Protein AF-A0A1G4XIJ0-F1 (afdb_monomer)

Secondary structure (DSSP, 8-state):
-----PPPPPS-EEEEEGGG-SSS-EEEEETTEEEEEEESSTT--EEEE-SB-TTT--BGGG-EEETTEEEPTTT--EE-TTS-EEE-GGG-TTPPPPGGGSPP--SEEEEETTEEEEE-S--S--SPPPP-TT--PPPPPPPPPPSS-EEETT-GGGGGS-EEEEEGGGS-TT-EEEEEETTEEEEEEE-S---SS-TT--EEEES--SEEEEETTEEEEESS---SPPP-PPPSSEEEEPPPEEESS-HHHHHHHH--S-EEEEEETTEEEEEEE-SSEEEEEEEETTTEEEEEEEESSS--EEEEEEEEEEETTEEEEEEEEEE-TT--HHHHHHHHHHHHHHHHHH--TTS---S--EEES-GGG----GGGHHHHHHHHHHHHHHHHHHHHHHHHHHHHHH-

Solvent-accessible surface area (backbone atoms only — not comparable to full-atom values): 22184 Å² total; per-residue (Å²): 134,84,80,80,75,73,75,79,76,78,62,53,29,44,35,44,50,45,88,77,55,40,54,57,34,42,77,28,8,35,93,85,35,53,28,26,36,27,16,49,40,90,94,45,69,69,36,53,31,47,39,45,41,37,51,79,53,44,25,37,50,52,24,44,57,53,97,56,17,48,24,37,67,82,73,54,39,24,23,40,85,80,19,44,46,75,42,50,67,84,66,45,97,84,53,80,68,59,86,73,49,38,43,55,50,49,63,43,64,50,80,53,84,66,24,30,30,35,17,64,54,89,63,90,67,90,63,72,79,83,68,54,97,84,65,60,59,40,70,62,44,80,71,79,80,72,73,70,61,62,46,40,24,53,46,73,39,63,34,28,20,71,37,60,69,45,54,46,83,77,45,42,80,66,31,67,45,79,38,60,48,51,65,38,75,34,39,39,32,24,36,76,64,60,47,102,88,33,84,77,27,48,74,48,57,38,69,82,53,64,43,72,49,77,57,96,66,23,30,30,40,16,59,32,73,63,77,46,41,80,68,82,82,80,66,74,55,59,66,49,73,53,85,73,48,75,37,64,53,23,34,59,44,50,50,48,66,68,54,63,74,24,44,75,69,47,79,52,83,31,26,36,37,32,36,32,71,75,84,56,38,40,36,43,39,37,38,17,39,83,45,38,37,42,33,40,40,37,44,75,73,71,71,39,34,31,40,40,40,38,44,22,28,23,25,58,59,33,16,37,41,45,40,34,33,24,27,40,76,89,65,52,72,68,58,46,50,50,54,43,51,52,52,51,53,53,55,56,72,65,50,58,95,82,46,51,66,68,87,60,64,36,29,63,43,44,65,83,81,36,46,78,55,80,34,40,46,55,53,56,50,48,24,50,38,51,43,51,44,42,52,54,34,54,53,52,54,50,52,53,53,51,52,60,73,73,104

Mean predicted aligned error: 7.63 Å

Radius of gyration: 25.43 Å; Cα contacts (8 Å, |Δi|>4): 908; chains: 1; bounding box: 59×65×79 Å

pLDDT: mean 88.37, std 12.07, range [34.59, 98.5]

Nearest PDB structures (foldseek):
  7szh-assembly1_C  TM=3.862E-01  e=9.127E-14  Microseira wollei
  6wnb-assembly1_B  TM=3.732E-01  e=1.342E-13  Microseira wollei
  4fpw-assembly3_B  TM=5.866E-01  e=5.833E-04  Micromonospora echinospora
  4fpw-assembly3_A  TM=5.731E-01  e=2.442E-03  Micromonospora echinospora
  1z94-assembly1_A  TM=5.502E-01  e=4.235E-03  Chromobacterium violaceum ATCC 12472

InterPro domains:
  IPR017941 Rieske [2Fe-2S] iron-sulphur domain [PF00355] (12-92)
  IPR017941 Rieske [2Fe-2S] iron-sulphur domain [PS51296] (12-118)
  IPR036922 Rieske [2Fe-2S] iron-sulphur domain superfamily [G3DSA:2.102.10.10] (6-136)
  IPR036922 Rieske [2Fe-2S] iron-sulphur domain superfamily [SSF50022] (9-124)
  IPR050584 Cholesterol 7-desaturase [PTHR21266] (11-132)

Organism: NCBI:txid1960309

Sequence (407 aa):
MASSRSLPAPAWFPVARAADVGTTPVQVGAGGRAWVVVRLHPRGEVTAFSPQCPHRRTGLVGAAVVDGALQCPGHGWRFAADGRCTVVPGLGTHAVPPPRADLATPWAVEERDGWVWIAPDRTAQQRPPRATAATTAEPVPAPPAPSGPVLDNVAPGLAHAWHPVAAADQLAPGGWLSVRLLGRTWTLERTLERTLERRDGGIAVQPGTWGVREREGMVWIAPARPLTTDLGSAGAGRAQWLPPMRTATPAAVLLDALLGAGAQVQTSRGGFTSTRDDGDRRTRTEVAAPFQLLRRVEPAQGPAHWELVLLQPEDADSTRVHARVSVEGRATRPELTTAALRLQDQLTRLDPLDRGRSSGGGLPLTPRDEVHVATDAPGVALRAVLADLVVAARTTDQEEDDDVAAA

Foldseek 3Di:
DDPPPDDPPAQKFFWFFPVVAEQQWDWTDDPQAIWIWHFLDGVHDIAIWRQAQQAQRFGQNQWGRDPSWTFGPQQGFTAHSCQATQDDPLVDDPDHADPSRGTDGAPDWDDAPRTIMTRRHDDPPPDHDHDDPPRDTDHGHADDADDADFDFQQQPLQLQAKAFWFFLVVAQEQRWDWTFFNADIKIWHFYNDADPVRNRGDIDMPPDFPDWDDDPRTIITRRYHHQKDDDDDFDDADKDKDDKDKAQAGLLLLQLSVQFQFADWDDDRQWIWTWDDPPQKIKIWIDGPPHWIWMWIDGPDDFIKIKIWGWGSRRRRMIMIIIMMGTDDPDDPVVNVVVSVVVVVSSVVSRPPPGRRHPDSGRRLDCPSHDDDNRSVRSVSNSVSNVVSSVVSVVVVVVVVVVVVVD

Structure (mmCIF, N/CA/C/O backbone):
data_AF-A0A1G4XIJ0-F1
#
_entry.id   AF-A0A1G4XIJ0-F1
#
loop_
_atom_site.group_PDB
_atom_site.id
_atom_site.type_symbol
_atom_site.label_atom_id
_atom_site.label_alt_id
_atom_site.label_comp_id
_atom_site.label_asym_id
_atom_site.label_entity_id
_atom_site.label_seq_id
_atom_site.pdbx_PDB_ins_code
_atom_site.Cartn_x
_atom_site.Cartn_y
_atom_site.Cartn_z
_atom_site.occupancy
_atom_site.B_iso_or_equiv
_atom_site.auth_seq_id
_atom_site.auth_comp_id
_atom_site.auth_asym_id
_atom_site.auth_atom_id
_atom_site.pdbx_PDB_model_num
ATOM 1 N N . MET A 1 1 ? 6.141 -40.398 -39.807 1.00 37.03 1 MET A N 1
ATOM 2 C CA . MET A 1 1 ? 6.158 -39.557 -38.591 1.00 37.03 1 MET A CA 1
ATOM 3 C C . MET A 1 1 ? 6.841 -38.248 -38.952 1.00 37.03 1 MET A C 1
ATOM 5 O O . MET A 1 1 ? 8.052 -38.230 -39.110 1.00 37.03 1 MET A O 1
ATOM 9 N N . ALA A 1 2 ? 6.065 -37.200 -39.229 1.00 34.59 2 ALA A N 1
ATOM 10 C CA . ALA A 1 2 ? 6.615 -35.892 -39.567 1.00 34.59 2 ALA A CA 1
ATOM 11 C C . ALA A 1 2 ? 7.080 -35.209 -38.274 1.00 34.59 2 ALA A C 1
ATOM 13 O O . ALA A 1 2 ? 6.261 -34.925 -37.403 1.00 34.59 2 ALA A O 1
ATOM 14 N N . SER A 1 3 ? 8.387 -34.980 -38.136 1.00 40.62 3 SER A N 1
ATOM 15 C CA . SER A 1 3 ? 8.930 -34.110 -37.093 1.00 40.62 3 SER A CA 1
ATOM 16 C C . SER A 1 3 ? 8.362 -32.708 -37.277 1.00 40.62 3 SER A C 1
ATOM 18 O O . SER A 1 3 ? 8.718 -32.009 -38.227 1.00 40.62 3 SER A O 1
ATOM 20 N N . SER A 1 4 ? 7.503 -32.282 -36.354 1.00 41.59 4 SER A N 1
ATOM 21 C CA . SER A 1 4 ? 7.167 -30.877 -36.171 1.00 41.59 4 SER A CA 1
ATOM 22 C C . SER A 1 4 ? 8.437 -30.141 -35.742 1.00 41.59 4 SER A C 1
ATOM 24 O O . SER A 1 4 ? 8.785 -30.093 -34.563 1.00 41.59 4 SER A O 1
ATOM 26 N N . ARG A 1 5 ? 9.180 -29.601 -36.710 1.00 41.88 5 ARG A N 1
ATOM 27 C CA . ARG A 1 5 ? 10.193 -28.580 -36.442 1.00 41.88 5 ARG A CA 1
ATOM 28 C C . ARG A 1 5 ? 9.444 -27.362 -35.908 1.00 41.88 5 ARG A C 1
ATOM 30 O O . ARG A 1 5 ? 8.812 -26.655 -36.690 1.00 41.88 5 ARG A O 1
ATOM 37 N N . SER A 1 6 ? 9.469 -27.141 -34.593 1.00 42.41 6 SER A N 1
ATOM 38 C CA . SER A 1 6 ? 9.025 -25.859 -34.051 1.00 42.41 6 SER A CA 1
ATOM 39 C C . SER A 1 6 ? 9.912 -24.782 -34.668 1.00 42.41 6 SER A C 1
ATOM 41 O O . SER A 1 6 ? 11.141 -24.914 -34.673 1.00 42.41 6 SER A O 1
ATOM 43 N N . LEU A 1 7 ? 9.305 -23.738 -35.231 1.00 44.59 7 LEU A N 1
ATOM 44 C CA . LEU A 1 7 ? 10.059 -22.552 -35.617 1.00 44.59 7 LEU A CA 1
ATOM 45 C C . LEU A 1 7 ? 10.821 -22.057 -34.374 1.00 44.59 7 LEU A C 1
ATOM 47 O O . LEU A 1 7 ? 10.255 -22.096 -33.276 1.00 44.59 7 LEU A O 1
ATOM 51 N N . PRO A 1 8 ? 12.095 -21.645 -34.499 1.00 57.72 8 PRO A N 1
ATOM 52 C CA . PRO A 1 8 ? 12.786 -21.014 -33.385 1.00 57.72 8 PRO A CA 1
ATOM 53 C C . PRO A 1 8 ? 11.973 -19.792 -32.953 1.00 57.72 8 PRO A C 1
ATOM 55 O O . PRO A 1 8 ? 11.492 -19.041 -33.805 1.00 57.72 8 PRO A O 1
ATOM 58 N N . ALA A 1 9 ? 11.783 -19.630 -31.642 1.00 62.72 9 ALA A N 1
ATOM 59 C CA . ALA A 1 9 ? 11.050 -18.496 -31.093 1.00 62.72 9 ALA A CA 1
ATOM 60 C C . ALA A 1 9 ? 11.606 -17.177 -31.670 1.00 62.72 9 ALA A C 1
ATOM 62 O O . ALA A 1 9 ? 12.828 -17.059 -31.837 1.00 62.72 9 ALA A O 1
ATOM 63 N N . PRO A 1 10 ? 10.746 -16.201 -32.019 1.00 70.88 10 PRO A N 1
ATOM 64 C CA . PRO A 1 10 ? 11.214 -14.923 -32.534 1.00 70.88 10 PRO A CA 1
ATOM 65 C C . PRO A 1 10 ? 12.135 -14.261 -31.508 1.00 70.88 10 PRO A C 1
ATOM 67 O O . PRO A 1 10 ? 11.847 -14.239 -30.316 1.00 70.88 10 PRO A O 1
ATOM 70 N N . ALA A 1 11 ? 13.264 -13.735 -31.977 1.00 87.62 11 ALA A N 1
ATOM 71 C CA . ALA A 1 11 ? 14.249 -13.099 -31.110 1.00 87.62 11 ALA A CA 1
ATOM 72 C C . ALA A 1 11 ? 13.935 -11.628 -30.799 1.00 87.62 11 ALA A C 1
ATOM 74 O O . ALA A 1 11 ? 14.492 -11.076 -29.857 1.00 87.62 11 ALA A O 1
ATOM 75 N N . TRP A 1 12 ? 13.070 -11.005 -31.602 1.00 95.69 12 TRP A N 1
ATOM 76 C CA . TRP A 1 12 ? 12.662 -9.608 -31.502 1.00 95.69 12 TRP A CA 1
ATOM 77 C C . TRP A 1 12 ? 11.141 -9.523 -31.541 1.00 95.69 12 TRP A C 1
ATOM 79 O O . TRP A 1 12 ? 10.513 -10.075 -32.446 1.00 95.69 12 TRP A O 1
ATOM 89 N N . PHE A 1 13 ? 10.569 -8.793 -30.592 1.00 96.88 13 PHE A N 1
ATOM 90 C CA . PHE A 1 13 ? 9.130 -8.607 -30.451 1.00 96.88 13 PHE A CA 1
ATOM 91 C C . PHE A 1 13 ? 8.790 -7.131 -30.660 1.00 96.88 13 PHE A C 1
ATOM 93 O O . PHE A 1 13 ? 9.438 -6.284 -30.042 1.00 96.88 13 PHE A O 1
ATOM 100 N N . PRO A 1 14 ? 7.815 -6.796 -31.516 1.00 97.50 14 PRO A N 1
ATOM 101 C CA . PRO A 1 14 ? 7.294 -5.438 -31.618 1.00 97.50 14 PRO A CA 1
ATOM 102 C C . PRO A 1 14 ? 6.448 -5.142 -30.374 1.00 97.50 14 PRO A C 1
ATOM 104 O O . PRO A 1 14 ? 5.575 -5.931 -30.020 1.00 97.50 14 PRO A O 1
ATOM 107 N N . VAL A 1 15 ? 6.695 -4.021 -29.695 1.00 97.88 15 VAL A N 1
ATOM 108 C CA . VAL A 1 15 ? 6.098 -3.777 -28.366 1.00 97.88 15 VAL A CA 1
ATOM 109 C C . VAL A 1 15 ? 5.224 -2.530 -28.285 1.00 97.88 15 VAL A C 1
ATOM 111 O O . VAL A 1 15 ? 4.276 -2.495 -27.510 1.00 97.88 15 VAL A O 1
ATOM 114 N N . ALA A 1 16 ? 5.519 -1.510 -29.089 1.00 97.81 16 ALA A N 1
ATOM 115 C CA . ALA A 1 16 ? 4.767 -0.258 -29.143 1.00 97.81 16 ALA A CA 1
ATOM 116 C C . ALA A 1 16 ? 5.092 0.504 -30.433 1.00 97.81 16 ALA A C 1
ATOM 118 O O . ALA A 1 16 ? 6.134 0.267 -31.056 1.00 97.81 16 ALA A O 1
ATOM 119 N N . ARG A 1 17 ? 4.248 1.466 -30.822 1.00 97.94 17 ARG A N 1
ATOM 120 C CA . ARG A 1 17 ? 4.648 2.451 -31.834 1.00 97.94 17 ARG A CA 1
ATOM 121 C C . ARG A 1 17 ? 5.688 3.389 -31.235 1.00 97.94 17 ARG A C 1
ATOM 123 O O . ARG A 1 17 ? 5.534 3.861 -30.115 1.00 97.94 17 ARG A O 1
ATOM 130 N N . ALA A 1 18 ? 6.716 3.714 -32.013 1.00 97.50 18 ALA A N 1
ATOM 131 C CA . ALA A 1 18 ? 7.781 4.629 -31.597 1.00 97.50 18 ALA A CA 1
ATOM 132 C C . ALA A 1 18 ? 7.254 6.014 -31.173 1.00 97.50 18 ALA A C 1
ATOM 134 O O . ALA A 1 18 ? 7.789 6.633 -30.253 1.00 97.50 18 ALA A O 1
ATOM 135 N N . ALA A 1 19 ? 6.184 6.475 -31.831 1.00 96.62 19 ALA A N 1
ATOM 136 C CA . ALA A 1 19 ? 5.536 7.756 -31.563 1.00 96.62 19 ALA A CA 1
ATOM 137 C C . ALA A 1 19 ? 4.747 7.790 -30.241 1.00 96.62 19 ALA A C 1
ATOM 139 O O . ALA A 1 19 ? 4.557 8.872 -29.691 1.00 96.62 19 ALA A O 1
ATOM 140 N N . ASP A 1 20 ? 4.337 6.629 -29.720 1.00 96.62 20 ASP A N 1
ATOM 141 C CA . ASP A 1 20 ? 3.559 6.525 -28.477 1.00 96.62 20 ASP A CA 1
ATOM 142 C C . ASP A 1 20 ? 4.466 6.483 -27.234 1.00 96.62 20 ASP A C 1
ATOM 144 O O . ASP A 1 20 ? 3.991 6.570 -26.103 1.00 96.62 20 ASP A O 1
ATOM 148 N N . VAL A 1 21 ? 5.786 6.353 -27.425 1.00 97.81 21 VAL A N 1
ATOM 149 C CA . VAL A 1 21 ? 6.759 6.254 -26.332 1.00 97.81 21 VAL A CA 1
ATOM 150 C C . VAL A 1 21 ? 7.441 7.601 -26.108 1.00 97.81 21 VAL A C 1
ATOM 152 O O . VAL A 1 21 ? 8.293 8.035 -26.889 1.00 97.81 21 VAL A O 1
ATOM 155 N N . GLY A 1 22 ? 7.070 8.253 -25.006 1.00 97.12 22 GLY A N 1
ATOM 156 C CA . GLY A 1 22 ? 7.658 9.502 -24.522 1.00 97.12 22 GLY A CA 1
ATOM 157 C C . GLY A 1 22 ? 8.429 9.325 -23.211 1.00 97.12 22 GLY A C 1
ATOM 158 O O . GLY A 1 22 ? 9.010 8.275 -22.947 1.00 97.12 22 GLY A O 1
ATOM 159 N N . THR A 1 23 ? 8.429 10.365 -22.374 1.00 97.69 23 THR A N 1
ATOM 160 C CA . THR A 1 23 ? 9.015 10.344 -21.018 1.00 97.69 23 THR A CA 1
ATOM 161 C C . THR A 1 23 ? 8.066 9.771 -19.960 1.00 97.69 23 THR A C 1
ATOM 163 O O . THR A 1 23 ? 8.453 9.619 -18.804 1.00 97.69 23 THR A O 1
ATOM 166 N N . THR A 1 24 ? 6.828 9.447 -20.337 1.00 95.88 24 THR A N 1
ATOM 167 C CA . THR A 1 24 ? 5.893 8.696 -19.497 1.00 95.88 24 THR A CA 1
ATOM 168 C C . THR A 1 24 ? 6.088 7.202 -19.757 1.00 95.88 24 THR A C 1
ATOM 170 O O . THR A 1 24 ? 6.055 6.800 -20.923 1.00 95.88 24 THR A O 1
ATOM 173 N N . PRO A 1 25 ? 6.303 6.374 -18.722 1.00 96.00 25 PRO A N 1
ATOM 174 C CA . PRO A 1 25 ? 6.541 4.952 -18.919 1.00 96.00 25 PRO A CA 1
ATOM 175 C C . PRO A 1 25 ? 5.296 4.214 -19.434 1.00 96.00 25 PRO A C 1
ATOM 177 O O . PRO A 1 25 ? 4.188 4.426 -18.944 1.00 96.00 25 PRO A O 1
ATOM 180 N N . VAL A 1 26 ? 5.484 3.309 -20.397 1.00 95.75 26 VAL A N 1
ATOM 181 C CA . VAL A 1 26 ? 4.410 2.501 -21.002 1.00 95.75 26 VAL A CA 1
ATOM 182 C C . VAL A 1 26 ? 4.675 1.021 -20.749 1.00 95.75 26 VAL A C 1
ATOM 184 O O . VAL A 1 26 ? 5.772 0.533 -21.019 1.00 95.75 26 VAL A O 1
ATOM 187 N N . GLN A 1 27 ? 3.678 0.291 -20.240 1.00 95.81 27 GLN A N 1
ATOM 188 C CA . GLN A 1 27 ? 3.793 -1.155 -20.041 1.00 95.81 27 GLN A CA 1
ATOM 189 C C . GLN A 1 27 ? 3.606 -1.909 -21.358 1.00 95.81 27 GLN A C 1
ATOM 191 O O . GLN A 1 27 ? 2.635 -1.672 -22.072 1.00 95.81 27 GLN A O 1
ATOM 196 N N . VAL A 1 28 ? 4.506 -2.848 -21.648 1.00 97.06 28 VAL A N 1
ATOM 197 C CA . VAL A 1 28 ? 4.504 -3.649 -22.879 1.00 97.06 28 VAL A CA 1
ATOM 198 C C . VAL A 1 28 ? 4.861 -5.116 -22.611 1.00 97.06 28 VAL A C 1
ATOM 200 O O . VAL A 1 28 ? 5.399 -5.447 -21.553 1.00 97.06 28 VAL A O 1
ATOM 203 N N . GLY A 1 29 ? 4.549 -6.009 -23.554 1.00 96.12 29 GLY A N 1
ATOM 204 C CA . GLY A 1 29 ? 4.947 -7.420 -23.523 1.00 96.12 29 GLY A CA 1
ATOM 205 C C . GLY A 1 29 ? 6.052 -7.723 -24.535 1.00 96.12 29 GLY A C 1
ATOM 206 O O . GLY A 1 29 ? 6.098 -7.112 -25.594 1.00 96.12 29 GLY A O 1
ATOM 207 N N . ALA A 1 30 ? 6.956 -8.652 -24.219 1.00 96.25 30 ALA A N 1
ATOM 208 C CA . ALA A 1 30 ? 7.904 -9.227 -25.177 1.00 96.25 30 ALA A CA 1
ATOM 209 C C . ALA A 1 30 ? 8.350 -10.617 -24.709 1.00 96.25 30 ALA A C 1
ATOM 211 O O . ALA A 1 30 ? 8.843 -10.760 -23.587 1.00 96.25 30 ALA A O 1
ATOM 212 N N . GLY A 1 31 ? 8.181 -11.642 -25.552 1.00 92.81 31 GLY A N 1
ATOM 213 C CA . GLY A 1 31 ? 8.599 -13.015 -25.244 1.00 92.81 31 GLY A CA 1
ATOM 214 C C . GLY A 1 31 ? 7.972 -13.581 -23.966 1.00 92.81 31 GLY A C 1
ATOM 215 O O . GLY A 1 31 ? 8.663 -14.212 -23.171 1.00 92.81 31 GLY A O 1
ATOM 216 N N . GLY A 1 32 ? 6.689 -13.291 -23.719 1.00 91.56 32 GLY A N 1
ATOM 217 C CA . GLY A 1 32 ? 5.981 -13.732 -22.511 1.00 91.56 32 GLY A CA 1
ATOM 218 C C . GLY A 1 32 ? 6.407 -13.028 -21.215 1.00 91.56 32 GLY A C 1
ATOM 219 O O . GLY A 1 32 ? 5.997 -13.446 -20.134 1.00 91.56 32 GLY A O 1
ATOM 220 N N . ARG A 1 33 ? 7.204 -11.953 -21.295 1.00 93.56 33 ARG A N 1
ATOM 221 C CA . ARG A 1 33 ? 7.626 -11.123 -20.154 1.00 93.56 33 ARG A CA 1
ATOM 222 C C . ARG A 1 33 ? 7.060 -9.712 -20.287 1.00 93.56 33 ARG A C 1
ATOM 224 O O . ARG A 1 33 ? 6.997 -9.169 -21.388 1.00 93.56 33 ARG A O 1
ATOM 231 N N . ALA A 1 34 ? 6.653 -9.123 -19.167 1.00 95.00 34 ALA A N 1
ATOM 232 C CA . ALA A 1 34 ? 6.255 -7.722 -19.115 1.00 95.00 34 ALA A CA 1
ATOM 233 C C . ALA A 1 34 ? 7.489 -6.822 -18.969 1.00 95.00 34 ALA A C 1
ATOM 235 O O . ALA A 1 34 ? 8.458 -7.190 -18.302 1.00 95.00 34 ALA A O 1
ATOM 236 N N . TRP A 1 35 ? 7.414 -5.639 -19.568 1.00 97.19 35 TRP A N 1
ATOM 237 C CA . TRP A 1 35 ? 8.436 -4.597 -19.558 1.00 97.19 35 TRP A CA 1
ATOM 238 C C . TRP A 1 35 ? 7.773 -3.228 -19.432 1.00 97.19 35 TRP A C 1
ATOM 240 O O . TRP A 1 35 ? 6.579 -3.072 -19.686 1.00 97.19 35 TRP A O 1
ATOM 250 N N . VAL A 1 36 ? 8.560 -2.222 -19.077 1.00 97.19 36 VAL A N 1
ATOM 251 C CA . VAL A 1 36 ? 8.185 -0.814 -19.182 1.00 97.19 36 VAL A CA 1
ATOM 252 C C . VAL A 1 36 ? 9.162 -0.130 -20.125 1.00 97.19 36 VAL A C 1
ATOM 254 O O . VAL A 1 36 ? 10.368 -0.201 -19.896 1.00 97.19 36 VAL A O 1
ATOM 257 N N . VAL A 1 37 ? 8.645 0.519 -21.169 1.00 98.44 37 VAL A N 1
ATOM 258 C CA . VAL A 1 37 ? 9.428 1.322 -22.118 1.00 98.44 37 VAL A CA 1
ATOM 259 C C . VAL A 1 37 ? 9.269 2.807 -21.829 1.00 98.44 37 VAL A C 1
ATOM 261 O O . VAL A 1 37 ? 8.179 3.269 -21.494 1.00 98.44 37 VAL A O 1
ATOM 264 N N . VAL A 1 38 ? 10.361 3.560 -21.939 1.00 98.50 38 VAL A N 1
ATOM 265 C CA . VAL A 1 38 ? 10.399 4.997 -21.644 1.00 98.50 38 VAL A CA 1
ATOM 266 C C . VAL A 1 38 ? 11.602 5.649 -22.323 1.00 98.50 38 VAL A C 1
ATOM 268 O O . VAL A 1 38 ? 12.631 5.006 -22.524 1.00 98.50 38 VAL A O 1
ATOM 271 N N . ARG A 1 39 ? 11.507 6.940 -22.645 1.00 98.44 39 ARG A N 1
ATOM 272 C CA . ARG A 1 39 ? 12.667 7.770 -22.994 1.00 98.44 39 ARG A CA 1
ATOM 273 C C . ARG A 1 39 ? 13.127 8.536 -21.760 1.00 98.44 39 ARG A C 1
ATOM 275 O O . ARG A 1 39 ? 12.365 9.321 -21.202 1.00 98.44 39 ARG A O 1
ATOM 282 N N . LEU A 1 40 ? 14.382 8.352 -21.352 1.00 97.94 40 LEU A N 1
ATOM 283 C CA . LEU A 1 40 ? 14.954 9.053 -20.189 1.00 97.94 40 LEU A CA 1
ATOM 284 C C . LEU A 1 40 ? 15.283 10.529 -20.463 1.00 97.94 40 LEU A C 1
ATOM 286 O O . LEU A 1 40 ? 15.548 11.297 -19.543 1.00 97.94 40 LEU A O 1
ATOM 290 N N . HIS A 1 41 ? 15.205 10.946 -21.724 1.00 96.38 41 HIS A N 1
ATOM 291 C CA . HIS A 1 41 ? 15.266 12.339 -22.143 1.00 96.38 41 HIS A CA 1
ATOM 292 C C . HIS A 1 41 ? 14.225 12.585 -23.240 1.00 96.38 41 HIS A C 1
ATOM 294 O O . HIS A 1 41 ? 13.946 11.674 -24.028 1.00 96.38 41 HIS A O 1
ATOM 300 N N . PRO A 1 42 ? 13.666 13.802 -23.362 1.00 94.44 42 PRO A N 1
ATOM 301 C CA . PRO A 1 42 ? 12.833 14.149 -24.506 1.00 94.44 42 PRO A CA 1
ATOM 302 C C . PRO A 1 42 ? 13.579 13.870 -25.816 1.00 94.44 42 PRO A C 1
ATOM 304 O O . PRO A 1 42 ? 14.686 14.365 -26.012 1.00 94.44 42 PRO A O 1
ATOM 307 N N . ARG A 1 43 ? 12.971 13.078 -26.709 1.00 88.94 43 ARG A N 1
ATOM 308 C CA . ARG A 1 43 ? 13.569 12.629 -27.987 1.00 88.94 43 ARG A CA 1
ATOM 309 C C . ARG A 1 43 ? 14.854 11.787 -27.854 1.00 88.94 43 ARG A C 1
ATOM 311 O O . ARG A 1 43 ? 15.531 11.585 -28.856 1.00 88.94 43 ARG A O 1
ATOM 318 N N . GLY A 1 44 ? 15.190 11.306 -26.656 1.00 94.12 44 GLY A N 1
ATOM 319 C CA . GLY A 1 44 ? 16.287 10.358 -26.445 1.00 94.12 44 GLY A CA 1
ATOM 320 C C . GLY A 1 44 ? 15.926 8.944 -26.899 1.00 94.12 44 GLY A C 1
ATOM 321 O O . GLY A 1 44 ? 14.794 8.695 -27.309 1.00 94.12 44 GLY A O 1
ATOM 322 N N . GLU A 1 45 ? 16.869 8.012 -26.802 1.00 95.88 45 GLU A N 1
ATOM 323 C CA . GLU A 1 45 ? 16.637 6.599 -27.128 1.00 95.88 45 GLU A CA 1
ATOM 324 C C . GLU A 1 45 ? 15.571 5.966 -26.218 1.00 95.88 45 GLU A C 1
ATOM 326 O O . GLU A 1 45 ? 15.389 6.371 -25.064 1.00 95.88 45 GLU A O 1
ATOM 331 N N . VAL A 1 46 ? 14.849 4.972 -26.744 1.00 98.12 46 VAL A N 1
ATOM 332 C CA . VAL A 1 46 ? 13.916 4.179 -25.937 1.00 98.12 46 VAL A CA 1
ATOM 333 C C . VAL A 1 46 ? 14.702 3.187 -25.091 1.00 98.12 46 VAL A C 1
ATOM 335 O O . VAL A 1 46 ? 15.466 2.376 -25.606 1.00 98.12 46 VAL A O 1
ATOM 338 N N . THR A 1 47 ? 14.463 3.215 -23.788 1.00 98.00 47 THR A N 1
ATOM 339 C CA . THR A 1 47 ? 14.979 2.241 -22.830 1.00 98.00 47 THR A CA 1
ATOM 340 C C . THR A 1 47 ? 13.843 1.351 -22.341 1.00 98.00 47 THR A C 1
ATOM 342 O O . THR A 1 47 ? 12.690 1.783 -22.288 1.00 98.00 47 THR A O 1
ATOM 345 N N . ALA A 1 48 ? 14.160 0.111 -21.974 1.00 98.31 48 ALA A N 1
ATOM 346 C CA . ALA A 1 48 ? 13.204 -0.831 -21.413 1.00 98.31 48 ALA A CA 1
ATOM 347 C C . ALA A 1 48 ? 13.715 -1.425 -20.097 1.00 98.31 48 ALA A C 1
ATOM 349 O O . ALA A 1 48 ? 14.882 -1.796 -19.986 1.00 98.31 48 ALA A O 1
ATOM 350 N N . PHE A 1 49 ? 12.815 -1.567 -19.128 1.00 98.00 49 PHE A N 1
ATOM 351 C CA . PHE A 1 49 ? 13.105 -2.107 -17.801 1.00 98.00 49 PHE A CA 1
ATOM 352 C C . PHE A 1 49 ? 12.069 -3.146 -17.380 1.00 98.00 49 PHE A C 1
ATOM 354 O O . PHE A 1 49 ? 10.934 -3.137 -17.862 1.00 98.00 49 PHE A O 1
ATOM 361 N N . SER A 1 50 ? 12.419 -4.010 -16.427 1.00 95.44 50 SER A N 1
ATOM 362 C CA . SER A 1 50 ? 11.429 -4.799 -15.691 1.00 95.44 50 SER A CA 1
ATOM 363 C C . SER A 1 50 ? 10.361 -3.881 -15.074 1.00 95.44 50 SER A C 1
ATOM 365 O O . SER A 1 50 ? 10.708 -2.826 -14.546 1.00 95.44 50 SER A O 1
ATOM 367 N N . PRO A 1 51 ? 9.074 -4.267 -15.070 1.00 93.12 51 PRO A N 1
ATOM 368 C CA . PRO A 1 51 ? 7.962 -3.362 -14.769 1.00 93.12 51 PRO A CA 1
ATOM 369 C C . PRO A 1 51 ? 7.773 -3.080 -13.274 1.00 93.12 51 PRO A C 1
ATOM 371 O O . PRO A 1 51 ? 6.895 -2.304 -12.907 1.00 93.12 51 PRO A O 1
ATOM 374 N N . GLN A 1 52 ? 8.551 -3.719 -12.400 1.00 91.00 52 GLN A N 1
ATOM 375 C CA . GLN A 1 52 ? 8.423 -3.624 -10.948 1.00 91.00 52 GLN A CA 1
ATOM 376 C C . GLN A 1 52 ? 9.758 -3.209 -10.334 1.00 91.00 52 GLN A C 1
ATOM 378 O O . GLN A 1 52 ? 10.802 -3.769 -10.662 1.00 91.00 52 GLN A O 1
ATOM 383 N N . CYS A 1 53 ? 9.714 -2.253 -9.409 1.00 92.00 53 CYS A N 1
ATOM 384 C CA . CYS A 1 53 ? 10.868 -1.867 -8.609 1.00 92.00 53 CYS A CA 1
ATOM 385 C C . CYS A 1 53 ? 11.294 -3.037 -7.699 1.00 92.00 53 CYS A C 1
ATOM 387 O O . CYS A 1 53 ? 10.440 -3.537 -6.961 1.00 92.00 53 CYS A O 1
ATOM 389 N N . PRO A 1 54 ? 12.580 -3.437 -7.658 1.00 92.25 54 PRO A N 1
ATOM 390 C CA . PRO A 1 54 ? 13.041 -4.548 -6.823 1.00 92.25 54 PRO A CA 1
ATOM 391 C C . PRO A 1 54 ? 12.876 -4.277 -5.324 1.00 92.25 54 PRO A C 1
ATOM 393 O O . PRO A 1 54 ? 12.859 -5.214 -4.540 1.00 92.25 54 PRO A O 1
ATOM 396 N N . HIS A 1 55 ? 12.704 -3.015 -4.916 1.00 90.31 55 HIS A N 1
ATOM 397 C CA . HIS A 1 55 ? 12.535 -2.627 -3.515 1.00 90.31 55 HIS A CA 1
ATOM 398 C C . HIS A 1 55 ? 11.311 -3.273 -2.851 1.00 90.31 55 HIS A C 1
ATOM 400 O O . HIS A 1 55 ? 11.478 -4.101 -1.969 1.00 90.31 55 HIS A O 1
ATOM 406 N N . ARG A 1 56 ? 10.092 -2.908 -3.275 1.00 85.38 56 ARG A N 1
ATOM 407 C CA . ARG A 1 56 ? 8.815 -3.448 -2.750 1.00 85.38 56 ARG A CA 1
ATOM 408 C C . ARG A 1 56 ? 7.818 -3.795 -3.858 1.00 85.38 56 ARG A C 1
ATOM 410 O O . ARG A 1 56 ? 6.605 -3.645 -3.701 1.00 85.38 56 ARG A O 1
ATOM 417 N N . ARG A 1 57 ? 8.346 -4.156 -5.032 1.00 86.12 57 ARG A N 1
ATOM 418 C CA . ARG A 1 57 ? 7.595 -4.562 -6.235 1.00 86.12 57 ARG A CA 1
ATOM 419 C C . ARG A 1 57 ? 6.577 -3.538 -6.751 1.00 86.12 57 ARG A C 1
ATOM 421 O O . ARG A 1 57 ? 5.659 -3.886 -7.492 1.00 86.12 57 ARG A O 1
ATOM 428 N N . THR A 1 58 ? 6.747 -2.264 -6.391 1.00 84.88 58 THR A N 1
ATOM 429 C CA . THR A 1 58 ? 5.937 -1.150 -6.906 1.00 84.88 58 THR A CA 1
ATOM 430 C C . THR A 1 58 ? 6.036 -1.095 -8.427 1.00 84.88 58 THR A C 1
ATOM 432 O O . THR A 1 58 ? 7.146 -1.111 -8.961 1.00 84.88 58 THR A O 1
ATOM 435 N N . GLY A 1 59 ? 4.896 -1.021 -9.117 1.00 87.00 59 GLY A N 1
ATOM 436 C CA . GLY A 1 59 ? 4.876 -0.924 -10.573 1.00 87.00 59 GLY A CA 1
ATOM 437 C C . GLY A 1 59 ? 5.462 0.398 -11.068 1.00 87.00 59 GLY A C 1
ATOM 438 O O . GLY A 1 59 ? 5.227 1.461 -10.491 1.00 87.00 59 GLY A O 1
ATOM 439 N N . LEU A 1 60 ? 6.248 0.323 -12.139 1.00 92.25 60 LEU A N 1
ATOM 440 C CA . LEU A 1 60 ? 6.988 1.449 -12.710 1.00 92.25 60 LEU A CA 1
ATOM 441 C C . LEU A 1 60 ? 6.232 2.172 -13.830 1.00 92.25 60 LEU A C 1
ATOM 443 O O . LEU A 1 60 ? 6.745 3.139 -14.376 1.00 92.25 60 LEU A O 1
ATOM 447 N N . VAL A 1 61 ? 4.995 1.773 -14.129 1.00 90.19 61 VAL A N 1
ATOM 448 C CA . VAL A 1 61 ? 4.108 2.539 -15.025 1.00 90.19 61 VAL A CA 1
ATOM 449 C C . VAL A 1 61 ? 3.823 3.932 -14.454 1.00 90.19 61 VAL A C 1
ATOM 451 O O . VAL A 1 61 ? 3.785 4.907 -15.190 1.00 90.19 61 VAL A O 1
ATOM 454 N N . GLY A 1 62 ? 3.699 4.044 -13.128 1.00 86.62 62 GLY A N 1
ATOM 455 C CA . GLY A 1 62 ? 3.549 5.328 -12.436 1.00 86.62 62 GLY A CA 1
ATOM 456 C C . GLY A 1 62 ? 4.869 6.054 -12.148 1.00 86.62 62 GLY A C 1
ATOM 457 O O . GLY A 1 62 ? 4.867 6.989 -11.350 1.00 86.62 62 GLY A O 1
ATOM 458 N N . ALA A 1 63 ? 6.002 5.598 -12.693 1.00 92.56 63 ALA A N 1
ATOM 459 C CA . ALA A 1 63 ? 7.299 6.236 -12.478 1.00 92.56 63 ALA A CA 1
ATOM 460 C C . ALA A 1 63 ? 7.432 7.549 -13.261 1.00 92.56 63 ALA A C 1
ATOM 462 O O . ALA A 1 63 ? 6.747 7.783 -14.254 1.00 92.56 63 ALA A O 1
ATOM 463 N N . ALA A 1 64 ? 8.353 8.399 -12.813 1.00 95.31 64 ALA A N 1
ATOM 464 C CA . ALA A 1 64 ? 8.677 9.661 -13.468 1.00 95.31 64 ALA A CA 1
ATOM 465 C C . ALA A 1 64 ? 10.133 9.662 -13.938 1.00 95.31 64 ALA A C 1
ATOM 467 O O . ALA A 1 64 ? 10.989 9.034 -13.320 1.00 95.31 64 ALA A O 1
ATOM 468 N N . VAL A 1 65 ? 10.429 10.395 -15.008 1.00 97.75 65 VAL A N 1
ATOM 469 C CA . VAL A 1 65 ? 11.808 10.650 -15.437 1.00 97.75 65 VAL A CA 1
ATOM 470 C C . VAL A 1 65 ? 12.322 11.894 -14.718 1.00 97.75 65 VAL A C 1
ATOM 472 O O . VAL A 1 65 ? 11.752 12.974 -14.865 1.00 97.75 65 VAL A O 1
ATOM 475 N N . VAL A 1 66 ? 13.396 11.744 -13.943 1.00 96.31 66 VAL A N 1
ATOM 476 C CA . VAL A 1 66 ? 14.010 12.818 -13.152 1.00 96.31 66 VAL A CA 1
ATOM 477 C C . VAL A 1 66 ? 15.517 12.783 -13.351 1.00 96.31 66 VAL A C 1
ATOM 479 O O . VAL A 1 66 ? 16.147 11.753 -13.124 1.00 96.31 66 VAL A O 1
ATOM 482 N N . ASP A 1 67 ? 16.089 13.904 -13.791 1.00 94.19 67 ASP A N 1
ATOM 483 C CA . ASP A 1 67 ? 17.530 14.064 -14.034 1.00 94.19 67 ASP A CA 1
ATOM 484 C C . ASP A 1 67 ? 18.129 12.976 -14.953 1.00 94.19 67 ASP A C 1
ATOM 486 O O . ASP A 1 67 ? 19.243 12.506 -14.738 1.00 94.19 67 ASP A O 1
ATOM 490 N N . GLY A 1 68 ? 17.378 12.533 -15.970 1.00 95.75 68 GLY A N 1
ATOM 491 C CA . GLY A 1 68 ? 17.820 11.468 -16.881 1.00 95.75 68 GLY A CA 1
ATOM 492 C C . GLY A 1 68 ? 17.738 10.049 -16.310 1.00 95.75 68 GLY A C 1
ATOM 493 O O . GLY A 1 68 ? 18.296 9.127 -16.897 1.00 95.75 68 GLY A O 1
ATOM 494 N N . ALA A 1 69 ? 17.056 9.853 -15.179 1.00 97.44 69 ALA A N 1
ATOM 495 C CA . ALA A 1 69 ? 16.863 8.553 -14.542 1.00 97.44 69 ALA A CA 1
ATOM 496 C C . ALA A 1 69 ? 15.375 8.239 -14.338 1.00 97.44 69 ALA A C 1
ATOM 498 O O . ALA A 1 69 ? 14.553 9.137 -14.147 1.00 97.44 69 ALA A O 1
ATOM 499 N N . LEU A 1 70 ? 15.023 6.952 -14.333 1.00 97.81 70 LEU A N 1
ATOM 500 C CA . LEU A 1 70 ? 13.675 6.505 -13.991 1.00 97.81 70 LEU A CA 1
ATOM 501 C C . LEU A 1 70 ? 13.518 6.494 -12.467 1.00 97.81 70 LEU A C 1
ATOM 503 O O . LEU A 1 70 ? 14.232 5.763 -11.787 1.00 97.81 70 LEU A O 1
ATOM 507 N N . GLN A 1 71 ? 12.591 7.279 -11.923 1.00 96.75 71 GLN A N 1
ATOM 508 C CA . GLN A 1 71 ? 12.314 7.366 -10.492 1.00 96.75 71 GLN A CA 1
ATOM 509 C C . GLN A 1 71 ? 11.040 6.598 -10.120 1.00 96.75 71 GLN A C 1
ATOM 511 O O . GLN A 1 71 ? 9.937 6.940 -10.546 1.00 96.75 71 GLN A O 1
ATOM 516 N N . CYS A 1 72 ? 11.189 5.585 -9.265 1.00 93.12 72 CYS A N 1
ATOM 517 C CA . CYS A 1 72 ? 10.078 4.802 -8.729 1.00 93.12 72 CYS A CA 1
ATOM 518 C C . CYS A 1 72 ? 9.130 5.673 -7.877 1.00 93.12 72 CYS A C 1
ATOM 520 O O . CYS A 1 72 ? 9.605 6.373 -6.976 1.00 93.12 72 CYS A O 1
ATOM 522 N N . PRO A 1 73 ? 7.797 5.574 -8.062 1.00 86.12 73 PRO A N 1
ATOM 523 C CA . PRO A 1 73 ? 6.831 6.408 -7.342 1.00 86.12 73 PRO A CA 1
ATOM 524 C C . PRO A 1 73 ? 6.631 5.999 -5.878 1.00 86.12 73 PRO A C 1
ATOM 526 O O . PRO A 1 73 ? 5.988 6.726 -5.128 1.00 86.12 73 PRO A O 1
ATOM 529 N N . GLY A 1 74 ? 7.139 4.830 -5.471 1.00 81.38 74 GLY A N 1
ATOM 530 C CA . GLY A 1 74 ? 7.013 4.336 -4.099 1.00 81.38 74 GLY A CA 1
ATOM 531 C C . GLY A 1 74 ? 7.942 5.072 -3.136 1.00 81.38 74 GLY A C 1
ATOM 532 O O . GLY A 1 74 ? 7.495 5.823 -2.280 1.00 81.38 74 GLY A O 1
ATOM 533 N N . HIS A 1 75 ? 9.250 4.864 -3.293 1.00 84.88 75 HIS A N 1
ATOM 534 C CA . HIS A 1 75 ? 10.265 5.384 -2.365 1.00 84.88 75 HIS A CA 1
ATOM 535 C C . HIS A 1 75 ? 11.359 6.191 -3.071 1.00 84.88 75 HIS A C 1
ATOM 537 O O . HIS A 1 75 ? 12.419 6.441 -2.501 1.00 84.88 75 HIS A O 1
ATOM 543 N N . GLY A 1 76 ? 11.130 6.565 -4.333 1.00 90.06 76 GLY A N 1
ATOM 544 C CA . GLY A 1 76 ? 12.015 7.457 -5.070 1.00 90.06 76 GLY A CA 1
ATOM 545 C C . GLY A 1 76 ? 13.343 6.846 -5.510 1.00 90.06 76 GLY A C 1
ATOM 546 O O . GLY A 1 76 ? 14.236 7.617 -5.855 1.00 90.06 76 GLY A O 1
ATOM 547 N N . TRP A 1 77 ? 13.485 5.513 -5.504 1.00 93.62 77 TRP A N 1
ATOM 548 C CA . TRP A 1 77 ? 14.666 4.841 -6.061 1.00 93.62 77 TRP A CA 1
ATOM 549 C C . TRP A 1 77 ? 14.837 5.234 -7.528 1.00 93.62 77 TRP A C 1
ATOM 551 O O . TRP A 1 77 ? 13.846 5.246 -8.265 1.00 93.62 77 TRP A O 1
ATOM 561 N N . ARG A 1 78 ? 16.066 5.573 -7.930 1.00 96.12 78 ARG A N 1
ATOM 562 C CA . ARG A 1 78 ? 16.375 6.020 -9.297 1.00 96.12 78 ARG A CA 1
ATOM 563 C C . ARG A 1 78 ? 17.228 5.000 -10.038 1.00 96.12 78 ARG A C 1
ATOM 565 O O . ARG A 1 78 ? 18.144 4.426 -9.448 1.00 96.12 78 ARG A O 1
ATOM 572 N N . PHE A 1 79 ? 16.939 4.825 -11.324 1.00 97.44 79 PHE A N 1
ATOM 573 C CA . PHE A 1 79 ? 17.598 3.854 -12.195 1.00 97.44 79 PHE A CA 1
ATOM 574 C C . PHE A 1 79 ? 18.126 4.523 -13.464 1.00 97.44 79 PHE A C 1
ATOM 576 O O . PHE A 1 79 ? 17.415 5.303 -14.103 1.00 97.44 79 PHE A O 1
ATOM 583 N N . ALA A 1 80 ? 19.377 4.228 -13.815 1.00 96.81 80 ALA A N 1
ATOM 584 C CA . ALA A 1 80 ? 20.006 4.685 -15.052 1.00 96.81 80 ALA A CA 1
ATOM 585 C C . ALA A 1 80 ? 19.525 3.877 -16.272 1.00 96.81 80 ALA A C 1
ATOM 587 O O . ALA A 1 80 ? 18.821 2.878 -16.132 1.00 96.81 80 ALA A O 1
ATOM 588 N N . ALA A 1 81 ? 19.935 4.292 -17.476 1.00 96.50 81 ALA A N 1
ATOM 589 C CA . ALA A 1 81 ? 19.557 3.656 -18.745 1.00 96.50 81 ALA A CA 1
ATOM 590 C C . ALA A 1 81 ? 19.923 2.162 -18.840 1.00 96.50 81 ALA A C 1
ATOM 592 O O . ALA A 1 81 ? 19.247 1.395 -19.515 1.00 96.50 81 ALA A O 1
ATOM 593 N N . ASP A 1 82 ? 20.972 1.734 -18.142 1.00 95.50 82 ASP A N 1
ATOM 594 C CA . ASP A 1 82 ? 21.414 0.336 -18.086 1.00 95.50 82 ASP A CA 1
ATOM 595 C C . ASP A 1 82 ? 20.705 -0.493 -17.001 1.00 95.50 82 ASP A C 1
ATOM 597 O O . ASP A 1 82 ? 21.016 -1.667 -16.820 1.00 95.50 82 ASP A O 1
ATOM 601 N N . GLY A 1 83 ? 19.747 0.104 -16.289 1.00 96.19 83 GLY A N 1
ATOM 602 C CA . GLY A 1 83 ? 19.002 -0.523 -15.200 1.00 96.19 83 GLY A CA 1
ATOM 603 C C . GLY A 1 83 ? 19.656 -0.363 -13.832 1.00 96.19 83 GLY A C 1
ATOM 604 O O . GLY A 1 83 ? 19.003 -0.642 -12.826 1.00 96.19 83 GLY A O 1
ATOM 605 N N . ARG A 1 84 ? 20.898 0.135 -13.756 1.00 96.06 84 ARG A N 1
ATOM 606 C CA . ARG A 1 84 ? 21.606 0.262 -12.480 1.00 96.06 84 ARG A CA 1
ATOM 607 C C . ARG A 1 84 ? 20.874 1.206 -11.537 1.00 96.06 84 ARG A C 1
ATOM 609 O O . ARG A 1 84 ? 20.541 2.332 -11.922 1.00 96.06 84 ARG A O 1
ATOM 616 N N . CYS A 1 85 ? 20.689 0.796 -10.288 1.00 95.94 85 CYS A N 1
ATOM 617 C CA . CYS A 1 85 ? 20.192 1.683 -9.249 1.00 95.94 85 CYS A CA 1
ATOM 618 C C . CYS A 1 85 ? 21.271 2.710 -8.886 1.00 95.94 85 CYS A C 1
ATOM 620 O O . CYS A 1 85 ? 22.378 2.354 -8.486 1.00 95.94 85 CYS A O 1
ATOM 622 N N . THR A 1 86 ? 20.959 3.995 -9.041 1.00 93.38 86 THR A N 1
ATOM 623 C CA . THR A 1 86 ? 21.902 5.098 -8.797 1.00 93.38 86 THR A CA 1
ATOM 624 C C . THR A 1 86 ? 21.601 5.867 -7.521 1.00 93.38 86 THR A C 1
ATOM 626 O O . THR A 1 86 ? 22.504 6.470 -6.949 1.00 93.38 86 THR A O 1
ATOM 629 N N . VAL A 1 87 ? 20.347 5.852 -7.058 1.00 92.62 87 VAL A N 1
ATOM 630 C CA . VAL A 1 87 ? 19.926 6.566 -5.847 1.00 92.62 87 VAL A CA 1
ATOM 631 C C . VAL A 1 87 ? 18.976 5.699 -5.037 1.00 92.62 87 VAL A C 1
ATOM 633 O O . VAL A 1 87 ? 17.913 5.314 -5.524 1.00 92.62 87 VAL A O 1
ATOM 636 N N . VAL A 1 88 ? 19.328 5.482 -3.770 1.00 91.44 88 VAL A N 1
ATOM 637 C CA . VAL A 1 88 ? 18.452 4.924 -2.734 1.00 91.44 88 VAL A CA 1
ATOM 638 C C . VAL A 1 88 ? 18.315 5.981 -1.637 1.00 91.44 88 VAL A C 1
ATOM 640 O O . VAL A 1 88 ? 19.204 6.087 -0.791 1.00 91.44 88 VAL A O 1
ATOM 643 N N . PRO A 1 89 ? 17.227 6.779 -1.618 1.00 86.94 89 PRO A N 1
ATOM 644 C CA . PRO A 1 89 ? 17.116 7.920 -0.705 1.00 86.94 89 PRO A CA 1
ATOM 645 C C . PRO A 1 89 ? 17.327 7.567 0.776 1.00 86.94 89 PRO A C 1
ATOM 647 O O . PRO A 1 89 ? 17.920 8.344 1.516 1.00 86.94 89 PRO A O 1
ATOM 650 N N . GLY A 1 90 ? 16.895 6.372 1.198 1.00 79.56 90 GLY A N 1
ATOM 651 C CA . GLY A 1 90 ? 17.026 5.901 2.581 1.00 79.56 90 GLY A CA 1
ATOM 652 C C . GLY A 1 90 ? 18.456 5.587 3.040 1.00 79.56 90 GLY A C 1
ATOM 653 O O . GLY A 1 90 ? 18.683 5.490 4.240 1.00 79.56 90 GLY A O 1
ATOM 654 N N . LEU A 1 91 ? 19.423 5.440 2.129 1.00 82.62 91 LEU A N 1
ATOM 655 C CA . LEU A 1 91 ? 20.816 5.146 2.484 1.00 82.62 91 LEU A CA 1
ATOM 656 C C . LEU A 1 91 ? 21.716 6.397 2.547 1.00 82.62 91 LEU A C 1
ATOM 658 O O . LEU A 1 91 ? 22.860 6.303 2.985 1.00 82.62 91 LEU A O 1
ATOM 662 N N . GLY A 1 92 ? 21.210 7.565 2.142 1.00 78.62 92 GLY A N 1
ATOM 663 C CA . GLY A 1 92 ? 21.994 8.798 2.033 1.00 78.62 92 GLY A CA 1
ATOM 664 C C . GLY A 1 92 ? 22.696 8.962 0.678 1.00 78.62 92 GLY A C 1
ATOM 665 O O . GLY A 1 92 ? 22.726 8.059 -0.155 1.00 78.62 92 GLY A O 1
ATOM 666 N N . THR A 1 93 ? 23.254 10.150 0.440 1.00 73.38 93 THR A N 1
ATOM 667 C CA . THR A 1 93 ? 23.730 10.614 -0.882 1.00 73.38 93 THR A CA 1
ATOM 668 C C . THR A 1 93 ? 24.967 9.897 -1.424 1.00 73.38 93 THR A C 1
ATOM 670 O O . THR A 1 93 ? 25.229 9.977 -2.620 1.00 73.38 93 THR A O 1
ATOM 673 N N . HIS A 1 94 ? 25.732 9.211 -0.571 1.00 75.06 94 HIS A N 1
ATOM 674 C CA . 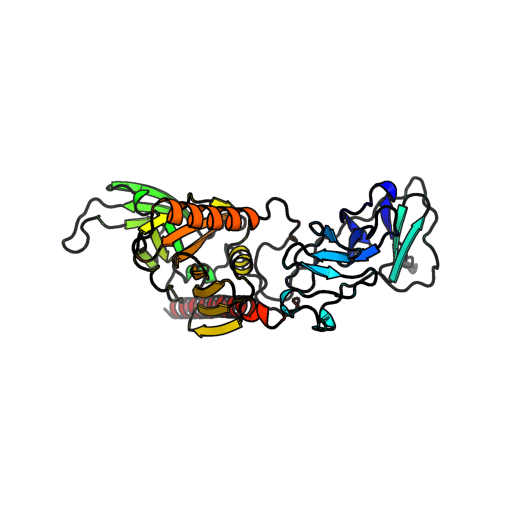HIS A 1 94 ? 27.000 8.564 -0.941 1.00 75.06 94 HIS A CA 1
ATOM 675 C C . HIS A 1 94 ? 26.990 7.045 -0.768 1.00 75.06 94 HIS A C 1
ATOM 677 O O . HIS A 1 94 ? 28.018 6.396 -0.954 1.00 75.06 94 HIS A O 1
ATOM 683 N N . ALA A 1 95 ? 25.854 6.467 -0.385 1.00 79.38 95 ALA A N 1
ATOM 684 C CA . ALA A 1 95 ? 25.763 5.031 -0.218 1.00 79.38 95 ALA A CA 1
ATOM 685 C C . ALA A 1 95 ? 25.682 4.317 -1.568 1.00 79.38 95 ALA A C 1
ATOM 687 O O . ALA A 1 95 ? 25.049 4.792 -2.509 1.00 79.38 95 ALA A O 1
ATOM 688 N N . VAL A 1 96 ? 26.303 3.142 -1.633 1.00 84.19 96 VAL A N 1
ATOM 689 C CA . VAL A 1 96 ? 26.257 2.270 -2.806 1.00 84.19 96 VAL A CA 1
ATOM 690 C C . VAL A 1 96 ? 25.030 1.360 -2.685 1.00 84.19 96 VAL A C 1
ATOM 692 O O . VAL A 1 96 ? 24.937 0.617 -1.702 1.00 84.19 96 VAL A O 1
ATOM 695 N N . PRO A 1 97 ? 24.079 1.397 -3.638 1.00 88.19 97 PRO A N 1
ATOM 696 C CA . PRO A 1 97 ? 22.951 0.471 -3.649 1.00 88.19 97 PRO A CA 1
ATOM 697 C C . PRO A 1 97 ? 23.417 -0.994 -3.713 1.00 88.19 97 PRO A C 1
ATOM 699 O O . PRO A 1 97 ? 24.449 -1.287 -4.323 1.00 88.19 97 PRO A O 1
ATOM 702 N N . PRO A 1 98 ? 22.689 -1.942 -3.094 1.00 86.38 98 PRO A N 1
ATOM 703 C CA . PRO A 1 98 ? 23.069 -3.352 -3.143 1.00 86.38 98 PRO A CA 1
ATOM 704 C C . PRO A 1 98 ? 22.960 -3.898 -4.580 1.00 86.38 98 PRO A C 1
ATOM 706 O O . PRO A 1 98 ? 22.066 -3.474 -5.301 1.00 86.38 98 PRO A O 1
ATOM 709 N N . PRO A 1 99 ? 23.755 -4.903 -4.999 1.00 82.00 99 PRO A N 1
ATOM 710 C CA . PRO A 1 99 ? 23.723 -5.416 -6.379 1.00 82.00 99 PRO A CA 1
ATOM 711 C C . PRO A 1 99 ? 22.352 -5.913 -6.863 1.00 82.00 99 PRO A C 1
ATOM 713 O O . PRO A 1 99 ? 22.051 -5.872 -8.048 1.00 82.00 99 PRO A O 1
ATOM 716 N N . ARG A 1 100 ? 21.487 -6.376 -5.949 1.00 91.12 100 ARG A N 1
ATOM 717 C CA . ARG A 1 100 ? 20.109 -6.787 -6.277 1.00 91.12 100 ARG A CA 1
ATOM 718 C C . ARG A 1 100 ? 19.165 -5.603 -6.541 1.00 91.12 100 ARG A C 1
ATOM 720 O O . ARG A 1 100 ? 18.018 -5.836 -6.899 1.00 91.12 100 ARG A O 1
ATOM 727 N N . ALA A 1 101 ? 19.612 -4.363 -6.331 1.00 94.00 101 ALA A N 1
ATOM 728 C CA . ALA A 1 101 ? 18.818 -3.156 -6.540 1.00 94.00 101 ALA A CA 1
ATOM 729 C C . ALA A 1 101 ? 18.629 -2.802 -8.017 1.00 94.00 101 ALA A C 1
ATOM 731 O O . ALA A 1 101 ? 17.753 -1.998 -8.315 1.00 94.00 101 ALA A O 1
ATOM 732 N N . ASP A 1 102 ? 19.427 -3.360 -8.923 1.00 95.94 102 ASP A N 1
ATOM 733 C CA . ASP A 1 102 ? 19.350 -3.040 -10.345 1.00 95.94 102 ASP A CA 1
ATOM 734 C C . ASP A 1 102 ? 18.068 -3.602 -10.979 1.00 95.94 102 ASP A C 1
ATOM 736 O O . ASP A 1 102 ? 17.599 -4.694 -10.645 1.00 95.94 102 ASP A O 1
ATOM 740 N N . LEU A 1 103 ? 17.488 -2.845 -11.911 1.00 96.38 103 LEU A N 1
ATOM 741 C CA . LEU A 1 103 ? 16.401 -3.325 -12.756 1.00 96.38 103 LEU A CA 1
ATOM 742 C C . LEU A 1 103 ? 16.954 -4.265 -13.820 1.00 96.38 103 LEU A C 1
ATOM 744 O O . LEU A 1 103 ? 17.994 -4.003 -14.422 1.00 96.38 103 LEU A O 1
ATOM 748 N N . ALA A 1 104 ? 16.203 -5.324 -14.119 1.00 94.75 104 ALA A N 1
ATOM 749 C CA . ALA A 1 104 ? 16.511 -6.131 -15.286 1.00 94.75 104 ALA A CA 1
ATOM 750 C C . ALA A 1 104 ? 16.218 -5.321 -16.556 1.00 94.75 104 ALA A C 1
ATOM 752 O O . ALA A 1 104 ? 15.143 -4.731 -16.696 1.00 94.75 104 ALA A O 1
ATOM 753 N N . THR A 1 105 ? 17.157 -5.335 -17.492 1.00 96.75 105 THR A N 1
ATOM 754 C CA . THR A 1 105 ? 17.015 -4.782 -18.842 1.00 96.75 105 THR A CA 1
ATOM 755 C C . THR A 1 105 ? 16.955 -5.929 -19.853 1.00 96.75 105 THR A C 1
ATOM 757 O O . THR A 1 105 ? 17.452 -7.028 -19.572 1.00 96.75 105 THR A O 1
ATOM 760 N N . PRO A 1 106 ? 16.282 -5.754 -21.003 1.00 96.62 106 PRO A N 1
ATOM 761 C CA . PRO A 1 106 ? 16.346 -6.751 -22.061 1.00 96.62 106 PRO A CA 1
ATOM 762 C C . PRO A 1 106 ? 17.739 -6.744 -22.690 1.00 96.62 106 PRO A C 1
ATOM 764 O O . PRO A 1 106 ? 18.510 -5.800 -22.519 1.00 96.62 106 PRO A O 1
ATOM 767 N N . TRP A 1 107 ? 18.047 -7.774 -23.473 1.00 95.94 107 TRP A N 1
ATOM 768 C CA . TRP A 1 107 ? 19.302 -7.816 -24.219 1.00 95.94 107 TRP A CA 1
ATOM 769 C C . TRP A 1 107 ? 19.461 -6.627 -25.174 1.00 95.94 107 TRP A C 1
ATOM 771 O O . TRP A 1 107 ? 20.559 -6.086 -25.296 1.00 95.94 107 TRP A O 1
ATOM 781 N N . ALA A 1 108 ? 18.381 -6.220 -25.850 1.00 96.38 108 ALA A N 1
ATOM 782 C CA . ALA A 1 108 ? 18.400 -5.052 -26.723 1.00 96.38 108 ALA A CA 1
ATOM 783 C C . ALA A 1 108 ? 17.015 -4.414 -26.911 1.00 96.38 108 ALA A C 1
ATOM 785 O O . ALA A 1 108 ? 15.980 -5.084 -26.833 1.00 96.38 108 ALA A O 1
ATOM 786 N N . VAL A 1 109 ? 17.031 -3.114 -27.214 1.00 97.75 109 VAL A N 1
ATOM 787 C CA . VAL A 1 109 ? 15.882 -2.311 -27.648 1.00 97.75 109 VAL A CA 1
ATOM 788 C C . VAL A 1 109 ? 16.283 -1.580 -28.928 1.00 97.75 109 VAL A C 1
ATOM 790 O O . VAL A 1 109 ? 17.362 -0.996 -28.978 1.00 97.75 109 VAL A O 1
ATOM 793 N N . GLU A 1 110 ? 15.450 -1.615 -29.968 1.00 97.25 110 GLU A N 1
ATOM 794 C CA . GLU A 1 110 ? 15.716 -0.893 -31.222 1.00 97.25 110 GLU A CA 1
ATOM 795 C C . GLU A 1 110 ? 14.431 -0.262 -31.765 1.00 97.25 110 GLU A C 1
ATOM 797 O O . GLU A 1 110 ? 13.364 -0.881 -31.774 1.00 97.25 110 GLU A O 1
ATOM 802 N N . GLU A 1 111 ? 14.540 0.975 -32.247 1.00 97.56 111 GLU A N 1
ATOM 803 C CA . GLU A 1 111 ? 13.487 1.622 -33.023 1.00 97.56 111 GLU A CA 1
ATOM 804 C C . GLU A 1 111 ? 13.682 1.317 -34.508 1.00 97.56 111 GLU A C 1
ATOM 806 O O . GLU A 1 111 ? 14.715 1.644 -35.096 1.00 97.56 111 GLU A O 1
ATOM 811 N N . ARG A 1 112 ? 12.683 0.695 -35.136 1.00 96.50 112 ARG A N 1
ATOM 812 C CA . ARG A 1 112 ? 12.741 0.339 -36.554 1.00 96.50 112 ARG A CA 1
ATOM 813 C C . ARG A 1 112 ? 11.360 0.323 -37.188 1.00 96.50 112 ARG A C 1
ATOM 815 O O . ARG A 1 112 ? 10.423 -0.250 -36.638 1.00 96.50 112 ARG A O 1
ATOM 822 N N . ASP A 1 113 ? 11.256 0.934 -38.368 1.00 96.50 113 ASP A N 1
ATOM 823 C CA . ASP A 1 113 ? 10.034 0.992 -39.180 1.00 96.50 113 ASP A CA 1
ATOM 824 C C . ASP A 1 113 ? 8.813 1.546 -38.404 1.00 96.50 113 ASP A C 1
ATOM 826 O O . ASP A 1 113 ? 7.683 1.087 -38.567 1.00 96.50 113 ASP A O 1
ATOM 830 N N . GLY A 1 114 ? 9.043 2.533 -37.525 1.00 96.56 114 GLY A N 1
ATOM 831 C CA . GLY A 1 114 ? 8.004 3.171 -36.700 1.00 96.56 114 GLY A CA 1
ATOM 832 C C . GLY A 1 114 ? 7.573 2.374 -35.460 1.00 96.56 114 GLY A C 1
ATOM 833 O O . GLY A 1 114 ? 6.594 2.742 -34.807 1.00 96.56 114 GLY A O 1
ATOM 834 N N . TRP A 1 115 ? 8.291 1.303 -35.123 1.00 98.19 115 TRP A N 1
ATOM 835 C CA . TRP A 1 115 ? 8.042 0.447 -33.965 1.00 98.19 115 TRP A CA 1
ATOM 836 C C . TRP A 1 115 ? 9.219 0.454 -32.998 1.00 98.19 115 TRP A C 1
ATOM 838 O O . TRP A 1 115 ? 10.372 0.529 -33.418 1.00 98.19 115 TRP A O 1
ATOM 848 N N . VAL A 1 116 ? 8.912 0.299 -31.714 1.00 98.38 116 VAL A N 1
ATOM 849 C CA . VAL A 1 116 ? 9.872 -0.147 -30.705 1.00 98.38 116 VAL A CA 1
ATOM 850 C C . VAL A 1 116 ? 9.883 -1.669 -30.712 1.00 98.38 116 VAL A C 1
ATOM 852 O O . VAL A 1 116 ? 8.823 -2.302 -30.662 1.00 98.38 116 VAL A O 1
ATOM 855 N N . TRP A 1 117 ? 11.077 -2.247 -30.750 1.00 98.31 117 TRP A N 1
ATOM 856 C CA . TRP A 1 117 ? 11.305 -3.683 -30.683 1.00 98.31 117 TRP A CA 1
ATOM 857 C C . TRP A 1 117 ? 12.141 -4.032 -29.459 1.00 98.31 117 TRP A C 1
ATOM 859 O O . TRP A 1 117 ? 13.093 -3.322 -29.140 1.00 98.31 117 TRP A O 1
ATOM 869 N N . ILE A 1 118 ? 11.818 -5.148 -28.808 1.00 98.12 118 ILE A N 1
ATOM 870 C CA . ILE A 1 118 ? 12.583 -5.691 -27.682 1.00 98.12 118 ILE A CA 1
ATOM 871 C C . ILE A 1 118 ? 13.088 -7.087 -28.038 1.00 98.12 118 ILE A C 1
ATOM 873 O O . ILE A 1 118 ? 12.312 -7.931 -28.490 1.00 98.12 118 ILE A O 1
ATOM 877 N N . ALA A 1 119 ? 14.370 -7.338 -27.783 1.00 97.12 119 ALA A N 1
ATOM 878 C CA . ALA A 1 119 ? 14.937 -8.677 -27.678 1.00 97.12 119 ALA A CA 1
ATOM 879 C C . ALA A 1 119 ? 15.142 -9.000 -26.190 1.00 97.12 119 ALA A C 1
ATOM 881 O O . ALA A 1 119 ? 16.095 -8.492 -25.597 1.00 97.12 119 ALA A O 1
ATOM 882 N N . PRO A 1 120 ? 14.261 -9.801 -25.556 1.00 95.56 120 PRO A N 1
ATOM 883 C CA . PRO A 1 120 ? 14.366 -10.100 -24.127 1.00 95.56 120 PRO A CA 1
ATOM 884 C C . PRO A 1 120 ? 15.690 -10.771 -23.751 1.00 95.56 120 PRO A C 1
ATOM 886 O O . PRO A 1 120 ? 16.259 -10.452 -22.710 1.00 95.56 120 PRO A O 1
ATOM 889 N N . ASP A 1 121 ? 16.182 -11.657 -24.620 1.00 94.50 121 ASP A N 1
ATOM 890 C CA . ASP A 1 121 ? 17.346 -12.510 -24.392 1.00 94.50 121 ASP A CA 1
ATOM 891 C C . ASP A 1 121 ? 18.376 -12.375 -25.522 1.00 94.50 121 ASP A C 1
ATOM 893 O O . ASP A 1 121 ? 18.098 -11.847 -26.605 1.00 94.50 121 ASP A O 1
ATOM 897 N N . ARG A 1 122 ? 19.594 -12.872 -25.272 1.00 93.00 122 ARG A N 1
ATOM 898 C CA . ARG A 1 122 ? 20.698 -12.805 -26.234 1.00 93.00 122 ARG A CA 1
ATOM 899 C C . ARG A 1 122 ? 20.327 -13.497 -27.544 1.00 93.00 122 ARG A C 1
ATOM 901 O O . ARG A 1 122 ? 19.972 -14.672 -27.562 1.00 93.00 122 ARG A O 1
ATOM 908 N N . THR A 1 123 ? 20.509 -12.785 -28.651 1.00 91.00 123 THR A N 1
ATOM 909 C CA . THR A 1 123 ? 20.207 -13.284 -29.996 1.00 91.00 123 THR A CA 1
ATOM 910 C C . THR A 1 123 ? 21.351 -13.041 -30.975 1.00 91.00 123 THR A C 1
ATOM 912 O O . THR A 1 123 ? 22.089 -12.064 -30.863 1.00 91.00 123 THR A O 1
ATOM 915 N N . ALA A 1 124 ? 21.492 -13.938 -31.956 1.00 89.31 124 ALA A N 1
ATOM 916 C CA . ALA A 1 124 ? 22.384 -13.758 -33.102 1.00 89.31 124 ALA A CA 1
ATOM 917 C C . ALA A 1 124 ? 21.803 -12.796 -34.160 1.00 89.31 124 ALA A C 1
ATOM 919 O O . ALA A 1 124 ? 22.533 -12.317 -35.028 1.00 89.31 124 ALA A O 1
ATOM 920 N N . GLN A 1 125 ? 20.497 -12.508 -34.105 1.00 89.88 125 GLN A N 1
ATOM 921 C CA . GLN A 1 125 ? 19.854 -11.535 -34.985 1.00 89.88 125 GLN A CA 1
ATOM 922 C C . GLN A 1 125 ? 20.203 -10.118 -34.526 1.00 89.88 125 GLN A C 1
ATOM 924 O O . GLN A 1 125 ? 19.666 -9.635 -33.532 1.00 89.88 125 GLN A O 1
ATOM 929 N N . GLN A 1 126 ? 21.084 -9.445 -35.267 1.00 87.25 126 GLN A N 1
ATOM 930 C CA . GLN A 1 126 ? 21.606 -8.128 -34.884 1.00 87.25 126 GLN A CA 1
ATOM 931 C C . GLN A 1 126 ? 20.567 -7.002 -34.896 1.00 87.25 126 GLN A C 1
ATOM 933 O O . GLN A 1 126 ? 20.791 -5.988 -34.250 1.00 87.25 126 GLN A O 1
ATOM 938 N N . ARG A 1 127 ? 19.475 -7.153 -35.653 1.00 92.31 127 ARG A N 1
ATOM 939 C CA . ARG A 1 127 ? 18.420 -6.143 -35.784 1.00 92.31 127 ARG A CA 1
ATOM 940 C C . ARG A 1 127 ? 17.041 -6.803 -35.819 1.00 92.31 127 ARG A C 1
ATOM 942 O O . ARG A 1 127 ? 16.949 -7.942 -36.293 1.00 92.31 127 ARG A O 1
ATOM 949 N N . PRO A 1 128 ? 15.975 -6.078 -35.444 1.00 94.31 128 PRO A N 1
ATOM 950 C CA . PRO A 1 128 ? 14.606 -6.536 -35.621 1.00 94.31 128 PRO A CA 1
ATOM 951 C C . PRO A 1 128 ? 14.278 -6.860 -37.087 1.00 94.31 128 PRO A C 1
ATOM 953 O O . PRO A 1 128 ? 14.915 -6.325 -38.005 1.00 94.31 128 PRO A O 1
ATOM 956 N N . PRO A 1 129 ? 13.274 -7.708 -37.355 1.00 92.44 129 PRO A N 1
ATOM 957 C CA . PRO A 1 129 ? 12.744 -7.876 -38.705 1.00 92.44 129 PRO A CA 1
ATOM 958 C C . PRO A 1 129 ? 12.121 -6.567 -39.224 1.00 92.44 129 PRO A C 1
ATOM 960 O O . PRO A 1 129 ? 11.873 -5.630 -38.466 1.00 92.44 129 PRO A O 1
ATOM 963 N N . ARG A 1 130 ? 11.873 -6.483 -40.539 1.00 93.12 130 ARG A N 1
ATOM 964 C CA . ARG A 1 130 ? 11.114 -5.352 -41.099 1.00 93.12 130 ARG A CA 1
ATOM 965 C C . ARG A 1 130 ? 9.666 -5.418 -40.629 1.00 93.12 130 ARG A C 1
ATOM 967 O O . ARG A 1 130 ? 9.066 -6.494 -40.675 1.00 93.12 130 ARG A O 1
ATOM 974 N N . ALA A 1 131 ? 9.101 -4.278 -40.243 1.00 93.12 131 ALA A N 1
ATOM 975 C CA . ALA A 1 131 ? 7.673 -4.214 -39.958 1.00 93.12 131 ALA A CA 1
ATOM 976 C C . ALA A 1 131 ? 6.859 -4.433 -41.243 1.00 93.12 131 ALA A C 1
ATOM 978 O O . ALA A 1 131 ? 7.252 -4.026 -42.338 1.00 93.12 131 ALA A O 1
ATOM 979 N N . THR A 1 132 ? 5.703 -5.071 -41.103 1.00 94.12 132 THR A N 1
ATOM 980 C CA . THR A 1 132 ? 4.733 -5.281 -42.183 1.00 94.12 132 THR A CA 1
ATOM 981 C C . THR A 1 132 ? 3.369 -4.752 -41.751 1.00 94.12 132 THR A C 1
ATOM 983 O O . THR A 1 132 ? 3.177 -4.374 -40.595 1.00 94.12 132 THR A O 1
ATOM 986 N N . ALA A 1 133 ? 2.390 -4.761 -42.656 1.00 91.31 133 ALA A N 1
ATOM 987 C CA . ALA A 1 133 ? 1.014 -4.403 -42.313 1.00 91.31 133 ALA A CA 1
ATOM 988 C C . ALA A 1 133 ? 0.401 -5.305 -41.218 1.00 91.31 133 ALA A C 1
ATOM 990 O O . ALA A 1 133 ? -0.524 -4.878 -40.538 1.00 91.31 133 ALA A O 1
ATOM 991 N N . ALA A 1 134 ? 0.927 -6.522 -41.027 1.00 92.56 134 ALA A N 1
ATOM 992 C CA . ALA A 1 134 ? 0.475 -7.468 -40.007 1.00 92.56 134 ALA A CA 1
ATOM 993 C C . ALA A 1 134 ? 1.218 -7.332 -38.664 1.00 92.56 134 ALA A C 1
ATOM 995 O O . ALA A 1 134 ? 0.937 -8.080 -37.733 1.00 92.56 134 ALA A O 1
ATOM 996 N N . THR A 1 135 ? 2.190 -6.422 -38.547 1.00 94.19 135 THR A N 1
ATOM 997 C CA . THR A 1 135 ? 2.916 -6.212 -37.289 1.00 94.19 135 THR A CA 1
ATOM 998 C C . THR A 1 135 ? 1.981 -5.604 -36.243 1.00 94.19 135 THR A C 1
ATOM 1000 O O . THR A 1 135 ? 1.449 -4.512 -36.438 1.00 94.19 135 THR A O 1
ATOM 1003 N N . THR A 1 136 ? 1.812 -6.300 -35.121 1.00 94.62 136 THR A N 1
ATOM 1004 C CA . THR A 1 136 ? 1.021 -5.870 -33.960 1.00 94.62 136 THR A CA 1
ATOM 1005 C C . THR A 1 136 ? 1.865 -5.964 -32.700 1.00 94.62 136 THR A C 1
ATOM 1007 O O . THR A 1 136 ? 2.721 -6.838 -32.624 1.00 94.62 136 THR A O 1
ATOM 1010 N N . ALA A 1 137 ? 1.617 -5.096 -31.716 1.00 95.25 137 ALA A N 1
ATOM 1011 C CA . ALA A 1 137 ? 2.302 -5.175 -30.429 1.00 95.25 137 ALA A CA 1
ATOM 1012 C C . ALA A 1 137 ? 2.025 -6.519 -29.739 1.00 95.25 137 ALA A C 1
ATOM 1014 O O . ALA A 1 137 ? 0.889 -6.997 -29.737 1.00 95.25 137 ALA A O 1
ATOM 1015 N N . GLU A 1 138 ? 3.059 -7.099 -29.141 1.00 92.31 138 GLU A N 1
ATOM 1016 C CA . GLU A 1 138 ? 2.935 -8.303 -28.326 1.00 92.31 138 GLU A CA 1
ATOM 1017 C C . GLU A 1 138 ? 2.105 -8.002 -27.058 1.00 92.31 138 GLU A C 1
ATOM 1019 O O . GLU A 1 138 ? 2.312 -6.965 -26.412 1.00 92.31 138 GLU A O 1
ATOM 1024 N N . PRO A 1 139 ? 1.157 -8.875 -26.673 1.00 92.19 139 PRO A N 1
ATOM 1025 C CA . PRO A 1 139 ? 0.318 -8.645 -25.505 1.00 92.19 139 PRO A CA 1
ATOM 1026 C C . PRO A 1 139 ? 1.136 -8.631 -24.211 1.00 92.19 139 PRO A C 1
ATOM 1028 O O . PRO A 1 139 ? 2.076 -9.405 -24.026 1.00 92.19 139 PRO A O 1
ATOM 1031 N N . VAL A 1 140 ? 0.732 -7.773 -23.273 1.00 93.12 140 VAL A N 1
ATOM 1032 C CA . VAL A 1 140 ? 1.318 -7.730 -21.932 1.00 93.12 140 VAL A CA 1
ATOM 1033 C C . VAL A 1 140 ? 0.876 -8.979 -21.159 1.00 93.12 140 VAL A C 1
ATOM 1035 O O . VAL A 1 140 ? -0.326 -9.162 -20.956 1.00 93.12 140 VAL A O 1
ATOM 1038 N N . PRO A 1 141 ? 1.801 -9.842 -20.705 1.00 89.44 141 PRO A N 1
ATOM 1039 C CA . PRO A 1 141 ? 1.437 -10.984 -19.877 1.00 89.44 141 PRO A CA 1
ATOM 1040 C C . PRO A 1 141 ? 0.975 -10.522 -18.490 1.00 89.44 141 PRO A C 1
ATOM 1042 O O . PRO A 1 141 ? 1.387 -9.469 -17.995 1.00 89.44 141 PRO A O 1
ATOM 1045 N N . ALA A 1 142 ? 0.161 -11.344 -17.825 1.00 80.88 142 ALA A N 1
ATOM 1046 C CA . ALA A 1 142 ? -0.130 -11.141 -16.411 1.00 80.88 142 ALA A CA 1
ATOM 1047 C C . ALA A 1 142 ? 1.178 -11.179 -15.591 1.00 80.88 142 ALA A C 1
ATOM 1049 O O . ALA A 1 142 ? 2.086 -11.952 -15.919 1.00 80.88 142 ALA A O 1
ATOM 1050 N N . PRO A 1 143 ? 1.307 -10.360 -14.533 1.00 74.56 143 PRO A N 1
ATOM 1051 C CA . PRO A 1 143 ? 2.479 -10.405 -13.675 1.00 74.56 143 PRO A CA 1
ATOM 1052 C C . PRO A 1 143 ? 2.597 -11.785 -13.010 1.00 74.56 143 PRO A C 1
ATOM 1054 O O . PRO A 1 143 ? 1.578 -12.393 -12.668 1.00 74.56 143 PRO A O 1
ATOM 1057 N N . PRO A 1 144 ? 3.825 -12.287 -12.796 1.00 74.75 144 PRO A N 1
ATOM 1058 C CA . PRO A 1 144 ? 4.016 -13.534 -12.074 1.00 74.75 144 PRO A CA 1
ATOM 1059 C C . PRO A 1 144 ? 3.521 -13.379 -10.635 1.00 74.75 144 PRO A C 1
ATOM 1061 O O . PRO A 1 144 ? 3.724 -12.332 -10.009 1.00 74.75 144 PRO A O 1
ATOM 1064 N N . ALA A 1 145 ? 2.910 -14.440 -10.109 1.00 75.69 145 ALA A N 1
ATOM 1065 C CA . ALA A 1 145 ? 2.531 -14.495 -8.706 1.00 75.69 145 ALA A CA 1
ATOM 1066 C C . ALA A 1 145 ? 3.771 -14.301 -7.806 1.00 75.69 145 ALA A C 1
ATOM 1068 O O . ALA A 1 145 ? 4.868 -14.742 -8.172 1.00 75.69 145 ALA A O 1
ATOM 1069 N N . PRO A 1 146 ? 3.628 -13.644 -6.642 1.00 78.31 146 PRO A N 1
ATOM 1070 C CA . PRO A 1 146 ? 4.697 -13.574 -5.656 1.00 78.31 146 PRO A CA 1
ATOM 1071 C C . PRO A 1 146 ? 5.139 -14.970 -5.210 1.00 78.31 146 PRO A C 1
ATOM 1073 O O . PRO A 1 146 ? 4.327 -15.890 -5.102 1.00 78.31 146 PRO A O 1
ATOM 1076 N N . SER A 1 147 ? 6.423 -15.119 -4.903 1.00 79.75 147 SER A N 1
ATOM 1077 C CA . SER A 1 147 ? 6.945 -16.330 -4.285 1.00 79.75 147 SER A CA 1
ATOM 1078 C C . SER A 1 147 ? 6.475 -16.399 -2.831 1.00 79.75 147 SER A C 1
ATOM 1080 O O . SER A 1 147 ? 6.851 -15.545 -2.029 1.00 79.75 147 SER A O 1
ATOM 1082 N N . GLY A 1 148 ? 5.721 -17.441 -2.471 1.00 84.50 148 GLY A N 1
ATOM 1083 C CA . GLY A 1 148 ? 5.282 -17.698 -1.093 1.00 84.50 148 GLY A CA 1
ATOM 1084 C C . GLY A 1 148 ? 3.881 -17.163 -0.758 1.00 84.50 148 GLY A C 1
ATOM 1085 O O . GLY A 1 148 ? 3.124 -16.805 -1.660 1.00 84.50 148 GLY A O 1
ATOM 1086 N N . PRO A 1 149 ? 3.493 -17.167 0.532 1.00 89.00 149 PRO A N 1
ATOM 1087 C CA . PRO A 1 149 ? 2.152 -16.773 0.948 1.00 89.00 149 PRO A CA 1
ATOM 1088 C C . PRO A 1 149 ? 1.926 -15.266 0.787 1.00 89.00 149 PRO A C 1
ATOM 1090 O O . PRO A 1 149 ? 2.780 -14.442 1.126 1.00 89.00 149 PRO A O 1
ATOM 1093 N N . VAL A 1 150 ? 0.733 -14.920 0.308 1.00 89.88 150 VAL A N 1
ATOM 1094 C CA . VAL A 1 150 ? 0.247 -13.547 0.161 1.00 89.88 150 VAL A CA 1
ATOM 1095 C C . VAL A 1 150 ? -0.931 -13.362 1.110 1.00 89.88 150 VAL A C 1
ATOM 1097 O O . VAL A 1 150 ? -1.860 -14.164 1.092 1.00 89.88 150 VAL A O 1
ATOM 1100 N N . LEU A 1 151 ? -0.884 -12.323 1.944 1.00 93.56 151 LEU A N 1
ATOM 1101 C CA . LEU A 1 151 ? -1.979 -11.967 2.841 1.00 93.56 151 LEU A CA 1
ATOM 1102 C C . LEU A 1 151 ? -2.920 -10.974 2.160 1.00 93.56 151 LEU A C 1
ATOM 1104 O O . LEU A 1 151 ? -2.567 -9.803 1.992 1.00 93.56 151 LEU A O 1
ATOM 1108 N N . ASP A 1 152 ? -4.104 -11.441 1.788 1.00 93.12 152 ASP A N 1
ATOM 1109 C CA . ASP A 1 152 ? -5.210 -10.610 1.312 1.00 93.12 152 ASP A CA 1
ATOM 1110 C C . ASP A 1 152 ? -6.160 -10.201 2.458 1.00 93.12 152 ASP A C 1
ATOM 1112 O O . ASP A 1 152 ? -5.928 -10.504 3.631 1.00 93.12 152 ASP A O 1
ATOM 1116 N N . ASN A 1 153 ? -7.224 -9.471 2.121 1.00 95.38 153 ASN A N 1
ATOM 1117 C CA . ASN A 1 153 ? -8.213 -8.973 3.082 1.00 95.38 153 ASN A CA 1
ATOM 1118 C C . ASN A 1 153 ? -9.179 -10.037 3.626 1.00 95.38 153 ASN A C 1
ATOM 1120 O O . ASN A 1 153 ? -9.921 -9.747 4.562 1.00 95.38 153 ASN A O 1
ATOM 1124 N N . VAL A 1 154 ? -9.225 -11.236 3.048 1.00 95.50 154 VAL A N 1
ATOM 1125 C CA . VAL A 1 154 ? -10.182 -12.293 3.424 1.00 95.50 154 VAL A CA 1
ATOM 1126 C C . VAL A 1 154 ? -9.484 -13.564 3.906 1.00 95.50 154 VAL A C 1
ATOM 1128 O O . VAL A 1 154 ? -10.129 -14.591 4.108 1.00 95.50 154 VAL A O 1
ATOM 1131 N N . ALA A 1 155 ? -8.173 -13.489 4.138 1.00 95.31 155 ALA A N 1
ATOM 1132 C CA . ALA A 1 155 ? -7.379 -14.585 4.655 1.00 95.31 155 ALA A CA 1
ATOM 1133 C C . ALA A 1 155 ? -7.960 -15.105 5.988 1.00 95.31 155 ALA A C 1
ATOM 1135 O O . ALA A 1 155 ? -8.137 -14.309 6.917 1.00 95.31 155 ALA A O 1
ATOM 1136 N N . PRO A 1 156 ? -8.198 -16.426 6.130 1.00 94.75 156 PRO A N 1
ATOM 1137 C CA . PRO A 1 156 ? -8.868 -17.000 7.302 1.00 94.75 156 PRO A CA 1
ATOM 1138 C C . PRO A 1 156 ? -8.240 -16.601 8.642 1.00 94.75 156 PRO A C 1
ATOM 1140 O O . PRO A 1 156 ? -8.951 -16.234 9.573 1.00 94.75 156 PRO A O 1
ATOM 1143 N N . GLY A 1 157 ? -6.905 -16.544 8.710 1.00 94.31 157 GLY A N 1
ATOM 1144 C CA . GLY A 1 157 ? -6.190 -16.182 9.937 1.00 94.31 157 GLY A CA 1
ATOM 1145 C C . GLY A 1 157 ? -6.500 -14.780 10.477 1.00 94.31 157 GLY A C 1
ATOM 1146 O O . GLY A 1 157 ? -6.296 -14.521 11.661 1.00 94.31 157 GLY A O 1
ATOM 1147 N N . LEU A 1 158 ? -7.055 -13.879 9.657 1.00 96.75 158 LEU A N 1
ATOM 1148 C CA . LEU A 1 158 ? -7.518 -12.569 10.120 1.00 96.75 158 LEU A CA 1
ATOM 1149 C C . LEU A 1 158 ? -8.723 -12.667 11.064 1.00 96.75 158 LEU A C 1
ATOM 1151 O O . LEU A 1 158 ? -8.952 -11.734 11.832 1.00 96.75 158 LEU A O 1
ATOM 1155 N N . ALA A 1 159 ? -9.482 -13.768 11.051 1.00 96.44 159 ALA A N 1
ATOM 1156 C CA . ALA A 1 159 ? -10.599 -13.983 11.969 1.00 96.44 159 ALA A CA 1
ATOM 1157 C C . ALA A 1 159 ? -10.154 -14.033 13.444 1.00 96.44 159 ALA A C 1
ATOM 1159 O O . ALA A 1 159 ? -10.922 -13.650 14.328 1.00 96.44 159 ALA A O 1
ATOM 1160 N N . HIS A 1 160 ? -8.902 -14.417 13.709 1.00 96.19 160 HIS A N 1
ATOM 1161 C CA . HIS A 1 160 ? -8.310 -14.532 15.047 1.00 96.19 160 HIS A CA 1
ATOM 1162 C C . HIS A 1 160 ? -7.741 -13.208 15.566 1.00 96.19 160 HIS A C 1
ATOM 1164 O O . HIS A 1 160 ? -6.702 -13.165 16.232 1.00 96.19 160 HIS A O 1
ATOM 1170 N N . ALA A 1 161 ? -8.407 -12.097 15.263 1.00 95.69 161 ALA A N 1
ATOM 1171 C CA . ALA A 1 161 ? -8.001 -10.788 15.741 1.00 95.69 161 ALA A CA 1
ATOM 1172 C C . ALA A 1 161 ? -9.187 -9.840 15.935 1.00 95.69 161 ALA A C 1
ATOM 1174 O O . ALA A 1 161 ? -10.282 -10.050 15.414 1.00 95.69 161 ALA A O 1
ATOM 1175 N N . TRP A 1 162 ? -8.948 -8.768 16.688 1.00 96.50 162 TRP A N 1
ATOM 1176 C CA . TRP A 1 162 ? -9.915 -7.691 16.866 1.00 96.50 162 TRP A CA 1
ATOM 1177 C C . TRP A 1 162 ? -9.898 -6.727 15.679 1.00 96.50 162 TRP A C 1
ATOM 1179 O O . TRP A 1 162 ? -8.852 -6.176 15.337 1.00 96.50 162 TRP A O 1
ATOM 1189 N N . HIS A 1 163 ? -11.079 -6.454 15.121 1.00 96.81 163 HIS A N 1
ATOM 1190 C CA . HIS A 1 163 ? -11.270 -5.514 14.016 1.00 96.81 163 HIS A CA 1
ATOM 1191 C C . HIS A 1 163 ? -12.193 -4.366 14.415 1.00 96.81 163 HIS A C 1
ATOM 1193 O O . HIS A 1 163 ? -13.265 -4.627 14.965 1.00 96.81 163 HIS A O 1
ATOM 1199 N N . PRO A 1 164 ? -11.831 -3.109 14.121 1.00 95.94 164 PRO A N 1
ATOM 1200 C CA . PRO A 1 164 ? -12.742 -1.986 14.267 1.00 95.94 164 PRO A CA 1
ATOM 1201 C C . PRO A 1 164 ? -13.742 -2.013 13.116 1.00 95.94 164 PRO A C 1
ATOM 1203 O O . PRO A 1 164 ? -13.356 -2.207 11.965 1.00 95.94 164 PRO A O 1
ATOM 1206 N N . VAL A 1 165 ? -15.022 -1.811 13.416 1.00 96.44 165 VAL A N 1
ATOM 1207 C CA . VAL A 1 165 ? -16.083 -1.962 12.406 1.00 96.44 165 VAL A CA 1
ATOM 1208 C C . VAL A 1 165 ? -16.979 -0.742 12.237 1.00 96.44 165 VAL A C 1
ATOM 1210 O O . VAL A 1 165 ? -17.539 -0.537 11.159 1.00 96.44 165 VAL A O 1
ATOM 1213 N N . ALA A 1 166 ? -17.107 0.079 13.278 1.00 94.19 166 ALA A N 1
ATOM 1214 C CA . ALA A 1 166 ? -17.916 1.292 13.271 1.00 94.19 166 ALA A CA 1
ATOM 1215 C C . ALA A 1 166 ? -17.500 2.225 14.412 1.00 94.19 166 ALA A C 1
ATOM 1217 O O . ALA A 1 166 ? -16.978 1.762 15.430 1.00 94.19 166 ALA A O 1
ATOM 1218 N N . ALA A 1 167 ? -17.776 3.521 14.270 1.00 93.19 167 ALA A N 1
ATOM 1219 C CA . ALA A 1 167 ? -17.707 4.431 15.407 1.00 93.19 167 ALA A CA 1
ATOM 1220 C C . ALA A 1 167 ? -18.877 4.148 16.364 1.00 93.19 167 ALA A C 1
ATOM 1222 O O . ALA A 1 167 ? -19.984 3.821 15.934 1.00 93.19 167 ALA A O 1
ATOM 1223 N N . ALA A 1 168 ? -18.627 4.231 17.670 1.00 91.00 168 ALA A N 1
ATOM 1224 C CA . ALA A 1 168 ? -19.610 3.865 18.692 1.00 91.00 168 ALA A CA 1
ATOM 1225 C C . ALA A 1 168 ? -20.863 4.756 18.667 1.00 91.00 168 ALA A C 1
ATOM 1227 O O . ALA A 1 168 ? -21.950 4.289 19.006 1.00 91.00 168 ALA A O 1
ATOM 1228 N N . ASP A 1 169 ? -20.717 6.004 18.218 1.00 89.88 169 ASP A N 1
ATOM 1229 C CA . ASP A 1 169 ? -21.791 6.990 18.073 1.00 89.88 169 ASP A CA 1
ATOM 1230 C C . ASP A 1 169 ? -22.696 6.748 16.852 1.00 89.88 169 ASP A C 1
ATOM 1232 O O . ASP A 1 169 ? -23.818 7.250 16.815 1.00 89.88 169 ASP A O 1
ATOM 1236 N N . GLN A 1 170 ? -22.258 5.933 15.886 1.00 91.38 170 GLN A N 1
ATOM 1237 C CA . GLN A 1 170 ? -23.081 5.508 14.748 1.00 91.38 170 GLN A CA 1
ATOM 1238 C C . GLN A 1 170 ? -24.141 4.482 15.156 1.00 91.38 170 GLN A C 1
ATOM 1240 O O . GLN A 1 170 ? -25.114 4.281 14.429 1.00 91.38 170 GLN A O 1
ATOM 1245 N N . LEU A 1 171 ? -23.961 3.828 16.306 1.00 90.19 171 LEU A N 1
ATOM 1246 C CA . LEU A 1 171 ? -24.877 2.829 16.832 1.00 90.19 171 LEU A CA 1
ATOM 1247 C C . LEU A 1 171 ? -25.688 3.430 17.985 1.00 90.19 171 LEU A C 1
ATOM 1249 O O . LEU A 1 171 ? -25.303 3.339 19.151 1.00 90.19 171 LEU A O 1
ATOM 1253 N N . ALA A 1 172 ? -26.810 4.066 17.645 1.00 87.75 172 ALA A N 1
ATOM 1254 C CA . ALA A 1 172 ? -27.713 4.671 18.622 1.00 87.75 172 ALA A CA 1
ATOM 1255 C C . ALA A 1 172 ? -28.316 3.621 19.584 1.00 87.75 172 ALA A C 1
ATOM 1257 O O . ALA A 1 172 ? -28.470 2.462 19.196 1.00 87.75 172 ALA A O 1
ATOM 1258 N N . PRO A 1 173 ? -28.701 3.995 20.820 1.00 86.81 173 PRO A N 1
ATOM 1259 C CA . PRO A 1 173 ? -29.412 3.096 21.736 1.00 86.81 173 PRO A CA 1
ATOM 1260 C C . PRO A 1 173 ? -30.691 2.522 21.112 1.00 86.81 173 PRO A C 1
ATOM 1262 O O . PRO A 1 173 ? -31.536 3.282 20.644 1.00 86.81 173 PRO A O 1
ATOM 1265 N N . GLY A 1 174 ? -30.831 1.192 21.099 1.00 86.94 174 GLY A N 1
ATOM 1266 C CA . GLY A 1 174 ? -31.937 0.485 20.438 1.00 86.94 174 GLY A CA 1
ATOM 1267 C C . GLY A 1 174 ? -31.846 0.452 18.908 1.00 86.94 174 GLY A C 1
ATOM 1268 O O . GLY A 1 174 ? -32.765 -0.026 18.250 1.00 86.94 174 GLY A O 1
ATOM 1269 N N . GLY A 1 175 ? -30.774 0.997 18.331 1.00 91.69 175 GLY A N 1
ATOM 1270 C CA . GLY A 1 175 ? -30.513 0.991 16.899 1.00 91.69 175 GLY A CA 1
ATOM 1271 C C . GLY A 1 175 ? -29.664 -0.200 16.464 1.00 91.69 175 GLY A C 1
ATOM 1272 O O . GLY A 1 175 ? -29.046 -0.888 17.279 1.00 91.69 175 GLY A O 1
ATOM 1273 N N . TRP A 1 176 ? -29.590 -0.389 15.148 1.00 94.81 176 TRP A N 1
ATOM 1274 C CA . TRP A 1 176 ? -28.761 -1.403 14.508 1.00 94.81 176 TRP A CA 1
ATOM 1275 C C . TRP A 1 176 ? -27.954 -0.821 13.343 1.00 94.81 176 TRP A C 1
ATOM 1277 O O . TRP A 1 176 ? -28.322 0.198 12.756 1.00 94.81 176 TRP A O 1
ATOM 1287 N N . LEU A 1 177 ? -26.844 -1.474 13.004 1.00 95.69 177 LEU A N 1
ATOM 1288 C CA . LEU A 1 177 ? -25.958 -1.106 11.903 1.00 95.69 177 LEU A CA 1
ATOM 1289 C C . LEU A 1 177 ? -25.449 -2.367 11.203 1.00 95.69 177 LEU A C 1
ATOM 1291 O O . LEU A 1 177 ? -25.014 -3.308 11.859 1.00 95.69 177 LEU A O 1
ATOM 1295 N N . SER A 1 178 ? -25.453 -2.371 9.870 1.00 96.88 178 SER A N 1
ATOM 1296 C CA . SER A 1 178 ? -24.784 -3.416 9.086 1.00 96.88 178 SER A CA 1
ATOM 1297 C C . SER A 1 178 ? -23.399 -2.959 8.632 1.00 96.88 178 SER A C 1
ATOM 1299 O O . SER A 1 178 ? -23.243 -1.855 8.110 1.00 96.88 178 SER A O 1
ATOM 1301 N N . VAL A 1 179 ? -22.397 -3.815 8.816 1.00 96.94 179 VAL A N 1
ATOM 1302 C CA . VAL A 1 179 ? -20.989 -3.562 8.474 1.00 96.94 179 VAL A CA 1
ATOM 1303 C C . VAL A 1 179 ? -20.410 -4.737 7.686 1.00 96.94 179 VAL A C 1
ATOM 1305 O O . VAL A 1 179 ? -20.843 -5.876 7.852 1.00 96.94 179 VAL A O 1
ATOM 1308 N N . ARG A 1 180 ? -19.423 -4.476 6.823 1.00 97.81 180 ARG A N 1
ATOM 1309 C CA . ARG A 1 180 ? -18.646 -5.515 6.127 1.00 97.81 180 ARG A CA 1
ATOM 1310 C C . ARG A 1 180 ? -17.349 -5.777 6.879 1.00 97.81 180 ARG A C 1
ATOM 1312 O O . ARG A 1 180 ? -16.702 -4.835 7.326 1.00 97.81 180 ARG A O 1
ATOM 1319 N N . LEU A 1 181 ? -16.966 -7.032 7.045 1.00 98.38 181 LEU A N 1
ATOM 1320 C CA . LEU A 1 181 ? -15.678 -7.408 7.624 1.00 98.38 181 LEU A CA 1
ATOM 1321 C C . LEU A 1 181 ? -15.329 -8.821 7.157 1.00 98.38 181 LEU A C 1
ATOM 1323 O O . LEU A 1 181 ? -16.123 -9.737 7.374 1.00 98.38 181 LEU A O 1
ATOM 1327 N N . LEU A 1 182 ? -14.139 -8.987 6.573 1.00 97.31 182 LEU A N 1
ATOM 1328 C CA . LEU A 1 182 ? -13.598 -10.252 6.062 1.00 97.31 182 LEU A CA 1
ATOM 1329 C C . LEU A 1 182 ? -14.536 -10.951 5.063 1.00 97.31 182 LEU A C 1
ATOM 1331 O O . LEU A 1 182 ? -14.804 -12.145 5.173 1.00 97.31 182 LEU A O 1
ATOM 1335 N N . GLY A 1 183 ? -15.090 -10.205 4.107 1.00 96.94 183 GLY A N 1
ATOM 1336 C CA . GLY A 1 183 ? -15.931 -10.762 3.046 1.00 96.94 183 GLY A CA 1
ATOM 1337 C C . GLY A 1 183 ? -17.371 -11.066 3.466 1.00 96.94 183 GLY A C 1
ATOM 1338 O O . GLY A 1 183 ? -18.156 -11.576 2.659 1.00 96.94 183 GLY A O 1
ATOM 1339 N N . ARG A 1 184 ? -17.763 -10.747 4.707 1.00 96.88 184 ARG A N 1
ATOM 1340 C CA . ARG A 1 184 ? -19.108 -11.023 5.231 1.00 96.88 184 ARG A CA 1
ATOM 1341 C C . ARG A 1 184 ? -19.776 -9.808 5.859 1.00 96.88 184 ARG A C 1
ATOM 1343 O O . ARG A 1 184 ? -19.126 -8.862 6.299 1.00 96.88 184 ARG A O 1
ATOM 1350 N N . THR A 1 185 ? -21.105 -9.852 5.880 1.00 98.12 185 THR A N 1
ATOM 1351 C CA . THR A 1 185 ? -21.943 -8.834 6.516 1.00 98.12 185 THR A CA 1
ATOM 1352 C C . THR A 1 185 ? -22.180 -9.210 7.969 1.00 98.12 185 THR A C 1
ATOM 1354 O O . THR A 1 185 ? -22.489 -10.361 8.271 1.00 98.12 185 THR A O 1
ATOM 1357 N N . TRP A 1 186 ? -22.069 -8.218 8.842 1.00 97.75 186 TRP A N 1
ATOM 1358 C CA . TRP A 1 186 ? -22.368 -8.315 10.259 1.00 97.75 186 TRP A CA 1
ATOM 1359 C C . TRP A 1 186 ? -23.405 -7.275 10.638 1.00 97.75 186 TRP A C 1
ATOM 1361 O O . TRP A 1 186 ? -23.293 -6.118 10.232 1.00 97.75 186 TRP A O 1
ATOM 1371 N N . THR A 1 187 ? -24.373 -7.665 11.451 1.00 97.56 187 THR A N 1
ATOM 1372 C CA . THR A 1 187 ? -25.376 -6.772 12.020 1.00 97.56 187 THR A CA 1
ATOM 1373 C C . THR A 1 187 ? -25.052 -6.551 13.489 1.00 97.56 187 THR A C 1
ATOM 1375 O O . THR A 1 187 ? -24.997 -7.496 14.268 1.00 97.56 187 THR A O 1
ATOM 1378 N N . LEU A 1 188 ? -24.805 -5.296 13.845 1.00 96.31 188 LEU A N 1
ATOM 1379 C CA . LEU A 1 188 ? -24.617 -4.813 15.207 1.00 96.31 188 LEU A CA 1
ATOM 1380 C C . LEU A 1 188 ? -25.940 -4.246 15.709 1.00 96.31 188 LEU A C 1
ATOM 1382 O O . LEU A 1 188 ? -26.562 -3.476 14.985 1.00 96.31 188 LEU A O 1
ATOM 1386 N N . GLU A 1 189 ? -26.327 -4.538 16.943 1.00 94.38 189 GLU A N 1
ATOM 1387 C CA . GLU A 1 189 ? -27.490 -3.938 17.602 1.00 94.38 189 GLU A CA 1
ATOM 1388 C C . GLU A 1 189 ? -27.103 -3.481 19.010 1.00 94.38 189 GLU A C 1
ATOM 1390 O O . GLU A 1 189 ? -26.515 -4.249 19.773 1.00 94.38 189 GLU A O 1
ATOM 1395 N N . ARG A 1 190 ? -27.414 -2.231 19.371 1.00 91.38 190 ARG A N 1
ATOM 1396 C CA . ARG A 1 190 ? -27.207 -1.738 20.739 1.00 91.38 190 ARG A CA 1
ATOM 1397 C C . ARG A 1 190 ? -28.465 -1.984 21.553 1.00 91.38 190 ARG A C 1
ATOM 1399 O O . ARG A 1 190 ? -29.490 -1.344 21.321 1.00 91.38 190 ARG A O 1
ATOM 1406 N N . THR A 1 191 ? -28.375 -2.872 22.535 1.00 84.50 191 THR A N 1
ATOM 1407 C CA . THR A 1 191 ? -29.511 -3.219 23.387 1.00 84.50 191 THR A CA 1
ATOM 1408 C C . THR A 1 191 ? -29.873 -2.054 24.310 1.00 84.50 191 THR A C 1
ATOM 1410 O O . THR A 1 191 ? -29.024 -1.263 24.722 1.00 84.50 191 THR A O 1
ATOM 1413 N N . LEU A 1 192 ? -31.158 -1.940 24.651 1.00 77.06 192 LEU A N 1
ATOM 1414 C CA . LEU A 1 192 ? -31.649 -0.949 25.619 1.00 77.06 192 LEU A CA 1
ATOM 1415 C C . LEU A 1 192 ? -31.459 -1.403 27.077 1.00 77.06 192 LEU A C 1
ATOM 1417 O O . LEU A 1 192 ? -31.661 -0.616 28.003 1.00 77.06 192 LEU A O 1
ATOM 1421 N N . GLU A 1 193 ? -31.069 -2.662 27.287 1.00 68.75 193 GLU A N 1
ATOM 1422 C CA . GLU A 1 193 ? -30.848 -3.244 28.608 1.00 68.75 193 GLU A CA 1
ATOM 1423 C C . GLU A 1 193 ? -29.581 -2.674 29.246 1.00 68.75 193 GLU A C 1
ATOM 1425 O O . GLU A 1 193 ? -28.449 -3.029 28.911 1.00 68.75 193 GLU A O 1
ATOM 1430 N N . ARG A 1 194 ? -29.790 -1.756 30.188 1.00 64.81 194 ARG A N 1
ATOM 1431 C CA . ARG A 1 194 ? -28.735 -1.158 31.003 1.00 64.81 194 ARG A CA 1
ATOM 1432 C C . ARG A 1 194 ? -28.467 -2.037 32.215 1.00 64.81 194 ARG A C 1
ATOM 1434 O O . ARG A 1 194 ? -29.385 -2.340 32.972 1.00 64.81 194 ARG A O 1
ATOM 1441 N N . THR A 1 195 ? -27.206 -2.382 32.443 1.00 62.59 195 THR A N 1
ATOM 1442 C CA . THR A 1 195 ? -26.774 -3.022 33.693 1.00 62.59 195 THR A CA 1
ATOM 1443 C C . THR A 1 195 ? -26.047 -2.009 34.577 1.00 62.59 195 THR A C 1
ATOM 1445 O O . THR A 1 195 ? -25.656 -0.933 34.118 1.00 62.59 195 THR A O 1
ATOM 1448 N N . LEU A 1 196 ? -25.840 -2.345 35.856 1.00 56.06 196 LEU A N 1
ATOM 1449 C CA . LEU A 1 196 ? -25.036 -1.526 36.777 1.00 56.06 196 LEU A CA 1
ATOM 1450 C C . LEU A 1 196 ? -23.604 -1.288 36.250 1.00 56.06 196 LEU A C 1
ATOM 1452 O O . LEU A 1 196 ? -23.012 -0.252 36.545 1.00 56.06 196 LEU A O 1
ATOM 1456 N N . GLU A 1 197 ? -23.087 -2.211 35.433 1.00 57.84 197 GLU A N 1
ATOM 1457 C CA . GLU A 1 197 ? -21.747 -2.170 34.832 1.00 57.84 197 GLU A CA 1
ATOM 1458 C C . GLU A 1 197 ? -21.721 -1.546 33.421 1.00 57.84 197 GLU A C 1
ATOM 1460 O O . GLU A 1 197 ? -20.691 -1.018 33.006 1.00 57.84 197 GLU A O 1
ATOM 1465 N N . ARG A 1 198 ? -22.840 -1.557 32.677 1.00 61.97 198 ARG A N 1
ATOM 1466 C CA . ARG A 1 198 ? -22.955 -0.993 31.317 1.00 61.97 198 ARG A CA 1
ATOM 1467 C C . ARG A 1 198 ? -24.111 -0.002 31.214 1.00 61.97 198 ARG A C 1
ATOM 1469 O O . ARG A 1 198 ? -25.244 -0.361 30.891 1.00 61.97 198 ARG A O 1
ATOM 1476 N N . ARG A 1 199 ? -23.800 1.281 31.426 1.00 56.34 199 ARG A N 1
ATOM 1477 C CA . ARG A 1 199 ? -24.768 2.388 31.305 1.00 56.34 199 ARG A CA 1
ATOM 1478 C C . ARG A 1 199 ? -25.262 2.639 29.873 1.00 56.34 199 ARG A C 1
ATOM 1480 O O . ARG A 1 199 ? -26.351 3.188 29.722 1.00 56.34 199 ARG A O 1
ATOM 1487 N N . ASP A 1 200 ? -24.529 2.206 28.850 1.00 57.50 200 ASP A N 1
ATOM 1488 C CA . ASP A 1 200 ? -24.855 2.460 27.432 1.00 57.50 200 ASP A CA 1
ATOM 1489 C C . ASP A 1 200 ? -25.442 1.237 26.697 1.00 57.50 200 ASP A C 1
ATOM 1491 O O . ASP A 1 200 ? -25.553 1.244 25.469 1.00 57.50 200 ASP A O 1
ATOM 1495 N N . GLY A 1 201 ? -25.836 0.196 27.444 1.00 68.88 201 GLY A N 1
ATOM 1496 C CA . GLY A 1 201 ? -26.357 -1.057 26.888 1.00 68.88 201 GLY A CA 1
ATOM 1497 C C . GLY A 1 201 ? -25.267 -2.03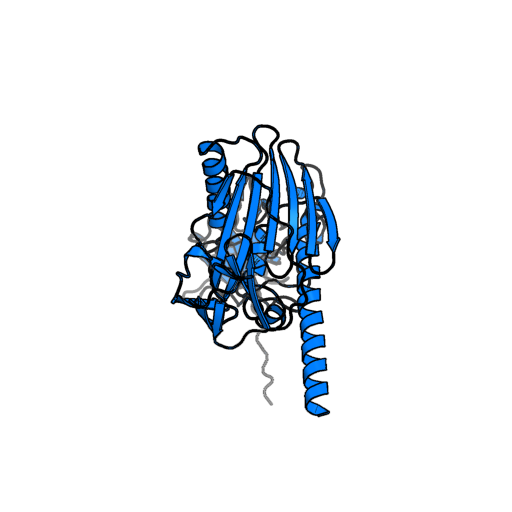6 26.434 1.00 68.88 201 GLY A C 1
ATOM 1498 O O . GLY A 1 201 ? -24.069 -1.733 26.449 1.00 68.88 201 GLY A O 1
ATOM 1499 N N . GLY A 1 202 ? -25.672 -3.253 26.071 1.00 84.50 202 GLY A N 1
ATOM 1500 C CA . GLY A 1 202 ? -24.810 -4.237 25.409 1.00 84.50 202 GLY A CA 1
ATOM 1501 C C . GLY A 1 202 ? -24.797 -4.038 23.891 1.00 84.50 202 GLY A C 1
ATOM 1502 O O . GLY A 1 202 ? -25.671 -3.372 23.342 1.00 84.50 202 GLY A O 1
ATOM 1503 N N . ILE A 1 203 ? -23.820 -4.631 23.203 1.00 91.25 203 ILE A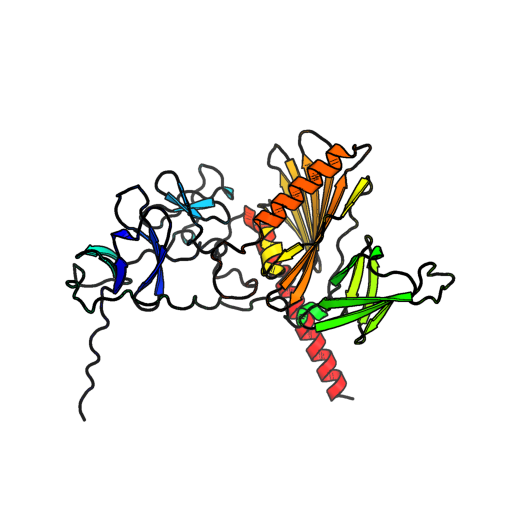 N 1
ATOM 1504 C CA . ILE A 1 203 ? -23.855 -4.757 21.740 1.00 91.25 203 ILE A CA 1
ATOM 1505 C C . ILE A 1 203 ? -24.074 -6.231 21.420 1.00 91.25 203 ILE A C 1
ATOM 1507 O O . ILE A 1 203 ? -23.267 -7.067 21.820 1.00 91.25 203 ILE A O 1
ATOM 1511 N N . ALA A 1 204 ? -25.158 -6.540 20.720 1.00 92.06 204 ALA A N 1
ATOM 1512 C CA . ALA A 1 204 ? -25.391 -7.843 20.119 1.00 92.06 204 ALA A CA 1
ATOM 1513 C C . ALA A 1 204 ? -24.854 -7.843 18.682 1.00 92.06 204 ALA A C 1
ATOM 1515 O O . ALA A 1 204 ? -24.897 -6.818 17.997 1.00 92.06 204 ALA A O 1
ATOM 1516 N N . VAL A 1 205 ? -24.326 -8.984 18.229 1.00 95.31 205 VAL A N 1
ATOM 1517 C CA . VAL A 1 205 ? -23.761 -9.132 16.882 1.00 95.31 205 VAL A CA 1
ATOM 1518 C C . VAL A 1 205 ? -24.297 -10.391 16.214 1.00 95.31 205 VAL A C 1
ATOM 1520 O O . VAL A 1 205 ? -24.345 -11.450 16.839 1.00 95.31 205 VAL A O 1
ATOM 1523 N N . GLN A 1 206 ? -24.682 -10.271 14.943 1.00 95.06 206 GLN A N 1
ATOM 1524 C CA . GLN A 1 206 ? -25.092 -11.386 14.093 1.00 95.06 206 GLN A CA 1
ATOM 1525 C C . GLN A 1 206 ? -24.282 -11.411 12.781 1.00 95.06 206 GLN A C 1
ATOM 1527 O O . GLN A 1 206 ? -24.119 -10.357 12.166 1.00 95.06 206 GLN A O 1
ATOM 1532 N N . PRO A 1 207 ? -23.792 -12.580 12.319 1.00 94.56 207 PRO A N 1
ATOM 1533 C CA . PRO A 1 207 ? -23.774 -13.865 13.032 1.00 94.56 207 PRO A CA 1
ATOM 1534 C C . PRO A 1 207 ? -22.960 -13.786 14.338 1.00 94.56 207 PRO A C 1
ATOM 1536 O O . PRO A 1 207 ? -22.307 -12.779 14.600 1.00 94.56 207 PRO A O 1
ATOM 1539 N N . GLY A 1 208 ? -23.036 -14.825 15.175 1.00 91.56 208 GLY A N 1
ATOM 1540 C CA . GLY A 1 208 ? -22.310 -14.862 16.447 1.00 91.56 208 GLY A CA 1
ATOM 1541 C C . GLY A 1 208 ? -20.806 -14.623 16.270 1.00 91.56 208 GLY A C 1
ATOM 1542 O O . GLY A 1 208 ? -20.207 -15.036 15.276 1.00 91.56 208 GLY A O 1
ATOM 1543 N N . THR A 1 209 ? -20.209 -13.929 17.233 1.00 94.25 209 THR A N 1
ATOM 1544 C CA . THR A 1 209 ? -18.777 -13.610 17.285 1.00 94.25 209 THR A CA 1
ATOM 1545 C C . THR A 1 209 ? -18.150 -14.259 18.510 1.00 94.25 209 THR A C 1
ATOM 1547 O O . THR A 1 209 ? -18.852 -14.608 19.458 1.00 94.25 209 THR A O 1
ATOM 1550 N N . TRP A 1 210 ? -16.820 -14.361 18.540 1.00 95.81 210 TRP A N 1
ATOM 1551 C CA . TRP A 1 210 ? -16.121 -14.674 19.785 1.00 95.81 210 TRP A CA 1
ATOM 1552 C C . TRP A 1 210 ? -16.273 -13.545 20.811 1.00 95.81 210 TRP A C 1
ATOM 1554 O O . TRP A 1 210 ? -16.440 -13.788 22.004 1.00 95.81 210 TRP A O 1
ATOM 1564 N N . GLY A 1 211 ? -16.231 -12.290 20.353 1.00 94.69 211 GLY A N 1
ATOM 1565 C CA . GLY A 1 211 ? -16.399 -11.148 21.240 1.00 94.69 211 GLY A CA 1
ATOM 1566 C C . GLY A 1 211 ? -16.728 -9.840 20.534 1.00 94.69 211 GLY A C 1
ATOM 1567 O O . GLY A 1 211 ? -16.491 -9.658 19.337 1.00 94.69 211 GLY A O 1
ATOM 1568 N N . VAL A 1 212 ? -17.265 -8.907 21.318 1.00 94.94 212 VAL A N 1
ATOM 1569 C CA . VAL A 1 212 ? -17.551 -7.524 20.928 1.00 94.94 212 VAL A CA 1
ATOM 1570 C C . VAL A 1 212 ? -17.193 -6.581 22.072 1.00 94.94 212 VAL A C 1
ATOM 1572 O O . VAL A 1 212 ? -17.408 -6.892 23.247 1.00 94.94 212 VAL A O 1
ATOM 1575 N N . ARG A 1 213 ? -16.623 -5.421 21.746 1.00 93.12 213 ARG A N 1
ATOM 1576 C CA . ARG A 1 213 ? -16.231 -4.412 22.741 1.00 93.12 213 ARG A CA 1
ATOM 1577 C C . ARG A 1 213 ? -16.235 -3.007 22.160 1.00 93.12 213 ARG A C 1
ATOM 1579 O O . ARG A 1 213 ? -16.160 -2.827 20.949 1.00 93.12 213 ARG A O 1
ATOM 1586 N N . GLU A 1 214 ? -16.236 -2.023 23.047 1.00 92.06 214 GLU A N 1
ATOM 1587 C CA . GLU A 1 214 ? -16.003 -0.627 22.694 1.00 92.06 214 GLU A CA 1
ATOM 1588 C C . GLU A 1 214 ? -14.642 -0.180 23.214 1.00 92.06 214 GLU A C 1
ATOM 1590 O O . GLU A 1 214 ? -14.291 -0.432 24.368 1.00 92.06 214 GLU A O 1
ATOM 1595 N N . ARG A 1 215 ? -13.853 0.460 22.351 1.00 90.06 215 ARG A N 1
ATOM 1596 C CA . ARG A 1 215 ? -12.516 0.951 22.688 1.00 90.06 215 ARG A CA 1
ATOM 1597 C C . ARG A 1 215 ? -12.135 2.108 21.772 1.00 90.06 215 ARG A C 1
ATOM 1599 O O . ARG A 1 215 ? -12.325 2.019 20.564 1.00 90.06 215 ARG A O 1
ATOM 1606 N N . GLU A 1 216 ? -11.592 3.181 22.351 1.00 86.88 216 GLU A N 1
ATOM 1607 C CA . GLU A 1 216 ? -11.218 4.420 21.637 1.00 86.88 216 GLU A CA 1
ATOM 1608 C C . GLU A 1 216 ? -12.389 5.074 20.867 1.00 86.88 216 GLU A C 1
ATOM 1610 O O . GLU A 1 216 ? -12.185 5.751 19.865 1.00 86.88 216 GLU A O 1
ATOM 1615 N N . GLY A 1 217 ? -13.634 4.885 21.326 1.00 89.31 217 GLY A N 1
ATOM 1616 C CA . GLY A 1 217 ? -14.831 5.385 20.634 1.00 89.31 217 GLY A CA 1
ATOM 1617 C C . GLY A 1 217 ? -15.224 4.576 19.392 1.00 89.31 217 GLY A C 1
ATOM 1618 O O . GLY A 1 217 ? -16.044 5.033 18.603 1.00 89.31 217 GLY A O 1
ATOM 1619 N N . MET A 1 218 ? -14.654 3.380 19.221 1.00 93.44 218 MET A N 1
ATOM 1620 C CA . MET A 1 218 ? -14.964 2.447 18.139 1.00 93.44 218 MET A CA 1
ATOM 1621 C C . MET A 1 218 ? -15.584 1.166 18.697 1.00 93.44 218 MET A C 1
ATOM 1623 O O . MET A 1 218 ? -15.201 0.706 19.776 1.00 93.44 218 MET A O 1
ATOM 1627 N N . VAL A 1 219 ? -16.492 0.561 17.934 1.00 95.12 219 VAL A N 1
ATOM 1628 C CA . VAL A 1 219 ? -16.960 -0.813 18.139 1.00 95.12 219 VAL A CA 1
ATOM 1629 C C . VAL A 1 219 ? -15.980 -1.764 17.463 1.00 95.12 219 VAL A C 1
ATOM 1631 O O . VAL A 1 219 ? -15.619 -1.575 16.298 1.00 95.12 219 VAL A O 1
ATOM 1634 N N . TRP A 1 220 ? -15.572 -2.796 18.195 1.00 96.25 220 TRP A N 1
ATOM 1635 C CA . TRP A 1 220 ? -14.656 -3.830 17.736 1.00 96.25 220 TRP A CA 1
ATOM 1636 C C . TRP A 1 220 ? -15.308 -5.200 17.811 1.00 96.25 220 TRP A C 1
ATOM 1638 O O . TRP A 1 220 ? -15.965 -5.518 18.804 1.00 96.25 220 TRP A O 1
ATOM 1648 N N . ILE A 1 221 ? -15.057 -6.024 16.800 1.00 96.75 221 ILE A N 1
ATOM 1649 C CA . ILE A 1 221 ? -15.503 -7.415 16.731 1.00 96.75 221 ILE A CA 1
ATOM 1650 C C . ILE A 1 221 ? -14.282 -8.331 16.648 1.00 96.75 221 ILE A C 1
ATOM 1652 O O . ILE A 1 221 ? -13.338 -8.040 15.914 1.00 96.75 221 ILE A O 1
ATOM 1656 N N . ALA A 1 222 ? -14.327 -9.446 17.372 1.00 96.69 222 ALA A N 1
ATOM 1657 C CA . ALA A 1 222 ? -13.447 -10.592 17.184 1.00 96.69 222 ALA A CA 1
ATOM 1658 C C . ALA A 1 222 ? -14.260 -11.742 16.568 1.00 96.69 222 ALA A C 1
ATOM 1660 O O . ALA A 1 222 ? -15.102 -12.322 17.260 1.00 96.69 222 ALA A O 1
ATOM 1661 N N . PRO A 1 223 ? -14.066 -12.049 15.274 1.00 97.06 223 PRO A N 1
ATOM 1662 C CA . PRO A 1 223 ? -14.741 -13.158 14.605 1.00 97.06 223 PRO A CA 1
ATOM 1663 C C . PRO A 1 223 ? -14.519 -14.518 15.280 1.00 97.06 223 PRO A C 1
ATOM 1665 O O . PRO A 1 223 ? -15.488 -15.233 15.514 1.00 97.06 223 PRO A O 1
ATOM 1668 N N . ALA A 1 224 ? -13.266 -14.826 15.611 1.00 95.94 224 ALA A N 1
ATOM 1669 C CA . ALA A 1 224 ? -12.809 -16.026 16.306 1.00 95.94 224 ALA A CA 1
ATOM 1670 C C . ALA A 1 224 ? -11.923 -15.630 17.501 1.00 95.94 224 ALA A C 1
ATOM 1672 O O . ALA A 1 224 ? -11.698 -14.439 17.746 1.00 95.94 224 ALA A O 1
ATOM 1673 N N . ARG A 1 225 ? -11.421 -16.618 18.257 1.00 94.81 225 ARG A N 1
ATOM 1674 C CA . ARG A 1 225 ? -10.563 -16.383 19.428 1.00 94.81 225 ARG A CA 1
ATOM 1675 C C . ARG A 1 225 ? -9.339 -15.532 19.043 1.00 94.81 225 ARG A C 1
ATOM 1677 O O . ARG A 1 225 ? -8.531 -15.987 18.234 1.00 94.81 225 ARG A O 1
ATOM 1684 N N . PRO A 1 226 ? -9.161 -14.329 19.623 1.00 93.69 226 PRO A N 1
ATOM 1685 C CA . PRO A 1 226 ? -8.038 -13.461 19.292 1.00 93.69 226 PRO A CA 1
ATOM 1686 C C . PRO A 1 226 ? -6.685 -14.062 19.684 1.00 93.69 226 PRO A C 1
ATOM 1688 O O . PRO A 1 226 ? -6.503 -14.508 20.818 1.00 93.69 226 PRO A O 1
ATOM 1691 N N . LEU A 1 227 ? -5.720 -13.997 18.766 1.00 92.50 227 LEU A N 1
ATOM 1692 C CA . LEU A 1 227 ? -4.321 -14.395 18.967 1.00 92.50 227 LEU A CA 1
ATOM 1693 C C . LEU A 1 227 ? -3.367 -13.191 19.038 1.00 92.50 227 LEU A C 1
ATOM 1695 O O . LEU A 1 227 ? -2.178 -13.351 19.326 1.00 92.50 227 LEU A O 1
ATOM 1699 N N . THR A 1 228 ? -3.879 -11.985 18.778 1.00 87.56 228 THR A N 1
ATOM 1700 C CA . THR A 1 228 ? -3.108 -10.740 18.755 1.00 87.56 228 THR A CA 1
ATOM 1701 C C . THR A 1 228 ? -3.329 -9.895 20.006 1.00 87.56 228 THR A C 1
ATOM 1703 O O . THR A 1 228 ? -4.329 -10.024 20.715 1.00 87.56 228 TH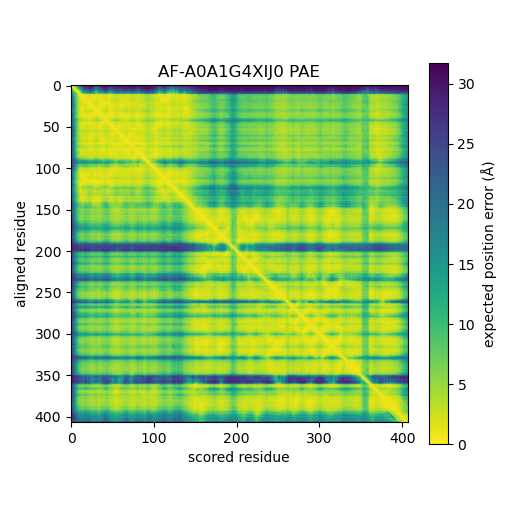R A O 1
ATOM 1706 N N . THR A 1 229 ? -2.367 -9.012 20.266 1.00 84.50 229 THR A N 1
ATOM 1707 C CA . THR A 1 229 ? -2.459 -7.990 21.311 1.00 84.50 229 THR A CA 1
ATOM 1708 C C . THR A 1 229 ? -2.932 -6.681 20.690 1.00 84.50 229 THR A C 1
ATOM 1710 O O . THR A 1 229 ? -2.672 -6.409 19.521 1.00 84.50 229 THR A O 1
ATOM 1713 N N . ASP A 1 230 ? -3.597 -5.850 21.478 1.00 81.38 230 ASP A N 1
ATOM 1714 C CA . ASP A 1 230 ? -3.959 -4.503 21.062 1.00 81.38 230 ASP A CA 1
ATOM 1715 C C . ASP A 1 230 ? -2.798 -3.517 21.152 1.00 81.38 230 ASP A C 1
ATOM 1717 O O . ASP A 1 230 ? -1.903 -3.666 21.983 1.00 81.38 230 ASP A O 1
ATOM 1721 N N . LEU A 1 231 ? -2.881 -2.445 20.360 1.00 86.31 231 LEU A N 1
ATOM 1722 C CA . LEU A 1 231 ? -2.064 -1.250 20.579 1.00 86.31 231 LEU A CA 1
ATOM 1723 C C . LEU A 1 231 ? -2.275 -0.660 21.977 1.00 86.31 231 LEU A C 1
ATOM 1725 O O . LEU A 1 231 ? -3.342 -0.830 22.569 1.00 86.31 231 LEU A O 1
ATOM 1729 N N . GLY A 1 232 ? -1.330 0.155 22.445 1.00 79.38 232 GLY A N 1
ATOM 1730 C CA . GLY A 1 232 ? -1.579 1.110 23.530 1.00 79.38 232 GLY A CA 1
ATOM 1731 C C . GLY A 1 232 ? -2.711 2.113 23.232 1.00 79.38 232 GLY A C 1
ATOM 1732 O O . GLY A 1 232 ? -3.310 2.120 22.153 1.00 79.38 232 GLY A O 1
ATOM 1733 N N . SER A 1 233 ? -3.043 2.967 24.203 1.00 77.12 233 SER A N 1
ATOM 1734 C CA . SER A 1 233 ? -4.004 4.060 24.001 1.00 77.12 233 SER A CA 1
ATOM 1735 C C . SER A 1 233 ? -3.363 5.239 23.270 1.00 77.12 233 SER A C 1
ATOM 1737 O O . SER A 1 233 ? -2.190 5.563 23.476 1.00 77.12 233 SER A O 1
ATOM 1739 N N . ALA A 1 234 ? -4.147 5.917 22.430 1.00 74.25 234 ALA A N 1
ATOM 1740 C CA . ALA A 1 234 ? -3.718 7.190 21.859 1.00 74.25 234 ALA A CA 1
ATOM 1741 C C . ALA A 1 234 ? -3.622 8.241 22.979 1.00 74.25 234 ALA A C 1
ATOM 1743 O O . ALA A 1 234 ? -4.481 8.292 23.862 1.00 74.25 234 ALA A O 1
ATOM 1744 N N . GLY A 1 235 ? -2.569 9.064 22.964 1.00 71.75 235 GLY A N 1
ATOM 1745 C CA . GLY A 1 235 ? -2.262 9.982 24.063 1.00 71.75 235 GLY A CA 1
ATOM 1746 C C . GLY A 1 235 ? -3.409 10.931 24.429 1.00 71.75 235 GLY A C 1
ATOM 1747 O O . GLY A 1 235 ? -4.214 11.334 23.579 1.00 71.75 235 GLY A O 1
ATOM 1748 N N . ALA A 1 236 ? -3.466 11.294 25.714 1.00 72.31 236 ALA A N 1
ATOM 1749 C CA . ALA A 1 236 ? -4.462 12.209 26.262 1.00 72.31 236 ALA A CA 1
ATOM 1750 C C . ALA A 1 236 ? -4.337 13.612 25.644 1.00 72.31 236 ALA A C 1
ATOM 1752 O O . ALA A 1 236 ? -3.236 14.127 25.457 1.00 72.31 236 ALA A O 1
ATOM 1753 N N . GLY A 1 237 ? -5.472 14.249 25.354 1.00 83.62 237 GLY A N 1
ATOM 1754 C CA . GLY A 1 237 ? -5.499 15.581 24.758 1.00 83.62 237 GLY A CA 1
ATOM 1755 C C . GLY A 1 237 ? -6.754 15.841 23.935 1.00 83.62 237 GLY A C 1
ATOM 1756 O O . GLY A 1 237 ? -7.715 15.068 23.960 1.00 83.62 237 GLY A O 1
ATOM 1757 N N . ARG A 1 238 ? -6.751 16.949 23.187 1.00 90.19 238 ARG A N 1
ATOM 1758 C CA . ARG A 1 238 ? -7.832 17.247 22.242 1.00 90.19 238 ARG A CA 1
ATOM 1759 C C . ARG A 1 238 ? -7.679 16.330 21.034 1.00 90.19 238 ARG A C 1
ATOM 1761 O O . ARG A 1 238 ? -6.612 16.294 20.432 1.00 90.19 238 ARG A O 1
ATOM 1768 N N . ALA A 1 239 ? -8.741 15.619 20.673 1.00 92.19 239 ALA A N 1
ATOM 1769 C CA . ALA A 1 239 ? -8.715 14.655 19.582 1.00 92.19 239 ALA A CA 1
ATOM 1770 C C . ALA A 1 239 ? -9.883 14.845 18.617 1.00 92.19 239 ALA A C 1
ATOM 1772 O O . ALA A 1 239 ? -10.929 15.368 19.003 1.00 92.19 239 ALA A O 1
ATOM 1773 N N . GLN A 1 240 ? -9.707 14.380 17.384 1.00 92.62 240 GLN A N 1
ATOM 1774 C CA . GLN A 1 240 ? -10.782 14.258 16.406 1.00 92.62 240 GLN A CA 1
ATOM 1775 C C . GLN A 1 240 ? -10.576 13.026 15.526 1.00 92.62 240 GLN A C 1
ATOM 1777 O O . GLN A 1 240 ? -9.450 12.719 15.124 1.00 92.62 240 GLN A O 1
ATOM 1782 N N . TRP A 1 241 ? -11.674 12.337 15.229 1.00 94.25 241 TRP A N 1
ATOM 1783 C CA . TRP A 1 241 ? -11.726 11.354 14.154 1.00 94.25 241 TRP A CA 1
ATOM 1784 C C . TRP A 1 241 ? -11.828 12.080 12.812 1.00 94.25 241 TRP A C 1
ATOM 1786 O O . TRP A 1 241 ? -12.494 13.111 12.699 1.00 94.25 241 TRP A O 1
ATOM 1796 N N . LEU A 1 242 ? -11.132 11.559 11.810 1.00 94.88 242 LEU A N 1
ATOM 1797 C CA . LEU A 1 242 ? -11.254 11.991 10.425 1.00 94.88 242 LEU A CA 1
ATOM 1798 C C . LEU A 1 242 ? -12.481 11.303 9.803 1.00 94.88 242 LEU A C 1
ATOM 1800 O O . LEU A 1 242 ? -12.864 10.218 10.255 1.00 94.88 242 LEU A O 1
ATOM 1804 N N . PRO A 1 243 ? -13.098 11.892 8.762 1.00 92.50 243 PRO A N 1
ATOM 1805 C CA . PRO A 1 243 ? -14.120 11.200 7.988 1.00 92.50 243 PRO A CA 1
ATOM 1806 C C . PRO A 1 243 ? -13.588 9.844 7.490 1.00 92.50 243 PRO A C 1
ATOM 1808 O O . PRO A 1 243 ? -12.484 9.798 6.939 1.00 92.50 243 PRO A O 1
ATOM 1811 N N . PRO A 1 244 ? -14.330 8.738 7.675 1.00 89.56 244 PRO A N 1
ATOM 1812 C CA . PRO A 1 244 ? -13.869 7.431 7.235 1.00 89.56 244 PRO A CA 1
ATOM 1813 C C . PRO A 1 244 ? -13.754 7.402 5.710 1.00 89.56 244 PRO A C 1
ATOM 1815 O O . PRO A 1 244 ? -14.630 7.904 5.005 1.00 89.56 244 PRO A O 1
ATOM 1818 N N . MET A 1 245 ? -12.704 6.759 5.209 1.00 92.75 245 MET A N 1
ATOM 1819 C CA . MET A 1 245 ? -12.485 6.561 3.774 1.00 92.75 245 MET A CA 1
ATOM 1820 C C . MET A 1 245 ? -12.490 5.076 3.419 1.00 92.75 245 MET A C 1
ATOM 1822 O O . MET A 1 245 ? -12.312 4.215 4.284 1.00 92.75 245 MET A O 1
ATOM 1826 N N . ARG A 1 246 ? -12.702 4.784 2.138 1.00 92.12 246 ARG A N 1
ATOM 1827 C CA . ARG A 1 246 ? -12.670 3.435 1.574 1.00 92.12 246 ARG A CA 1
ATOM 1828 C C . ARG A 1 246 ? -11.711 3.430 0.395 1.00 92.12 246 ARG A C 1
ATOM 1830 O O . ARG A 1 246 ? -11.756 4.351 -0.410 1.00 92.12 246 ARG A O 1
ATOM 1837 N N . THR A 1 247 ? -10.879 2.401 0.308 1.00 89.56 247 THR A N 1
ATOM 1838 C CA . THR A 1 247 ? -9.915 2.191 -0.779 1.00 89.56 247 THR A CA 1
ATOM 1839 C C . THR A 1 247 ? -9.999 0.751 -1.270 1.00 89.56 247 THR A C 1
ATOM 1841 O O . THR A 1 247 ? -10.335 -0.149 -0.497 1.00 89.56 247 THR A O 1
ATOM 1844 N N . ALA A 1 248 ? -9.639 0.531 -2.536 1.00 87.25 248 ALA A N 1
ATOM 1845 C CA . ALA A 1 248 ? -9.467 -0.809 -3.092 1.00 87.25 248 ALA A CA 1
ATOM 1846 C C . ALA A 1 248 ? -8.156 -1.494 -2.653 1.00 87.25 248 ALA A C 1
ATOM 1848 O O . ALA A 1 248 ? -7.895 -2.650 -2.983 1.00 87.25 248 ALA A O 1
ATOM 1849 N N . THR A 1 249 ? -7.299 -0.784 -1.916 1.00 86.19 249 THR A N 1
ATOM 1850 C CA . THR A 1 249 ? -6.021 -1.320 -1.436 1.00 86.19 249 THR A CA 1
ATOM 1851 C C . THR A 1 249 ? -6.241 -2.321 -0.315 1.00 86.19 249 THR A C 1
ATOM 1853 O O . THR A 1 249 ? -6.877 -1.964 0.680 1.00 86.19 249 THR A O 1
ATOM 1856 N N . PRO A 1 250 ? -5.643 -3.520 -0.382 1.00 91.38 250 PRO A N 1
ATOM 1857 C CA . PRO A 1 250 ? -5.636 -4.444 0.745 1.00 91.38 250 PRO A CA 1
ATOM 1858 C 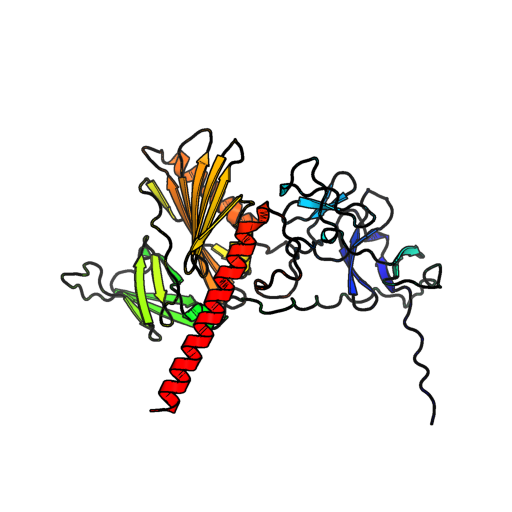C . PRO A 1 250 ? -5.031 -3.806 2.003 1.00 91.38 250 PRO A C 1
ATOM 1860 O O . PRO A 1 250 ? -4.021 -3.100 1.931 1.00 91.38 250 PRO A O 1
ATOM 1863 N N . ALA A 1 251 ? -5.610 -4.080 3.168 1.00 94.50 251 ALA A N 1
ATOM 1864 C CA . ALA A 1 251 ? -5.239 -3.467 4.440 1.00 94.50 251 ALA A CA 1
ATOM 1865 C C . ALA A 1 251 ? -3.757 -3.688 4.784 1.00 94.50 251 ALA A C 1
ATOM 1867 O O . ALA A 1 251 ? -3.068 -2.751 5.183 1.00 94.50 251 ALA A O 1
ATOM 1868 N N . ALA A 1 252 ? -3.227 -4.889 4.537 1.00 93.44 252 ALA A N 1
ATOM 1869 C CA . ALA A 1 252 ? -1.812 -5.202 4.745 1.00 93.44 252 ALA A CA 1
ATOM 1870 C C . ALA A 1 252 ? -0.880 -4.331 3.881 1.00 93.44 252 ALA A C 1
ATOM 1872 O O . ALA A 1 252 ? 0.150 -3.849 4.351 1.00 93.44 252 ALA A O 1
ATOM 1873 N N . VAL A 1 253 ? -1.262 -4.098 2.621 1.00 89.69 253 VAL A N 1
ATOM 1874 C CA . VAL A 1 253 ? -0.508 -3.265 1.675 1.00 89.69 253 VAL A CA 1
ATOM 1875 C C . VAL A 1 253 ? -0.561 -1.797 2.085 1.00 89.69 253 VAL A C 1
ATOM 1877 O O . VAL A 1 253 ? 0.465 -1.119 2.072 1.00 89.69 253 VAL A O 1
ATOM 1880 N N . LEU A 1 254 ? -1.742 -1.309 2.468 1.00 90.25 254 LEU A N 1
ATOM 1881 C CA . LEU A 1 254 ? -1.912 0.064 2.930 1.00 90.25 254 LEU A CA 1
ATOM 1882 C C . LEU A 1 254 ? -1.124 0.316 4.223 1.00 90.25 254 LEU A C 1
ATOM 1884 O O . LEU A 1 254 ? -0.474 1.354 4.348 1.00 90.25 254 LEU A O 1
ATOM 1888 N N . LEU A 1 255 ? -1.125 -0.639 5.158 1.00 93.50 255 LEU A N 1
ATOM 1889 C CA . LEU A 1 255 ? -0.319 -0.551 6.371 1.00 93.50 255 LEU A CA 1
ATOM 1890 C C . LEU A 1 255 ? 1.179 -0.504 6.045 1.00 93.50 255 LEU A C 1
ATOM 1892 O O . LEU A 1 255 ? 1.858 0.381 6.552 1.00 93.50 255 LEU A O 1
ATOM 1896 N N . ASP A 1 256 ? 1.686 -1.376 5.164 1.00 90.69 256 ASP A N 1
ATOM 1897 C CA . ASP A 1 256 ? 3.096 -1.355 4.731 1.00 90.69 256 ASP A CA 1
ATOM 1898 C C . ASP A 1 256 ? 3.496 -0.007 4.109 1.00 90.69 256 ASP A C 1
ATOM 1900 O O . ASP A 1 256 ? 4.607 0.472 4.334 1.00 90.69 256 ASP A O 1
ATOM 1904 N N . ALA A 1 257 ? 2.583 0.630 3.370 1.00 86.31 257 ALA A N 1
ATOM 1905 C CA . ALA A 1 257 ? 2.801 1.942 2.765 1.00 86.31 257 ALA A CA 1
ATOM 1906 C C . ALA A 1 257 ? 2.727 3.102 3.778 1.00 86.31 257 ALA A C 1
ATOM 1908 O O . ALA A 1 257 ? 3.375 4.135 3.599 1.00 86.31 257 ALA A O 1
ATOM 1909 N N . LEU A 1 258 ? 1.965 2.940 4.865 1.00 89.12 258 LEU A N 1
ATOM 1910 C CA . LEU A 1 258 ? 1.934 3.882 5.989 1.00 89.12 258 LEU A CA 1
ATOM 1911 C C . LEU A 1 258 ? 3.207 3.831 6.841 1.00 89.12 258 LEU A C 1
ATOM 1913 O O . LEU A 1 258 ? 3.513 4.809 7.541 1.00 89.12 258 LEU A O 1
ATOM 1917 N N . LEU A 1 259 ? 3.947 2.718 6.779 1.00 88.00 259 LEU A N 1
ATOM 1918 C CA . LEU A 1 259 ? 5.266 2.598 7.384 1.00 88.00 259 LEU A CA 1
ATOM 1919 C C . LEU A 1 259 ? 6.266 3.437 6.588 1.00 88.00 259 LEU A C 1
ATOM 1921 O O . LEU A 1 259 ? 6.706 3.077 5.499 1.00 88.00 259 LEU A O 1
ATOM 1925 N N . GLY A 1 260 ? 6.656 4.572 7.161 1.00 74.44 260 GLY A N 1
ATOM 1926 C CA . GLY A 1 260 ? 7.803 5.322 6.664 1.00 74.44 260 GLY A CA 1
ATOM 1927 C C . GLY A 1 260 ? 9.113 4.563 6.890 1.00 74.44 260 GLY A C 1
ATOM 1928 O O . GLY A 1 260 ? 9.169 3.580 7.630 1.00 74.44 260 GLY A O 1
ATOM 1929 N N . ALA A 1 261 ? 10.198 5.072 6.305 1.00 72.88 261 ALA A N 1
ATOM 1930 C CA . ALA A 1 261 ? 11.539 4.637 6.688 1.00 72.88 261 ALA A CA 1
ATOM 1931 C C . ALA A 1 261 ? 11.732 4.825 8.204 1.00 72.88 261 ALA A C 1
ATOM 1933 O O . ALA A 1 261 ? 11.392 5.883 8.740 1.00 72.88 261 ALA A O 1
ATOM 1934 N N . GLY A 1 262 ? 12.264 3.812 8.879 1.00 68.62 262 GLY A N 1
ATOM 1935 C CA . GLY A 1 262 ? 12.470 3.819 10.324 1.00 68.62 262 GLY A CA 1
ATOM 1936 C C . GLY A 1 262 ? 13.722 3.045 10.709 1.00 68.62 262 GLY A C 1
ATOM 1937 O O . GLY A 1 262 ? 14.160 2.159 9.978 1.00 68.62 262 GLY A O 1
ATOM 1938 N N . ALA A 1 263 ? 14.296 3.400 11.854 1.00 66.25 263 ALA A N 1
ATOM 1939 C CA . ALA A 1 263 ? 15.413 2.693 12.462 1.00 66.25 263 ALA A CA 1
ATOM 1940 C C . ALA A 1 263 ? 14.942 2.024 13.767 1.00 66.25 263 ALA A C 1
ATOM 1942 O O . ALA A 1 263 ? 13.842 2.281 14.251 1.00 66.25 263 ALA A O 1
ATOM 1943 N N . GLN A 1 264 ? 15.768 1.147 14.340 1.00 83.81 264 GLN A N 1
ATOM 1944 C CA . GLN A 1 264 ? 15.565 0.614 15.697 1.00 83.81 264 GLN A CA 1
ATOM 1945 C C . GLN A 1 264 ? 14.188 -0.039 15.915 1.00 83.81 264 GLN A C 1
ATOM 1947 O O . GLN A 1 264 ? 13.345 0.457 16.661 1.00 83.81 264 GLN A O 1
ATOM 1952 N N . VAL A 1 265 ? 13.960 -1.170 15.248 1.00 92.88 265 VAL A N 1
ATOM 1953 C CA . VAL A 1 265 ? 12.744 -1.963 15.451 1.00 92.88 265 VAL A CA 1
ATOM 1954 C C . VAL A 1 265 ? 12.886 -2.853 16.683 1.00 92.88 265 VAL A C 1
ATOM 1956 O O . VAL A 1 265 ? 13.890 -3.545 16.839 1.00 92.88 265 VAL A O 1
ATOM 1959 N N . GLN A 1 266 ? 11.858 -2.866 17.526 1.00 94.06 266 GLN A N 1
ATOM 1960 C CA . GLN A 1 266 ? 11.707 -3.795 18.644 1.00 94.06 266 GLN A CA 1
ATOM 1961 C C . GLN A 1 266 ? 10.422 -4.593 18.443 1.00 94.06 266 GLN A C 1
ATOM 1963 O O . GLN A 1 266 ? 9.327 -4.028 18.480 1.00 94.06 266 GLN A O 1
ATOM 1968 N N . THR A 1 267 ? 10.552 -5.894 18.199 1.00 92.19 267 THR A N 1
ATOM 1969 C CA . THR A 1 267 ? 9.412 -6.796 18.024 1.00 92.19 267 THR A CA 1
ATOM 1970 C C . THR A 1 267 ? 8.847 -7.236 19.371 1.00 92.19 267 THR A C 1
ATOM 1972 O O . THR A 1 267 ? 9.563 -7.369 20.364 1.00 92.19 267 THR A O 1
ATOM 1975 N N . SER A 1 268 ? 7.539 -7.458 19.405 1.00 89.56 268 SER A N 1
ATOM 1976 C CA . SER A 1 268 ? 6.809 -8.009 20.543 1.00 89.56 268 SER A CA 1
ATOM 1977 C C . SER A 1 268 ? 5.761 -9.004 20.040 1.00 89.56 268 SER A C 1
ATOM 1979 O O . SER A 1 268 ? 5.535 -9.149 18.837 1.00 89.56 268 SER A O 1
ATOM 1981 N N . ARG A 1 269 ? 5.115 -9.741 20.948 1.00 86.25 269 ARG A N 1
ATOM 1982 C CA . ARG A 1 269 ? 4.092 -10.713 20.547 1.00 86.25 269 ARG A CA 1
ATOM 1983 C C . ARG A 1 269 ? 2.908 -10.000 19.882 1.00 86.25 269 ARG A C 1
ATOM 1985 O O . ARG A 1 269 ? 2.168 -9.270 20.542 1.00 86.25 269 ARG A O 1
ATOM 1992 N N . GLY A 1 270 ? 2.717 -10.263 18.589 1.00 89.06 270 GLY A N 1
ATOM 1993 C CA . GLY A 1 270 ? 1.629 -9.700 17.789 1.00 89.06 270 GLY A CA 1
ATOM 1994 C C . GLY A 1 270 ? 1.847 -8.252 17.339 1.00 89.06 270 GLY A C 1
ATOM 1995 O O . GLY A 1 270 ? 0.883 -7.618 16.916 1.00 89.06 270 GLY A O 1
ATOM 1996 N N . GLY A 1 271 ? 3.070 -7.715 17.422 1.00 94.94 271 GLY A N 1
ATOM 1997 C CA . GLY A 1 271 ? 3.346 -6.329 17.046 1.00 94.94 271 GLY A CA 1
ATOM 1998 C C . GLY A 1 271 ? 4.825 -5.947 17.047 1.00 94.94 271 GLY A C 1
ATOM 1999 O O . GLY A 1 271 ? 5.717 -6.771 17.241 1.00 94.94 271 GLY A O 1
ATOM 2000 N N . PHE A 1 272 ? 5.098 -4.667 16.814 1.00 95.56 272 PHE A N 1
ATOM 2001 C CA . PHE A 1 272 ? 6.434 -4.094 16.954 1.00 95.56 272 PHE A CA 1
ATOM 2002 C C . PHE A 1 272 ? 6.368 -2.587 17.198 1.00 95.56 272 PHE A C 1
ATOM 2004 O O . PHE A 1 272 ? 5.366 -1.928 16.921 1.00 95.56 272 PHE A O 1
ATOM 2011 N N . THR A 1 273 ? 7.474 -2.024 17.676 1.00 95.44 273 THR A N 1
ATOM 2012 C CA . THR A 1 273 ? 7.699 -0.577 17.701 1.00 95.44 273 THR A CA 1
ATOM 2013 C C . THR A 1 273 ? 8.909 -0.211 16.852 1.00 95.44 273 THR A C 1
ATOM 2015 O O . THR A 1 273 ? 9.816 -1.021 16.667 1.00 95.44 273 THR A O 1
ATOM 2018 N N . SER A 1 274 ? 8.924 1.003 16.310 1.00 95.00 274 SER A N 1
ATOM 2019 C CA . SER A 1 274 ? 10.051 1.556 15.555 1.00 95.00 274 SER A CA 1
ATOM 2020 C C . SER A 1 274 ? 10.194 3.045 15.832 1.00 95.00 274 SER A C 1
ATOM 2022 O O . SER A 1 274 ? 9.182 3.735 16.001 1.00 95.00 274 SER A O 1
ATOM 2024 N N . THR A 1 275 ? 11.420 3.557 15.809 1.00 93.25 275 THR A N 1
ATOM 2025 C CA . THR A 1 275 ? 11.694 4.986 15.988 1.00 93.25 275 THR A CA 1
ATOM 2026 C C . THR A 1 275 ? 12.453 5.571 14.806 1.00 93.25 275 THR A C 1
ATOM 2028 O O . THR A 1 275 ? 13.346 4.961 14.228 1.00 93.25 275 THR A O 1
ATOM 2031 N N . ARG A 1 276 ? 12.110 6.797 14.431 1.00 89.81 276 ARG A N 1
ATOM 2032 C CA . ARG A 1 276 ? 12.812 7.555 13.398 1.00 89.81 276 ARG A CA 1
ATOM 2033 C C . ARG A 1 276 ? 13.066 8.957 13.916 1.00 89.81 276 ARG A C 1
ATOM 2035 O O . ARG A 1 276 ? 12.160 9.560 14.480 1.00 89.81 276 ARG A O 1
ATOM 2042 N N . ASP A 1 277 ? 14.265 9.458 13.692 1.00 89.25 277 ASP A N 1
ATOM 2043 C CA . ASP A 1 277 ? 14.616 10.855 13.900 1.00 89.25 277 ASP A CA 1
ATOM 2044 C C . ASP A 1 277 ? 15.312 11.341 12.628 1.00 89.25 277 ASP A C 1
ATOM 2046 O O . ASP A 1 277 ? 16.271 10.712 12.176 1.00 89.25 277 ASP A O 1
ATOM 2050 N N . ASP A 1 278 ? 14.763 12.372 11.993 1.00 84.62 278 ASP A N 1
ATOM 2051 C CA . ASP A 1 278 ? 15.343 13.002 10.804 1.00 84.62 278 ASP A CA 1
ATOM 2052 C C . ASP A 1 278 ? 15.859 14.425 11.072 1.00 84.62 278 ASP A C 1
ATOM 2054 O O . ASP A 1 278 ? 16.157 15.154 10.130 1.00 84.62 278 ASP A O 1
ATOM 2058 N N . GLY A 1 279 ? 16.006 14.808 12.346 1.00 85.25 279 GLY A N 1
ATOM 2059 C CA . GLY A 1 279 ? 16.470 16.128 12.782 1.00 85.25 279 GLY A CA 1
ATOM 2060 C C . GLY A 1 279 ? 15.355 17.174 12.853 1.00 85.25 279 GLY A C 1
ATOM 2061 O O . GLY A 1 279 ? 15.338 17.982 13.780 1.00 85.25 279 GLY A O 1
ATOM 2062 N N . ASP A 1 280 ? 14.387 17.112 11.936 1.00 87.31 280 ASP A N 1
ATOM 2063 C CA . ASP A 1 280 ? 13.201 17.976 11.947 1.00 87.31 280 ASP A CA 1
ATOM 2064 C C . ASP A 1 280 ? 12.052 17.370 12.754 1.00 87.31 280 ASP A C 1
ATOM 2066 O O . ASP A 1 280 ? 11.161 18.085 13.230 1.00 87.31 280 ASP A O 1
ATOM 2070 N N . ARG A 1 281 ? 12.020 16.040 12.883 1.00 90.88 281 ARG A N 1
ATOM 2071 C CA . ARG A 1 281 ? 10.925 15.336 13.537 1.00 90.88 281 ARG A CA 1
ATOM 2072 C C . ARG A 1 281 ? 11.359 13.989 14.090 1.00 90.88 281 ARG A C 1
ATOM 2074 O O . ARG A 1 281 ? 11.867 13.124 13.376 1.00 90.88 281 ARG A O 1
ATOM 2081 N N . ARG A 1 282 ? 10.991 13.740 15.344 1.00 93.31 282 ARG A N 1
ATOM 2082 C CA . ARG A 1 282 ? 11.075 12.415 15.952 1.00 93.31 282 ARG A CA 1
ATOM 2083 C C . ARG A 1 282 ? 9.727 11.713 15.873 1.00 93.31 282 ARG A C 1
ATOM 2085 O O . ARG A 1 282 ? 8.681 12.275 16.174 1.00 93.31 282 ARG A O 1
ATOM 2092 N N . THR A 1 283 ? 9.733 10.466 15.424 1.00 93.62 283 THR A N 1
ATOM 2093 C CA . THR A 1 283 ? 8.536 9.647 15.237 1.00 93.62 283 THR A CA 1
ATOM 2094 C C . THR A 1 283 ? 8.714 8.313 15.946 1.00 93.62 283 THR A C 1
ATOM 2096 O O . THR A 1 283 ? 9.688 7.607 15.691 1.00 93.62 283 THR A O 1
ATOM 2099 N N . ARG A 1 284 ? 7.762 7.940 16.805 1.00 94.62 284 ARG A N 1
ATOM 2100 C CA . ARG A 1 284 ? 7.652 6.591 17.377 1.00 94.62 284 ARG A CA 1
ATOM 2101 C C . ARG A 1 284 ? 6.392 5.939 16.829 1.00 94.62 284 ARG A C 1
ATOM 2103 O O . ARG A 1 284 ? 5.296 6.422 17.094 1.00 94.62 284 ARG A O 1
ATOM 2110 N N . THR A 1 285 ? 6.555 4.851 16.092 1.00 95.38 285 THR A N 1
ATOM 2111 C CA . THR A 1 285 ? 5.449 4.068 15.531 1.00 95.38 285 THR A CA 1
ATOM 2112 C C . THR A 1 285 ? 5.331 2.758 16.290 1.00 95.38 285 THR A C 1
ATOM 2114 O O . THR A 1 285 ? 6.334 2.096 16.542 1.00 95.38 285 THR A O 1
ATOM 2117 N N . GLU A 1 286 ? 4.110 2.389 16.630 1.00 95.69 286 GLU A N 1
ATOM 2118 C CA . GLU A 1 286 ? 3.713 1.114 17.204 1.00 95.69 286 GLU A CA 1
ATOM 2119 C C . GLU A 1 286 ? 2.703 0.469 16.260 1.00 95.69 286 GLU A C 1
ATOM 2121 O O . GLU A 1 286 ? 1.785 1.129 15.768 1.00 95.69 286 GLU A O 1
ATOM 2126 N N . VAL A 1 287 ? 2.905 -0.810 15.970 1.00 96.38 287 VAL A N 1
ATOM 2127 C CA . VAL A 1 287 ? 2.052 -1.593 15.081 1.00 96.38 287 VAL A CA 1
ATOM 2128 C C . VAL A 1 287 ? 1.605 -2.835 15.822 1.00 96.38 287 VAL A C 1
ATOM 2130 O O . VAL A 1 287 ? 2.430 -3.522 16.424 1.00 96.38 287 VAL A O 1
ATOM 2133 N N . ALA A 1 288 ? 0.315 -3.139 15.730 1.00 95.69 288 ALA A N 1
ATOM 2134 C CA . ALA A 1 288 ? -0.252 -4.385 16.220 1.00 95.69 288 ALA A CA 1
ATOM 2135 C C . ALA A 1 288 ? -1.045 -5.082 15.115 1.00 95.69 288 ALA A C 1
ATOM 2137 O O . ALA A 1 288 ? -1.756 -4.446 14.327 1.00 95.69 288 ALA A O 1
ATOM 2138 N N . ALA A 1 289 ? -0.921 -6.404 15.072 1.00 95.12 289 ALA A N 1
ATOM 2139 C CA . ALA A 1 289 ? -1.627 -7.235 14.119 1.00 95.12 289 ALA A CA 1
ATOM 2140 C C . ALA A 1 289 ? -3.158 -7.215 14.367 1.00 95.12 289 ALA A C 1
ATOM 2142 O O . ALA A 1 289 ? -3.609 -7.198 15.518 1.00 95.12 289 ALA A O 1
ATOM 2143 N N . PRO A 1 290 ? -3.976 -7.248 13.301 1.00 94.94 290 PRO A N 1
ATOM 2144 C CA . PRO A 1 290 ? -3.532 -7.371 11.924 1.00 94.94 290 PRO A CA 1
ATOM 2145 C C . PRO A 1 290 ? -3.185 -6.000 11.337 1.00 94.94 290 PRO A C 1
ATOM 2147 O O . PRO A 1 290 ? -2.125 -5.863 10.738 1.00 94.94 290 PRO A O 1
ATOM 2150 N N . PHE A 1 291 ? -4.019 -4.974 11.554 1.00 96.62 291 PHE A N 1
ATOM 2151 C CA . PHE A 1 291 ? -3.882 -3.700 10.845 1.00 96.62 291 PHE A CA 1
ATOM 2152 C C . PHE A 1 291 ? -4.105 -2.457 11.714 1.00 96.62 291 PHE A C 1
ATOM 2154 O O . PHE A 1 291 ? -4.906 -1.577 11.385 1.00 96.62 291 PHE A O 1
ATOM 2161 N N . GLN A 1 292 ? -3.398 -2.388 12.841 1.00 96.50 292 GLN A N 1
ATOM 2162 C CA . GLN A 1 292 ? -3.453 -1.249 13.753 1.00 96.50 292 GLN A CA 1
ATOM 2163 C C . GLN A 1 292 ? -2.108 -0.505 13.757 1.00 96.50 292 GLN A C 1
ATOM 2165 O O . GLN A 1 292 ? -1.063 -1.123 13.958 1.00 96.50 292 GLN A O 1
ATOM 2170 N N . LEU A 1 293 ? -2.131 0.821 13.593 1.00 96.38 293 LEU A N 1
ATOM 2171 C CA . LEU A 1 293 ? -0.957 1.693 13.685 1.00 96.38 293 LEU A CA 1
ATOM 2172 C C . LEU A 1 293 ? -1.222 2.855 14.644 1.00 96.38 293 LEU A C 1
ATOM 2174 O O . LEU A 1 293 ? -2.158 3.625 14.446 1.00 96.38 293 LEU A O 1
ATOM 2178 N N . LEU A 1 294 ? -0.360 3.021 15.645 1.00 96.00 294 LEU A N 1
ATOM 2179 C CA . LEU A 1 294 ? -0.310 4.207 16.498 1.00 96.00 294 LEU A CA 1
ATOM 2180 C C . LEU A 1 294 ? 1.043 4.883 16.327 1.00 96.00 294 LEU A C 1
ATOM 2182 O O . LEU A 1 294 ? 2.092 4.272 16.513 1.00 96.00 294 LEU A O 1
ATOM 2186 N N . ARG A 1 295 ? 1.035 6.164 15.984 1.00 95.12 295 ARG A N 1
ATOM 2187 C CA . ARG A 1 295 ? 2.247 6.931 15.730 1.00 95.12 295 ARG A CA 1
ATOM 2188 C C . ARG A 1 295 ? 2.246 8.199 16.557 1.00 95.12 295 ARG A C 1
ATOM 2190 O O . ARG A 1 295 ? 1.328 9.002 16.458 1.00 95.12 295 ARG A O 1
ATOM 2197 N N . ARG A 1 296 ? 3.297 8.391 17.347 1.00 94.81 296 ARG A N 1
ATOM 2198 C CA . ARG A 1 296 ? 3.590 9.654 18.018 1.00 94.81 296 ARG A CA 1
ATOM 2199 C C . ARG A 1 296 ? 4.583 10.440 17.187 1.00 94.81 296 ARG A C 1
ATOM 2201 O O . ARG A 1 296 ? 5.627 9.908 16.808 1.00 94.81 296 ARG A O 1
ATOM 2208 N N . VAL A 1 297 ? 4.255 11.694 16.931 1.00 93.12 297 VAL A N 1
ATOM 2209 C CA . VAL A 1 297 ? 5.032 12.613 16.115 1.00 93.12 297 VAL A CA 1
ATOM 2210 C C . VAL A 1 297 ? 5.428 13.807 16.973 1.00 93.12 297 VAL A C 1
ATOM 2212 O O . VAL A 1 297 ? 4.574 14.526 17.482 1.00 93.12 297 VAL A O 1
ATOM 2215 N N . GLU A 1 298 ? 6.729 14.016 17.125 1.00 93.69 298 GLU A N 1
ATOM 2216 C CA . GLU A 1 298 ? 7.336 15.145 17.825 1.00 93.69 298 GLU A CA 1
ATOM 2217 C C . GLU A 1 298 ? 8.070 16.015 16.800 1.00 93.69 298 GLU A C 1
ATOM 2219 O O . GLU A 1 298 ? 9.188 15.679 16.399 1.00 93.69 298 GLU A O 1
ATOM 2224 N N . PRO A 1 299 ? 7.450 17.096 16.305 1.00 90.94 299 PRO A N 1
ATOM 2225 C CA . PRO A 1 299 ? 8.144 18.031 15.429 1.00 90.94 299 PRO A CA 1
ATOM 2226 C C . PRO A 1 299 ? 9.178 18.850 16.217 1.00 90.94 299 PRO A C 1
ATOM 2228 O O . PRO A 1 299 ? 9.006 19.094 17.410 1.00 90.94 299 PRO A O 1
ATOM 2231 N N . ALA A 1 300 ? 10.214 19.347 15.539 1.00 89.44 300 ALA A N 1
ATOM 2232 C CA . ALA A 1 300 ? 11.183 20.280 16.119 1.00 89.44 300 ALA A CA 1
ATOM 2233 C C . ALA A 1 300 ? 10.523 21.593 16.580 1.00 89.44 300 ALA A C 1
ATOM 2235 O O . ALA A 1 300 ? 10.998 22.247 17.508 1.00 89.44 300 ALA A O 1
ATOM 2236 N N . GLN A 1 301 ? 9.416 21.978 15.935 1.00 85.12 301 GLN A N 1
ATOM 2237 C CA . GLN A 1 301 ? 8.602 23.135 16.294 1.00 85.12 301 GLN A CA 1
ATOM 2238 C C . GLN A 1 301 ? 7.116 22.765 16.326 1.00 85.12 301 GLN A C 1
ATOM 2240 O O . GLN A 1 301 ? 6.580 22.210 15.365 1.00 85.12 301 GLN A O 1
ATOM 2245 N N . GLY A 1 302 ? 6.436 23.142 17.409 1.00 84.81 302 GLY A N 1
ATOM 2246 C CA . GLY A 1 302 ? 5.007 22.895 17.614 1.00 84.81 302 GLY A CA 1
ATOM 2247 C C . GLY A 1 302 ? 4.716 21.741 18.580 1.00 84.81 302 GLY A C 1
ATOM 2248 O O . GLY A 1 302 ? 5.638 21.121 19.111 1.00 84.81 302 GLY A O 1
ATOM 2249 N N . PRO A 1 303 ? 3.430 21.475 18.863 1.00 89.12 303 PRO A N 1
ATOM 2250 C CA . PRO A 1 303 ? 3.043 20.430 19.798 1.00 89.12 303 PRO A CA 1
ATOM 2251 C C . PRO A 1 303 ? 3.256 19.038 19.200 1.00 89.12 303 PRO A C 1
ATOM 2253 O O . PRO A 1 303 ? 3.032 18.816 18.009 1.00 89.12 303 PRO A O 1
ATOM 2256 N N . ALA A 1 304 ? 3.623 18.087 20.058 1.00 92.19 304 ALA A N 1
ATOM 2257 C CA . ALA A 1 304 ? 3.574 16.677 19.710 1.00 92.19 304 ALA A CA 1
ATOM 2258 C C . ALA A 1 304 ? 2.122 16.227 19.496 1.00 92.19 304 ALA A C 1
ATOM 2260 O O . ALA A 1 304 ? 1.186 16.702 20.155 1.00 92.19 304 ALA A O 1
ATOM 2261 N N . HIS A 1 305 ? 1.936 15.282 18.583 1.00 93.75 305 HIS A N 1
ATOM 2262 C CA . HIS A 1 305 ? 0.625 14.732 18.267 1.00 93.75 305 HIS A CA 1
ATOM 2263 C C . HIS A 1 305 ? 0.683 13.223 18.045 1.00 93.75 305 HIS A C 1
ATOM 2265 O O . HIS A 1 305 ? 1.734 12.646 17.762 1.00 93.75 305 HIS A O 1
ATOM 2271 N N . TRP A 1 306 ? -0.469 12.581 18.188 1.00 95.38 306 TRP A N 1
ATOM 2272 C CA . TRP A 1 306 ? -0.673 11.164 17.944 1.00 95.38 306 TRP A CA 1
ATOM 2273 C C . TRP A 1 306 ? -1.561 10.962 16.729 1.00 95.38 306 TRP A C 1
ATOM 2275 O O . TRP A 1 306 ? -2.524 11.696 16.519 1.00 95.38 306 TRP A O 1
ATOM 2285 N N . GLU A 1 307 ? -1.257 9.923 15.968 1.00 95.50 307 GLU A N 1
ATOM 2286 C CA . GLU A 1 307 ? -2.009 9.463 14.812 1.00 95.50 307 GLU A CA 1
ATOM 2287 C C . GLU A 1 307 ? -2.350 7.990 15.047 1.00 95.50 307 GLU A C 1
ATOM 2289 O O . GLU A 1 307 ? -1.458 7.147 15.132 1.00 95.50 307 GLU A O 1
ATOM 2294 N N . LEU A 1 308 ? -3.636 7.683 15.186 1.00 95.81 308 LEU A N 1
ATOM 2295 C CA . LEU A 1 308 ? -4.152 6.320 15.239 1.00 95.81 308 LEU A CA 1
ATOM 2296 C C . LEU A 1 308 ? -4.786 6.012 13.886 1.00 95.81 308 LEU A C 1
ATOM 2298 O O . LEU A 1 308 ? -5.711 6.710 13.476 1.00 95.81 308 LEU A O 1
ATOM 2302 N N . VAL A 1 309 ? -4.304 4.975 13.210 1.00 96.50 309 VAL A N 1
ATOM 2303 C CA . VAL A 1 309 ? -4.866 4.473 11.956 1.00 96.50 309 VAL A CA 1
ATOM 2304 C C . VAL A 1 309 ? -5.250 3.016 12.147 1.00 96.50 309 VAL A C 1
ATOM 2306 O O . VAL A 1 309 ? -4.434 2.186 12.545 1.00 96.50 309 VAL A O 1
ATOM 2309 N N . LEU A 1 310 ? -6.508 2.718 11.860 1.00 96.88 310 LEU A N 1
ATOM 2310 C CA . LEU A 1 310 ? -7.095 1.398 11.976 1.00 96.88 310 LEU A CA 1
ATOM 2311 C C . LEU A 1 310 ? -7.674 0.995 10.625 1.00 96.88 310 LEU A C 1
ATOM 2313 O O . LEU A 1 310 ? -8.497 1.724 10.064 1.00 96.88 310 LEU A O 1
ATOM 2317 N N . LEU A 1 311 ? -7.253 -0.155 10.107 1.00 97.19 311 LEU A N 1
ATOM 2318 C CA . LEU A 1 311 ? -7.713 -0.640 8.810 1.00 97.19 311 LEU A CA 1
ATOM 2319 C C . LEU A 1 311 ? -8.667 -1.814 9.008 1.00 97.19 311 LEU A C 1
ATOM 2321 O O . LEU A 1 311 ? -8.322 -2.824 9.615 1.00 97.19 311 LEU A O 1
ATOM 2325 N N . GLN A 1 312 ? -9.873 -1.657 8.481 1.00 97.50 312 GLN A N 1
ATOM 2326 C CA . GLN A 1 312 ? -10.925 -2.657 8.475 1.00 97.50 312 GLN A CA 1
ATOM 2327 C C . GLN A 1 312 ? -10.942 -3.328 7.094 1.00 97.50 312 GLN A C 1
ATOM 2329 O O . GLN A 1 312 ? -11.378 -2.695 6.127 1.00 97.50 312 GLN A O 1
ATOM 2334 N N . PRO A 1 313 ? -10.473 -4.579 6.968 1.00 97.19 313 PRO A N 1
ATOM 2335 C CA . PRO A 1 313 ? -10.604 -5.344 5.733 1.00 97.19 313 PRO A CA 1
ATOM 2336 C C . PRO A 1 313 ? -12.074 -5.742 5.553 1.00 97.19 313 PRO A C 1
ATOM 2338 O O . PRO A 1 313 ? -12.584 -6.629 6.234 1.00 97.19 313 PRO A O 1
ATOM 2341 N N . GLU A 1 314 ? -12.793 -5.048 4.680 1.00 96.69 314 GLU A N 1
ATOM 2342 C CA . GLU A 1 314 ? -14.223 -5.290 4.475 1.00 96.69 314 GLU A CA 1
ATOM 2343 C C . GLU A 1 314 ? -14.447 -6.478 3.548 1.00 96.69 314 GLU A C 1
ATOM 2345 O O . GLU A 1 314 ? -15.198 -7.388 3.893 1.00 96.69 314 GLU A O 1
ATOM 2350 N N . ASP A 1 315 ? -13.743 -6.472 2.417 1.00 94.62 315 ASP A N 1
ATOM 2351 C CA . ASP A 1 315 ? -13.845 -7.417 1.308 1.00 94.62 315 ASP A CA 1
ATOM 2352 C C . ASP A 1 315 ? -12.470 -7.603 0.650 1.00 94.62 315 ASP A C 1
ATOM 2354 O O . ASP A 1 315 ? -11.527 -6.862 0.948 1.00 94.62 315 ASP A O 1
ATOM 2358 N N . ALA A 1 316 ? -12.347 -8.577 -0.258 1.00 90.19 316 ALA A N 1
ATOM 2359 C CA . ALA A 1 316 ? -11.095 -8.869 -0.968 1.00 90.19 316 ALA A CA 1
ATOM 23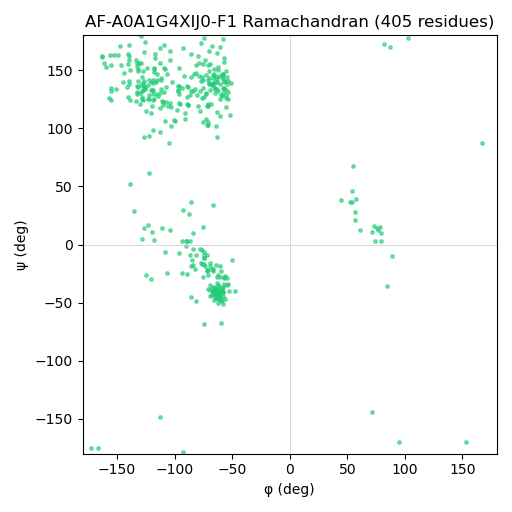60 C C . ALA A 1 316 ? -10.509 -7.637 -1.692 1.00 90.19 316 ALA A C 1
ATOM 2362 O O . ALA A 1 316 ? -9.295 -7.520 -1.835 1.00 90.19 316 ALA A O 1
ATOM 2363 N N . ASP A 1 317 ? -11.374 -6.711 -2.099 1.00 87.69 317 ASP A N 1
ATOM 2364 C CA . ASP A 1 317 ? -11.091 -5.496 -2.859 1.00 87.69 317 ASP A CA 1
ATOM 2365 C C . ASP A 1 317 ? -11.563 -4.215 -2.148 1.00 87.69 317 ASP A C 1
ATOM 2367 O O . ASP A 1 317 ? -11.675 -3.170 -2.782 1.00 87.69 317 ASP A O 1
ATOM 2371 N N . SER A 1 318 ? -11.852 -4.264 -0.841 1.00 92.31 318 SER A N 1
ATOM 2372 C CA . SER A 1 318 ? -12.279 -3.087 -0.070 1.00 92.31 318 SER A CA 1
ATOM 2373 C C . SER A 1 318 ? -11.653 -3.067 1.316 1.00 92.31 318 SER A C 1
ATOM 2375 O O . SER A 1 318 ? -11.812 -3.995 2.111 1.00 92.31 318 SER A O 1
ATOM 2377 N N . THR A 1 319 ? -11.009 -1.949 1.640 1.00 94.88 319 THR A N 1
ATOM 2378 C CA . THR A 1 319 ? -10.544 -1.620 2.987 1.00 94.88 319 THR A CA 1
ATOM 2379 C C . THR A 1 319 ? -11.159 -0.300 3.423 1.00 94.88 319 THR A C 1
ATOM 2381 O O . THR A 1 319 ? -11.026 0.717 2.735 1.00 94.88 319 THR A O 1
ATOM 2384 N N . ARG A 1 320 ? -11.772 -0.289 4.607 1.00 96.31 320 ARG A N 1
ATOM 2385 C CA . ARG A 1 320 ? -12.201 0.937 5.281 1.00 96.31 320 ARG A CA 1
ATOM 2386 C C . ARG A 1 320 ? -11.123 1.413 6.240 1.00 96.31 320 ARG A C 1
ATOM 2388 O O .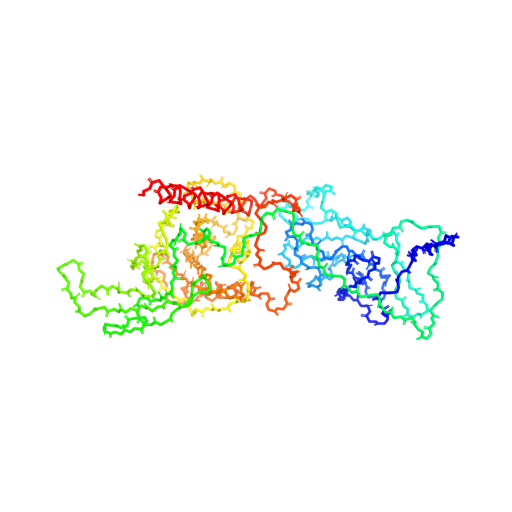 ARG A 1 320 ? -10.562 0.633 7.004 1.00 96.31 320 ARG A O 1
ATOM 2395 N N . VAL A 1 321 ? -10.836 2.706 6.204 1.00 96.50 321 VAL A N 1
ATOM 2396 C CA . VAL A 1 321 ? -9.800 3.340 7.018 1.00 96.50 321 VAL A CA 1
ATOM 2397 C C . VAL A 1 321 ? -10.469 4.234 8.050 1.00 96.50 321 VAL A C 1
ATOM 2399 O O . VAL A 1 321 ? -11.212 5.156 7.699 1.00 96.50 321 VAL A O 1
ATOM 2402 N N . HIS A 1 322 ? -10.164 3.983 9.319 1.00 96.25 322 HIS A N 1
ATOM 2403 C CA . HIS A 1 322 ? -10.547 4.840 10.434 1.00 96.25 322 HIS A CA 1
ATOM 2404 C C . HIS A 1 322 ? -9.290 5.507 10.974 1.00 96.25 322 HIS A C 1
ATOM 2406 O O . HIS A 1 322 ? -8.341 4.827 11.364 1.00 96.25 322 HIS A O 1
ATOM 2412 N N . ALA A 1 323 ? -9.272 6.836 10.995 1.00 96.00 323 ALA A N 1
ATOM 2413 C CA . ALA A 1 323 ? -8.111 7.598 11.429 1.00 96.00 323 ALA A CA 1
ATOM 2414 C C . ALA A 1 323 ? -8.494 8.637 12.479 1.00 96.00 323 ALA A C 1
ATOM 2416 O O . ALA A 1 323 ? -9.495 9.339 12.343 1.00 96.00 323 ALA A O 1
ATOM 2417 N N . ARG A 1 324 ? -7.673 8.766 13.517 1.00 95.00 324 ARG A N 1
ATOM 2418 C CA . ARG A 1 324 ? -7.843 9.744 14.589 1.00 95.00 324 ARG A CA 1
ATOM 2419 C C . ARG A 1 324 ? -6.535 10.464 14.836 1.00 95.00 324 ARG A C 1
ATOM 2421 O O . ARG A 1 324 ? -5.476 9.842 14.862 1.00 95.00 324 ARG A O 1
ATOM 2428 N N . VAL A 1 325 ? -6.631 11.762 15.091 1.00 95.19 325 VAL A N 1
ATOM 2429 C CA . VAL A 1 325 ? -5.505 12.569 15.560 1.00 95.19 325 VAL A CA 1
ATOM 2430 C C . VAL A 1 325 ? -5.804 13.096 16.955 1.00 95.19 325 VAL A C 1
ATOM 2432 O O . VAL A 1 325 ? -6.933 13.514 17.226 1.00 95.19 325 VAL A O 1
ATOM 2435 N N . SER A 1 326 ? -4.806 13.097 17.838 1.00 93.62 326 SER A N 1
ATOM 2436 C CA . SER A 1 326 ? -4.842 13.848 19.096 1.00 93.62 326 SER A CA 1
ATOM 2437 C C . SER A 1 326 ? -3.596 14.709 19.257 1.00 93.62 326 SER A C 1
ATOM 2439 O O . SER A 1 326 ? -2.512 14.336 18.827 1.00 93.62 326 SER A O 1
ATOM 2441 N N . VAL A 1 327 ? -3.750 15.889 19.850 1.00 92.56 327 VAL A N 1
ATOM 2442 C CA . VAL A 1 327 ? -2.650 16.823 20.127 1.00 92.56 327 VAL A CA 1
ATOM 2443 C C . VAL A 1 327 ? -2.429 16.915 21.633 1.00 92.56 327 VAL A C 1
ATOM 2445 O O . VAL A 1 327 ? -3.395 17.020 22.397 1.00 92.56 327 VAL A O 1
ATOM 2448 N N . GLU A 1 328 ? -1.169 16.850 22.063 1.00 87.38 328 GLU A N 1
ATOM 2449 C CA . GLU A 1 328 ? -0.809 16.894 23.482 1.00 87.38 328 GLU A CA 1
ATOM 2450 C C . GLU A 1 328 ? -0.922 18.323 24.055 1.00 87.38 328 GLU A C 1
ATOM 2452 O O . GLU A 1 328 ? -0.817 19.333 23.352 1.00 87.38 328 GLU A O 1
ATOM 2457 N N . GLY A 1 329 ? -1.127 18.423 25.371 1.00 81.31 329 GLY A N 1
ATOM 2458 C CA . GLY A 1 329 ? -1.089 19.694 26.099 1.00 81.31 329 GLY A CA 1
ATOM 2459 C C . GLY A 1 329 ? -2.273 20.633 25.830 1.00 81.31 329 GLY A C 1
ATOM 2460 O O . GLY A 1 329 ? -3.422 20.210 25.707 1.00 81.31 329 GLY A O 1
ATOM 2461 N N . ARG A 1 330 ? -2.002 21.947 25.800 1.00 76.44 330 ARG A N 1
ATOM 2462 C CA . ARG A 1 330 ? -3.005 23.016 25.590 1.00 76.44 330 ARG A CA 1
ATOM 2463 C C . ARG A 1 330 ? -3.153 23.415 24.118 1.00 76.44 330 ARG A C 1
ATOM 2465 O O . ARG A 1 330 ? -3.459 24.569 23.825 1.00 76.44 330 ARG A O 1
ATOM 2472 N N . ALA A 1 331 ? -2.925 22.478 23.204 1.00 79.94 331 ALA A N 1
ATOM 2473 C CA . ALA A 1 331 ? -3.027 22.744 21.780 1.00 79.94 331 ALA A CA 1
ATOM 2474 C C . ALA A 1 331 ? -4.430 23.250 21.378 1.00 79.94 331 ALA A C 1
ATOM 2476 O O . ALA A 1 331 ? -5.483 22.845 21.893 1.00 79.94 331 ALA A O 1
ATOM 2477 N N . THR A 1 332 ? -4.418 24.187 20.445 1.00 86.25 332 THR A N 1
ATOM 2478 C CA . THR A 1 332 ? -5.560 24.913 19.907 1.00 86.25 332 THR A CA 1
ATOM 2479 C C . THR A 1 332 ? -6.317 24.078 18.864 1.00 86.25 332 THR A C 1
ATOM 2481 O O . THR A 1 332 ? -5.817 23.096 18.314 1.00 86.25 332 THR A O 1
ATOM 2484 N N . ARG A 1 333 ? -7.565 24.464 18.557 1.00 89.12 333 ARG A N 1
ATOM 2485 C CA . ARG A 1 333 ? -8.351 23.825 17.479 1.00 89.12 333 ARG A CA 1
ATOM 2486 C C . ARG A 1 333 ? -7.664 23.901 16.098 1.00 89.12 333 ARG A C 1
ATOM 2488 O O . ARG A 1 333 ? -7.705 22.892 15.392 1.00 89.12 333 ARG A O 1
ATOM 2495 N N . PRO A 1 334 ? -7.028 25.024 15.701 1.00 91.25 334 PRO A N 1
ATOM 2496 C CA . PRO A 1 334 ? -6.257 25.094 14.459 1.00 91.25 334 PRO A CA 1
ATOM 2497 C C . PRO A 1 334 ? -5.103 24.089 14.373 1.00 91.25 334 PRO A C 1
ATOM 2499 O O . PRO A 1 334 ? -4.905 23.495 13.315 1.00 91.25 334 PRO A O 1
ATOM 2502 N N . GLU A 1 335 ? -4.374 23.844 15.465 1.00 90.50 335 GLU A N 1
ATOM 2503 C CA . GLU A 1 335 ? -3.276 22.863 15.480 1.00 90.50 335 GLU A CA 1
ATOM 2504 C C . GLU A 1 335 ? -3.791 21.440 15.249 1.00 90.50 335 GLU A C 1
ATOM 2506 O O . GLU A 1 335 ? -3.270 20.729 14.389 1.00 90.50 335 GLU A O 1
ATOM 2511 N N . LEU A 1 336 ? -4.878 21.055 15.930 1.00 92.62 336 LEU A N 1
ATOM 2512 C CA . LEU A 1 336 ? -5.531 19.763 15.702 1.00 92.62 336 LEU A CA 1
ATOM 2513 C C . LEU A 1 336 ? -6.037 19.622 14.260 1.00 92.62 336 LEU A C 1
ATOM 2515 O O . LEU A 1 336 ? -5.824 18.591 13.625 1.00 92.62 336 LEU A O 1
ATOM 2519 N N . THR A 1 337 ? -6.675 20.670 13.733 1.00 93.62 337 THR A N 1
ATOM 2520 C CA . THR A 1 337 ? -7.188 20.688 12.354 1.00 93.62 337 THR A CA 1
ATOM 2521 C C . THR A 1 337 ? -6.049 20.521 11.352 1.00 93.62 337 THR A C 1
ATOM 2523 O O . THR A 1 337 ? -6.158 19.743 10.411 1.00 93.62 337 THR A O 1
ATOM 2526 N N . THR A 1 338 ? -4.923 21.197 11.582 1.00 92.44 338 THR A N 1
ATOM 2527 C CA . THR A 1 338 ? -3.738 21.111 10.724 1.00 92.44 338 THR A CA 1
ATOM 2528 C C . THR A 1 338 ? -3.145 19.703 10.731 1.00 92.44 338 THR A C 1
ATOM 2530 O O . THR A 1 338 ? -2.846 19.158 9.669 1.00 92.44 338 THR A O 1
ATOM 2533 N N . ALA A 1 339 ? -2.999 19.085 11.906 1.00 91.75 339 ALA A N 1
ATOM 2534 C CA . ALA A 1 339 ? -2.506 17.714 12.017 1.00 91.75 339 ALA A CA 1
ATOM 2535 C C . ALA A 1 339 ? -3.454 16.703 11.341 1.00 91.75 339 ALA A C 1
ATOM 2537 O O . ALA A 1 339 ? -3.000 15.829 10.605 1.00 91.75 339 ALA A O 1
ATOM 2538 N N . ALA A 1 340 ? -4.770 16.872 11.498 1.00 94.50 340 ALA A N 1
ATOM 2539 C CA . ALA A 1 340 ? -5.760 16.035 10.826 1.00 94.50 340 ALA A CA 1
ATOM 2540 C C . ALA A 1 340 ? -5.750 16.191 9.299 1.00 94.50 340 ALA A C 1
ATOM 2542 O O . ALA A 1 340 ? -5.794 15.189 8.593 1.00 94.50 340 ALA A O 1
ATOM 2543 N N . LEU A 1 341 ? -5.639 17.416 8.774 1.00 94.75 341 LEU A N 1
ATOM 2544 C CA . LEU A 1 341 ? -5.546 17.648 7.329 1.00 94.75 341 LEU A CA 1
ATOM 2545 C C . LEU A 1 341 ? -4.285 17.015 6.728 1.00 94.75 341 LEU A C 1
ATOM 2547 O O . LEU A 1 341 ? -4.356 16.443 5.644 1.00 94.75 341 LEU A O 1
ATOM 2551 N N . ARG A 1 342 ? -3.151 17.054 7.442 1.00 92.75 342 ARG A N 1
ATOM 2552 C CA . ARG A 1 342 ? -1.918 16.369 7.014 1.00 92.75 342 ARG A CA 1
ATOM 2553 C C . ARG A 1 342 ? -2.102 14.854 6.946 1.00 92.75 342 ARG A C 1
ATOM 2555 O O . ARG A 1 342 ? -1.695 14.247 5.960 1.00 92.75 342 ARG A O 1
ATOM 2562 N N . LEU A 1 343 ? -2.726 14.249 7.960 1.00 93.06 343 LEU A N 1
ATOM 2563 C CA . LEU A 1 343 ? -2.995 12.810 7.949 1.00 93.06 343 LEU A CA 1
ATOM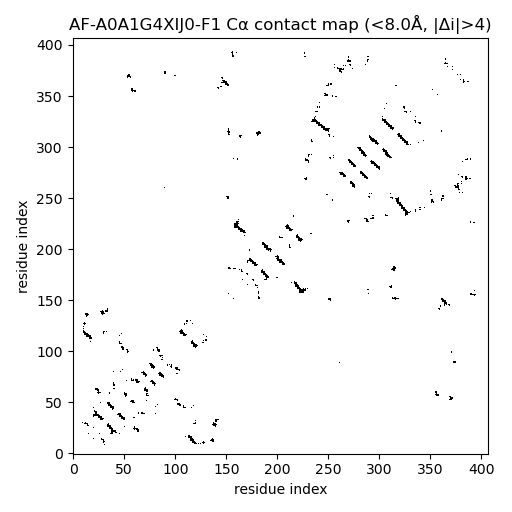 2564 C C . LEU A 1 343 ? -3.986 12.432 6.837 1.00 93.06 343 LEU A C 1
ATOM 2566 O O . LEU A 1 343 ? -3.764 11.449 6.136 1.00 93.06 343 LEU A O 1
ATOM 2570 N N . GLN A 1 344 ? -5.036 13.231 6.627 1.00 93.38 344 GLN A N 1
ATOM 2571 C CA . GLN A 1 344 ? -6.007 13.021 5.549 1.00 93.38 344 GLN A CA 1
ATOM 2572 C C . GLN A 1 344 ? -5.340 13.069 4.167 1.00 93.38 344 GLN A C 1
ATOM 2574 O O . GLN A 1 344 ? -5.575 12.185 3.343 1.00 93.38 344 GLN A O 1
ATOM 2579 N N . ASP A 1 345 ? -4.500 14.074 3.909 1.00 91.62 345 ASP A N 1
ATOM 2580 C CA . ASP A 1 345 ? -3.744 14.200 2.658 1.00 91.62 345 ASP A CA 1
ATOM 2581 C C . ASP A 1 345 ? -2.782 13.017 2.469 1.00 91.62 345 ASP A C 1
ATOM 2583 O O . ASP A 1 345 ? -2.750 12.421 1.392 1.00 91.62 345 ASP A O 1
ATOM 2587 N N . GLN A 1 346 ? -2.077 12.594 3.527 1.00 88.69 346 GLN A N 1
ATOM 2588 C CA . GLN A 1 346 ? -1.225 11.404 3.479 1.00 88.69 346 GLN A CA 1
ATOM 2589 C C . GLN A 1 346 ? -2.022 10.154 3.087 1.00 88.69 346 GLN A C 1
ATOM 2591 O O . GLN A 1 346 ? -1.618 9.446 2.168 1.00 88.69 346 GLN A O 1
ATOM 2596 N N . LEU A 1 347 ? -3.146 9.882 3.755 1.00 88.88 347 LEU A N 1
ATOM 2597 C CA . LEU A 1 347 ? -3.978 8.710 3.472 1.00 88.88 347 LEU A CA 1
ATOM 2598 C C . LEU A 1 347 ? -4.554 8.743 2.051 1.00 88.88 347 LEU A C 1
ATOM 2600 O O . LEU A 1 347 ? -4.554 7.727 1.365 1.00 88.88 347 LEU A O 1
ATOM 2604 N N . THR A 1 348 ? -4.963 9.921 1.579 1.00 85.38 348 THR A N 1
ATOM 2605 C CA . THR A 1 348 ? -5.506 10.105 0.224 1.00 85.38 348 THR A CA 1
ATOM 2606 C C . THR A 1 348 ? -4.447 9.851 -0.852 1.00 85.38 348 THR A C 1
ATOM 2608 O O . THR A 1 348 ? -4.745 9.258 -1.882 1.00 85.38 348 THR A O 1
ATOM 2611 N N . ARG A 1 349 ? -3.184 10.230 -0.614 1.00 79.62 349 ARG A N 1
ATOM 2612 C CA . ARG A 1 349 ? -2.069 9.950 -1.542 1.00 79.62 349 ARG A CA 1
ATOM 2613 C C . ARG A 1 349 ? -1.659 8.481 -1.590 1.00 79.62 349 ARG A C 1
ATOM 2615 O O . ARG A 1 349 ? -0.986 8.080 -2.540 1.00 79.62 349 ARG A O 1
ATOM 2622 N N . LEU A 1 350 ? -1.985 7.724 -0.544 1.00 75.00 350 LEU A N 1
ATOM 2623 C CA . LEU A 1 350 ? -1.707 6.294 -0.449 1.00 75.00 350 LEU A CA 1
ATOM 2624 C C . LEU A 1 350 ? -2.793 5.441 -1.107 1.00 75.00 350 LEU A C 1
ATOM 2626 O O . LEU A 1 350 ? -2.528 4.266 -1.342 1.00 75.00 350 LEU A O 1
ATOM 2630 N N . ASP A 1 351 ? -3.957 6.014 -1.431 1.00 66.12 351 ASP A N 1
ATOM 2631 C CA . ASP A 1 351 ? -4.996 5.350 -2.215 1.00 66.12 351 ASP A CA 1
ATOM 2632 C C . ASP A 1 351 ? -4.551 5.257 -3.693 1.00 66.12 351 ASP A C 1
ATOM 2634 O O . ASP A 1 351 ? -4.461 6.267 -4.394 1.00 66.12 351 ASP A O 1
ATOM 2638 N N . PRO A 1 352 ? -4.200 4.062 -4.192 1.00 55.41 352 PRO A N 1
ATOM 2639 C CA . PRO A 1 352 ? -3.575 3.838 -5.477 1.00 55.41 352 PRO A CA 1
ATOM 2640 C C . PRO A 1 352 ? -4.605 3.685 -6.594 1.00 55.41 352 PRO A C 1
ATOM 2642 O O . PRO A 1 352 ? -4.262 3.062 -7.599 1.00 55.41 352 PRO A O 1
ATOM 2645 N N . LEU A 1 353 ? -5.810 4.265 -6.473 1.00 46.75 353 LEU A N 1
ATOM 2646 C CA . LEU A 1 353 ? -6.814 4.285 -7.551 1.00 46.75 353 LEU A CA 1
ATOM 2647 C C . LEU A 1 353 ? -6.240 4.763 -8.907 1.00 46.75 353 LEU A C 1
ATOM 2649 O O . LEU A 1 353 ? -6.857 4.509 -9.932 1.00 46.75 353 LEU A O 1
ATOM 2653 N N . ASP A 1 354 ? -5.033 5.347 -8.924 1.00 44.97 354 ASP A N 1
ATOM 2654 C CA . ASP A 1 354 ? -4.312 5.784 -10.124 1.00 44.97 354 ASP A CA 1
ATOM 2655 C C . ASP A 1 354 ? -2.850 5.291 -10.276 1.00 44.97 354 ASP A C 1
ATOM 2657 O O . ASP A 1 354 ? -2.147 5.716 -11.193 1.00 44.97 354 ASP A O 1
ATOM 2661 N N . ARG A 1 355 ? -2.311 4.422 -9.400 1.00 46.69 355 ARG A N 1
ATOM 2662 C CA . ARG A 1 355 ? -0.854 4.118 -9.386 1.00 46.69 355 ARG A CA 1
ATOM 2663 C C . ARG A 1 355 ? -0.501 2.648 -9.567 1.00 46.69 355 ARG A C 1
ATOM 2665 O O . ARG A 1 355 ? 0.158 2.058 -8.716 1.00 46.69 355 ARG A O 1
ATOM 2672 N N . GLY A 1 356 ? -0.883 2.092 -10.718 1.00 49.44 356 GLY A N 1
ATOM 2673 C CA . GLY A 1 356 ? -0.127 1.050 -11.430 1.00 49.44 356 GLY A CA 1
ATOM 2674 C C . GLY A 1 356 ? 0.450 -0.101 -10.598 1.00 49.44 356 GLY A C 1
ATOM 2675 O O . GLY A 1 356 ? 1.571 -0.532 -10.870 1.00 49.44 356 GLY A O 1
ATOM 2676 N N . ARG A 1 357 ? -0.262 -0.597 -9.577 1.00 51.81 357 ARG A N 1
ATOM 2677 C CA . ARG A 1 357 ? 0.155 -1.791 -8.835 1.00 51.81 357 ARG A CA 1
ATOM 2678 C C . ARG A 1 357 ? -0.388 -3.050 -9.503 1.00 51.81 357 ARG A C 1
ATOM 2680 O O . ARG A 1 357 ? -1.539 -3.120 -9.917 1.00 51.81 357 ARG A O 1
ATOM 2687 N N . SER A 1 358 ? 0.514 -4.019 -9.602 1.00 44.62 358 SER A N 1
ATOM 2688 C CA . SER A 1 358 ? 0.351 -5.341 -10.196 1.00 44.62 358 SER A CA 1
ATOM 2689 C C . SER A 1 358 ? -0.795 -6.123 -9.555 1.00 44.62 358 SER A C 1
ATOM 2691 O O . SER A 1 358 ? -0.945 -6.123 -8.336 1.00 44.62 358 SER A O 1
ATOM 2693 N N . SER A 1 359 ? -1.551 -6.833 -10.386 1.00 43.12 359 SER A N 1
ATOM 2694 C CA . SER A 1 359 ? -2.550 -7.825 -9.998 1.00 43.12 359 SER A CA 1
ATOM 2695 C C . SER A 1 359 ? -1.965 -8.857 -9.026 1.00 43.12 359 SER A C 1
ATOM 2697 O O . SER A 1 359 ? -1.101 -9.657 -9.375 1.00 43.12 359 SER A O 1
ATOM 2699 N N . GLY A 1 360 ? -2.436 -8.808 -7.783 1.00 53.28 360 GLY A N 1
ATOM 2700 C CA . GLY A 1 360 ? -2.059 -9.698 -6.689 1.00 53.28 360 GLY A CA 1
ATOM 2701 C C . GLY A 1 360 ? -2.585 -9.094 -5.394 1.00 53.28 360 GLY A C 1
ATOM 2702 O O . GLY A 1 360 ? -1.901 -8.280 -4.786 1.00 53.28 360 GLY A O 1
ATOM 2703 N N . GLY A 1 361 ? -3.836 -9.410 -5.046 1.00 73.94 361 GLY A N 1
ATOM 2704 C CA . GLY A 1 361 ? -4.690 -8.705 -4.075 1.00 73.94 361 GLY A CA 1
ATOM 2705 C C . GLY A 1 361 ? -4.270 -8.742 -2.599 1.00 73.94 361 GLY A C 1
ATOM 2706 O O . GLY A 1 361 ? -5.134 -8.754 -1.731 1.00 73.94 361 GLY A O 1
ATOM 2707 N N . GLY A 1 362 ? -2.972 -8.742 -2.284 1.00 84.19 362 GLY A N 1
ATOM 2708 C CA . GLY A 1 362 ? -2.476 -8.779 -0.910 1.00 84.19 362 GLY A CA 1
ATOM 2709 C C . GLY A 1 362 ? -0.987 -8.456 -0.760 1.00 84.19 362 GLY A C 1
ATOM 2710 O O . GLY A 1 362 ? -0.300 -8.093 -1.716 1.00 84.19 362 GLY A O 1
ATOM 2711 N N . LEU A 1 363 ? -0.484 -8.575 0.468 1.00 89.25 363 LEU A N 1
ATOM 2712 C CA . LEU A 1 363 ? 0.920 -8.348 0.819 1.00 89.25 363 LEU A CA 1
ATOM 2713 C C . LEU A 1 363 ? 1.690 -9.681 0.828 1.00 89.25 363 LEU A C 1
ATOM 2715 O O . LEU A 1 363 ? 1.341 -10.562 1.616 1.00 89.25 363 LEU A O 1
ATOM 2719 N N . PRO A 1 364 ? 2.748 -9.854 0.014 1.00 90.19 364 PRO A N 1
ATOM 2720 C CA . PRO A 1 364 ? 3.645 -10.999 0.142 1.00 90.19 364 PRO A CA 1
ATOM 2721 C C . PRO A 1 364 ? 4.309 -11.011 1.523 1.00 90.19 364 PRO A C 1
ATOM 2723 O O . PRO A 1 364 ? 4.932 -10.030 1.929 1.00 90.19 364 PRO A O 1
ATOM 2726 N N . LEU A 1 365 ? 4.187 -12.122 2.248 1.00 91.38 365 LEU A N 1
ATOM 2727 C CA . LEU A 1 365 ? 4.741 -12.241 3.601 1.00 91.38 365 LEU A CA 1
ATOM 2728 C C . LEU A 1 365 ? 6.208 -12.685 3.599 1.00 91.38 365 LEU A C 1
ATOM 2730 O O . LEU A 1 365 ? 6.929 -12.487 4.574 1.00 91.38 365 LEU A O 1
ATOM 2734 N N . THR A 1 366 ? 6.681 -13.256 2.493 1.00 87.56 366 THR A N 1
ATOM 2735 C CA . THR A 1 366 ? 8.085 -13.626 2.306 1.00 87.56 366 THR A CA 1
ATOM 2736 C C . THR A 1 366 ? 8.830 -12.548 1.517 1.00 87.56 366 THR A C 1
ATOM 2738 O O . THR A 1 366 ? 8.573 -12.389 0.324 1.00 87.56 366 THR A O 1
ATOM 2741 N N . PRO A 1 367 ? 9.833 -11.868 2.104 1.00 82.88 367 PRO A N 1
ATOM 2742 C CA . PRO A 1 367 ? 10.538 -10.759 1.451 1.00 82.88 367 PRO A CA 1
ATOM 2743 C C . PRO A 1 367 ? 11.534 -11.206 0.360 1.00 82.88 367 PRO A C 1
ATOM 2745 O O . PRO A 1 367 ? 12.402 -10.442 -0.042 1.00 82.88 367 PRO A O 1
ATOM 2748 N N . ARG A 1 368 ? 11.475 -12.459 -0.119 1.00 83.88 368 ARG A N 1
ATOM 2749 C CA . ARG A 1 368 ? 12.493 -13.043 -1.021 1.00 83.88 368 ARG A CA 1
ATOM 2750 C C . ARG A 1 368 ? 12.587 -12.336 -2.372 1.00 83.88 368 ARG A C 1
ATOM 2752 O O . ARG A 1 368 ? 13.683 -12.248 -2.935 1.00 83.88 368 ARG A O 1
ATOM 2759 N N . ASP A 1 369 ? 11.449 -11.849 -2.853 1.00 82.44 369 ASP A N 1
ATOM 2760 C CA . ASP A 1 369 ? 11.317 -11.134 -4.122 1.00 82.44 369 ASP A CA 1
ATOM 2761 C C . ASP A 1 369 ? 11.515 -9.614 -3.970 1.00 82.44 369 ASP A C 1
ATOM 2763 O O . ASP A 1 369 ? 11.345 -8.867 -4.932 1.00 82.44 369 ASP A O 1
ATOM 2767 N N . GLU A 1 370 ? 11.832 -9.156 -2.760 1.00 89.06 370 GLU A N 1
ATOM 2768 C CA . GLU A 1 370 ? 12.027 -7.757 -2.401 1.00 89.06 370 GLU A CA 1
ATOM 2769 C C . GLU A 1 370 ? 13.497 -7.500 -2.037 1.00 89.06 370 GLU A C 1
ATOM 2771 O O . GLU A 1 370 ? 14.248 -8.402 -1.653 1.00 89.06 370 GLU A O 1
ATOM 2776 N N . VAL A 1 371 ? 13.928 -6.249 -2.172 1.00 90.75 371 VAL A N 1
ATOM 2777 C CA . VAL A 1 371 ? 15.286 -5.800 -1.854 1.00 90.75 371 VAL A CA 1
ATOM 2778 C C . VAL A 1 371 ? 15.185 -4.702 -0.820 1.00 90.75 371 VAL A C 1
ATOM 2780 O O . VAL A 1 371 ? 15.018 -3.530 -1.145 1.00 90.75 371 VAL A O 1
ATOM 2783 N N . HIS A 1 372 ? 15.291 -5.102 0.439 1.00 88.69 372 HIS A N 1
ATOM 2784 C CA . HIS A 1 372 ? 15.226 -4.196 1.573 1.00 88.69 372 HIS A CA 1
ATOM 2785 C C . HIS A 1 372 ? 16.589 -3.590 1.893 1.00 88.69 372 HIS A C 1
ATOM 2787 O O . HIS A 1 372 ? 17.624 -4.257 1.825 1.00 88.69 372 HIS A O 1
ATOM 2793 N N . VAL A 1 373 ? 16.570 -2.329 2.308 1.00 87.94 373 VAL A N 1
ATOM 2794 C CA . VAL A 1 373 ? 17.708 -1.651 2.932 1.00 87.94 373 VAL A CA 1
ATOM 2795 C C . VAL A 1 373 ? 17.431 -1.429 4.418 1.00 87.94 373 VAL A C 1
ATOM 2797 O O . VAL A 1 373 ? 16.325 -1.671 4.893 1.00 87.94 373 VAL A O 1
ATOM 2800 N N . ALA A 1 374 ? 18.424 -0.974 5.187 1.00 85.75 374 ALA A N 1
ATOM 2801 C CA . ALA A 1 374 ? 18.306 -0.865 6.647 1.00 85.75 374 ALA A CA 1
ATOM 2802 C C . ALA A 1 374 ? 17.073 -0.062 7.113 1.00 85.75 374 ALA A C 1
ATOM 2804 O O . ALA A 1 374 ? 16.450 -0.404 8.116 1.00 85.75 374 ALA A O 1
ATOM 2805 N N . THR A 1 375 ? 16.673 0.964 6.357 1.00 86.19 375 THR A N 1
ATOM 2806 C CA . THR A 1 375 ? 15.499 1.794 6.665 1.00 86.19 375 THR A CA 1
ATOM 2807 C C . THR A 1 375 ? 14.152 1.098 6.456 1.00 86.19 375 THR A C 1
ATOM 2809 O O . THR A 1 375 ? 13.122 1.651 6.838 1.00 86.19 375 THR A O 1
ATOM 2812 N N . ASP A 1 376 ? 14.134 -0.092 5.848 1.00 89.56 376 ASP A N 1
ATOM 2813 C CA . ASP A 1 376 ? 12.936 -0.913 5.641 1.00 89.56 376 ASP A CA 1
ATOM 2814 C C . ASP A 1 376 ? 12.645 -1.875 6.793 1.00 89.56 376 ASP A C 1
ATOM 2816 O O . ASP A 1 376 ? 11.680 -2.636 6.715 1.00 89.56 376 ASP A O 1
ATOM 2820 N N . ALA A 1 377 ? 13.441 -1.844 7.867 1.00 91.88 377 ALA A N 1
ATOM 2821 C CA . ALA A 1 377 ? 13.249 -2.716 9.021 1.00 91.88 377 ALA A CA 1
ATOM 2822 C C . ALA A 1 377 ? 11.785 -2.772 9.521 1.00 91.88 377 ALA A C 1
ATOM 2824 O O . ALA A 1 377 ? 11.318 -3.879 9.796 1.00 91.88 377 ALA A O 1
ATOM 2825 N N . PRO A 1 378 ? 11.010 -1.662 9.573 1.00 93.38 378 PRO A N 1
ATOM 2826 C CA . PRO A 1 378 ? 9.590 -1.725 9.930 1.00 93.38 378 PRO A CA 1
ATOM 2827 C C . PRO A 1 378 ? 8.740 -2.586 8.982 1.00 93.38 378 PRO A C 1
ATOM 2829 O O . PRO A 1 378 ? 7.897 -3.351 9.441 1.00 93.38 378 PRO A O 1
ATOM 2832 N N . GLY A 1 379 ? 8.962 -2.501 7.666 1.00 91.88 379 GLY A N 1
ATOM 2833 C CA . GLY A 1 379 ? 8.215 -3.290 6.676 1.00 91.88 379 GLY A CA 1
ATOM 2834 C C . GLY A 1 379 ? 8.560 -4.781 6.733 1.00 91.88 379 GLY A C 1
ATOM 2835 O O . GLY A 1 379 ? 7.688 -5.637 6.565 1.00 91.88 379 GLY A O 1
ATOM 2836 N N . VAL A 1 380 ? 9.819 -5.111 7.034 1.00 93.06 380 VAL A N 1
ATOM 2837 C CA . VAL A 1 380 ? 10.247 -6.500 7.277 1.00 93.06 380 VAL A CA 1
ATOM 2838 C C . VAL A 1 380 ? 9.607 -7.048 8.556 1.00 93.06 380 VAL A C 1
ATOM 2840 O O . VAL A 1 380 ? 9.098 -8.167 8.558 1.00 93.06 380 VAL A O 1
ATOM 2843 N N . ALA A 1 381 ? 9.568 -6.250 9.627 1.00 94.88 381 ALA A N 1
ATOM 2844 C CA . ALA A 1 381 ? 8.924 -6.636 10.879 1.00 94.88 381 ALA A CA 1
ATOM 2845 C C . ALA A 1 381 ? 7.409 -6.821 10.731 1.00 94.88 381 ALA A C 1
ATOM 2847 O O . ALA A 1 381 ? 6.860 -7.769 11.287 1.00 94.88 381 ALA A O 1
ATOM 2848 N N . LEU A 1 382 ? 6.743 -5.983 9.929 1.00 95.00 382 LEU A N 1
ATOM 2849 C CA . LEU A 1 382 ? 5.329 -6.156 9.595 1.00 95.00 382 LEU A CA 1
ATOM 2850 C C . LEU A 1 382 ? 5.067 -7.509 8.923 1.00 95.00 382 LEU A C 1
ATOM 2852 O O . LEU A 1 382 ? 4.157 -8.223 9.335 1.00 95.00 382 LEU A O 1
ATOM 2856 N N . ARG A 1 383 ? 5.877 -7.880 7.922 1.00 93.94 383 ARG A N 1
ATOM 2857 C CA . ARG A 1 383 ? 5.764 -9.182 7.240 1.00 93.94 383 ARG A CA 1
ATOM 2858 C C . ARG A 1 383 ? 5.907 -10.344 8.221 1.00 93.94 383 ARG A C 1
ATOM 2860 O O . ARG A 1 383 ? 5.098 -11.263 8.171 1.00 93.94 383 ARG A O 1
ATOM 2867 N N . ALA A 1 384 ? 6.881 -10.274 9.130 1.00 94.25 384 ALA A N 1
ATOM 2868 C CA . ALA A 1 384 ? 7.084 -11.293 10.160 1.00 94.25 384 ALA A CA 1
ATOM 2869 C C . ALA A 1 384 ? 5.880 -11.401 11.113 1.00 94.25 384 ALA A C 1
ATOM 2871 O O . ALA A 1 384 ? 5.325 -12.479 11.274 1.00 94.25 384 ALA A O 1
ATOM 2872 N N . VAL A 1 385 ? 5.411 -10.277 11.663 1.00 95.31 385 VAL A N 1
ATOM 2873 C CA . VAL A 1 385 ? 4.267 -10.236 12.592 1.00 95.31 385 VAL A CA 1
ATOM 2874 C C . VAL A 1 385 ? 2.979 -10.767 11.952 1.00 95.31 385 VAL A C 1
ATOM 2876 O O . VAL A 1 385 ? 2.212 -11.485 12.592 1.00 95.31 385 VAL A O 1
ATOM 2879 N N . LEU A 1 386 ? 2.735 -10.434 10.683 1.00 95.69 386 LEU A N 1
ATOM 2880 C CA . LEU A 1 386 ? 1.583 -10.940 9.939 1.00 95.69 386 LEU A CA 1
ATOM 2881 C C . LEU A 1 386 ? 1.721 -12.429 9.596 1.00 95.69 386 LEU A C 1
ATOM 2883 O O . LEU A 1 386 ? 0.734 -13.160 9.666 1.00 95.69 386 LEU A O 1
ATOM 2887 N N . ALA A 1 387 ? 2.927 -12.892 9.257 1.00 94.38 387 ALA A N 1
ATOM 2888 C CA . ALA A 1 387 ? 3.198 -14.312 9.046 1.00 94.38 387 ALA A CA 1
ATOM 2889 C C . ALA A 1 387 ? 2.973 -15.128 10.322 1.00 94.38 387 ALA A C 1
ATOM 2891 O O . ALA A 1 387 ? 2.317 -16.165 10.254 1.00 94.38 387 ALA A O 1
ATOM 2892 N N . ASP A 1 388 ? 3.429 -14.634 11.474 1.00 93.94 388 ASP A N 1
ATOM 2893 C CA . ASP A 1 388 ? 3.224 -15.284 12.769 1.00 93.94 388 ASP A CA 1
ATOM 2894 C C . ASP A 1 388 ? 1.733 -15.421 13.101 1.00 93.94 388 ASP A C 1
ATOM 2896 O O . ASP A 1 388 ? 1.303 -16.488 13.534 1.00 93.94 388 ASP A O 1
ATOM 2900 N N . LEU A 1 389 ? 0.921 -14.384 12.840 1.00 94.19 389 LEU A N 1
ATOM 2901 C CA . LEU A 1 389 ? -0.538 -14.463 12.993 1.00 94.19 389 LEU A CA 1
ATOM 2902 C C . LEU A 1 389 ? -1.140 -15.554 12.099 1.00 94.19 389 LEU A C 1
ATOM 2904 O O . LEU A 1 389 ? -1.926 -16.370 12.573 1.00 94.19 389 LEU A O 1
ATOM 2908 N N . VAL A 1 390 ? -0.774 -15.580 10.815 1.00 92.88 390 VAL A N 1
ATOM 2909 C CA . VAL A 1 390 ? -1.300 -16.573 9.865 1.00 92.88 390 VAL A CA 1
ATOM 2910 C C . VAL A 1 390 ? -0.909 -17.990 10.277 1.00 92.88 390 VAL A C 1
ATOM 2912 O O . VAL A 1 390 ? -1.736 -18.893 10.200 1.00 92.88 390 VAL A O 1
ATOM 2915 N N . VAL A 1 391 ? 0.332 -18.199 10.718 1.00 93.38 391 VAL A N 1
ATOM 2916 C CA . VAL A 1 391 ? 0.799 -19.510 11.184 1.00 93.38 391 VAL A CA 1
ATOM 2917 C C . VAL A 1 391 ? 0.064 -19.924 12.458 1.00 93.38 391 VAL A C 1
ATOM 2919 O O . VAL A 1 391 ? -0.450 -21.037 12.507 1.00 93.38 391 VAL A O 1
ATOM 2922 N N . ALA A 1 392 ? -0.042 -19.028 13.443 1.00 91.88 392 ALA A N 1
ATOM 2923 C CA . ALA A 1 392 ? -0.701 -19.311 14.716 1.00 91.88 392 ALA A CA 1
ATOM 2924 C C . ALA A 1 392 ? -2.199 -19.620 14.551 1.00 91.88 392 ALA A C 1
ATOM 2926 O O . ALA A 1 392 ? -2.713 -20.525 15.202 1.00 91.88 392 ALA A O 1
ATOM 2927 N N . ALA A 1 393 ? -2.893 -18.913 13.656 1.00 91.75 393 ALA A N 1
ATOM 2928 C CA . ALA A 1 393 ? -4.296 -19.195 13.363 1.00 91.75 393 ALA A CA 1
ATOM 2929 C C . ALA A 1 393 ? -4.479 -20.602 12.778 1.00 91.75 393 ALA A C 1
ATOM 2931 O O . ALA A 1 393 ? -5.293 -21.370 13.272 1.00 91.75 393 ALA A O 1
ATOM 2932 N N . ARG A 1 394 ? -3.644 -20.988 11.800 1.00 89.44 394 ARG A N 1
ATOM 2933 C CA . ARG A 1 394 ? -3.717 -22.326 11.186 1.00 89.44 394 ARG A CA 1
ATOM 2934 C C . ARG A 1 394 ? -3.455 -23.451 12.183 1.00 89.44 394 ARG A C 1
ATOM 2936 O O . ARG A 1 394 ? -4.030 -24.520 12.034 1.00 89.44 394 ARG A O 1
ATOM 2943 N N . THR A 1 395 ? -2.573 -23.234 13.161 1.00 87.81 395 THR A N 1
ATOM 2944 C CA . THR A 1 395 ? -2.341 -24.226 14.220 1.00 87.81 395 THR A CA 1
ATOM 2945 C C . THR A 1 395 ? -3.540 -24.349 15.154 1.00 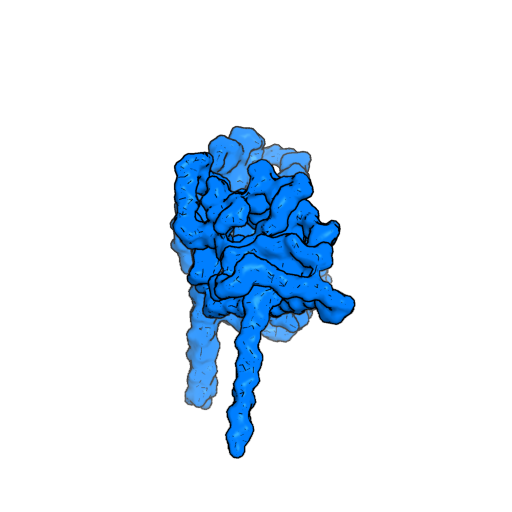87.81 395 THR A C 1
ATOM 2947 O O . THR A 1 395 ? -3.890 -25.463 15.511 1.00 87.81 395 THR A O 1
ATOM 2950 N N . THR A 1 396 ? -4.195 -23.236 15.502 1.00 83.94 396 THR A N 1
ATOM 2951 C CA . THR A 1 396 ? -5.397 -23.256 16.350 1.00 83.94 396 THR A CA 1
ATOM 2952 C C . THR A 1 396 ? -6.580 -23.920 15.648 1.00 83.94 396 THR A C 1
ATOM 2954 O O . THR A 1 396 ? -7.232 -24.754 16.262 1.00 83.94 396 THR A O 1
ATOM 2957 N N . ASP A 1 397 ? -6.811 -23.622 14.367 1.00 82.50 397 ASP A N 1
ATOM 2958 C CA . ASP A 1 397 ? -7.888 -24.257 13.593 1.00 82.50 397 ASP A CA 1
ATOM 2959 C C . ASP A 1 397 ? -7.701 -25.784 13.511 1.00 82.50 397 ASP A C 1
ATOM 2961 O O . ASP A 1 397 ? -8.658 -26.536 13.658 1.00 82.50 397 ASP A O 1
ATOM 2965 N N . GLN A 1 398 ? -6.459 -26.254 13.334 1.00 78.50 398 GLN A N 1
ATOM 2966 C CA . GLN A 1 398 ? -6.157 -27.689 13.294 1.00 78.50 398 GLN A CA 1
ATOM 2967 C C . GLN A 1 398 ? -6.400 -28.379 14.646 1.00 78.50 398 GLN A C 1
ATOM 2969 O O . GLN A 1 398 ? -6.915 -29.490 14.668 1.00 78.50 398 GLN A O 1
ATOM 2974 N N . GLU A 1 399 ? -6.029 -27.739 15.760 1.00 79.81 399 GLU A N 1
ATOM 2975 C CA . GLU A 1 399 ? -6.285 -28.268 17.109 1.00 79.81 399 GLU A CA 1
ATOM 2976 C C . GLU A 1 399 ? -7.793 -28.372 17.393 1.00 79.81 399 GLU A C 1
ATOM 2978 O O . GLU A 1 399 ? -8.243 -29.378 17.936 1.00 79.81 399 GLU A O 1
ATOM 2983 N N . GLU A 1 400 ? -8.582 -27.370 16.989 1.00 74.06 400 GLU A N 1
ATOM 2984 C CA . GLU A 1 400 ? -10.042 -27.387 17.145 1.00 74.06 400 GLU A CA 1
ATOM 2985 C C . GLU A 1 400 ? -10.701 -28.476 16.278 1.00 74.06 400 GLU A C 1
ATOM 2987 O O . GLU A 1 400 ? -11.590 -29.182 16.758 1.00 74.06 400 GLU A O 1
ATOM 2992 N N . ASP A 1 401 ? -10.245 -28.662 15.034 1.00 72.88 401 ASP A N 1
ATOM 2993 C CA . ASP A 1 401 ? -10.729 -29.731 14.150 1.00 72.88 401 ASP A CA 1
ATOM 2994 C C . ASP A 1 401 ? -10.395 -31.131 14.702 1.00 72.88 401 ASP A C 1
ATOM 2996 O O . ASP A 1 401 ? -11.239 -32.033 14.657 1.00 72.88 401 ASP A O 1
ATOM 3000 N N . ASP A 1 402 ? -9.190 -31.315 15.252 1.00 72.94 402 ASP A N 1
ATOM 3001 C CA . ASP A 1 402 ? -8.757 -32.578 15.859 1.00 72.94 402 ASP A CA 1
ATOM 3002 C C . ASP A 1 402 ? -9.564 -32.892 17.138 1.00 72.94 402 ASP A C 1
ATOM 3004 O O . ASP A 1 402 ? -9.992 -34.035 17.327 1.00 72.94 402 ASP A O 1
ATOM 3008 N N . ASP A 1 403 ? -9.835 -31.889 17.982 1.00 69.25 403 ASP A N 1
ATOM 3009 C CA . ASP A 1 403 ? -10.671 -32.026 19.184 1.00 69.25 403 ASP A CA 1
ATOM 3010 C C . ASP A 1 403 ? -12.127 -32.376 18.831 1.00 69.25 403 ASP A C 1
ATOM 3012 O O . ASP A 1 403 ? -12.739 -33.226 19.484 1.00 69.25 403 ASP A O 1
ATOM 3016 N N . VAL A 1 404 ? -12.687 -31.765 17.779 1.00 73.38 404 VAL A N 1
ATOM 3017 C CA . VAL A 1 404 ? -14.036 -32.086 17.278 1.00 73.38 404 VAL A CA 1
ATOM 3018 C C . VAL A 1 404 ? -14.087 -33.486 16.669 1.00 73.38 404 VAL A C 1
ATOM 3020 O O . VAL A 1 404 ? -15.086 -34.176 16.843 1.00 73.38 404 VAL A O 1
ATOM 3023 N N . ALA A 1 405 ? -13.038 -33.927 15.971 1.00 72.12 405 ALA A N 1
ATOM 3024 C CA . ALA A 1 405 ? -12.965 -35.280 15.420 1.00 72.12 405 ALA A CA 1
ATOM 3025 C C . ALA A 1 405 ? -12.783 -36.363 16.500 1.00 72.12 405 ALA A C 1
ATOM 3027 O O . ALA A 1 405 ? -13.146 -37.521 16.275 1.00 72.12 405 ALA A O 1
ATOM 3028 N N . ALA A 1 406 ? -12.197 -36.007 17.646 1.00 68.75 406 ALA A N 1
ATOM 3029 C CA . ALA A 1 406 ? -11.998 -36.901 18.783 1.00 68.75 406 ALA A CA 1
ATOM 3030 C C . ALA A 1 406 ? -13.235 -37.035 19.696 1.00 68.75 406 ALA A C 1
ATOM 3032 O O . ALA A 1 406 ? -13.317 -38.015 20.446 1.00 68.75 406 ALA A O 1
ATOM 3033 N N . ALA A 1 407 ? -14.158 -36.068 19.652 1.00 64.06 407 ALA A N 1
ATOM 3034 C CA . ALA A 1 407 ? -15.421 -36.047 20.398 1.00 64.06 407 ALA A CA 1
ATOM 3035 C C . ALA A 1 407 ? -16.540 -36.817 19.678 1.00 64.06 407 ALA A C 1
ATOM 3037 O O . ALA A 1 407 ? -17.349 -37.458 20.395 1.00 64.06 407 ALA A O 1
#